Protein AF-A0A973QBG7-F1 (afdb_monomer)

Sequence (661 aa):
MTHLSKGANTPVPEAVLRVAVCRRQVAGAPVVDASALLLDEAGKVRGDADLVFYNQSTHPSGAVRHAGTAEGGGMLTEWLEVDLPRVEPAVQRVLIAGSCDGGVFGQVPGLYVQAQAADGAVVAHYAVTDASSETAFVLGEFYRRGGQWKFRAVGQGYASGLAGLATDFGIEVEEPAAPSPPAAVRDAVPYVFGPEFQPYVQRGRGNGVVSVDVALPPGPVIVEARHEGGGYFGAHTLDRRNQNGDLLFNTTVRDFHGRALVRVPEGRPLRLRVESDNAWTVLVQPLSVARRLGTAPLSGRGPEVVVYEGTAADLDVEYAGDEDGEGYFGLTSHEASSLDDPDAYDLLVNDTGRLRQAAPLTDGPLLLVLEADGPWQLTARPLPVHDQAAAQAAGVWTGRGARTVTLANPSPGRPALLEYAIAGDDGIFGHEVKLVDEYDDEEDFLSGTRHGDHGRTLLFRNGEGEARLRLESAGEWSLRLLPIEQVPALTGPAEGTGSTVFRYDGPPALLGLRRTTGDDGNLLTRTFHAGGRSAISADTCGRRRPVTGPLWVSDAGHCYVQVFATDRTGWRLEPAGLATVPEIGKQAEGQGYGVVRHTGPATEVMVTYAPNGMLDLPVLWELDDRLEPVRRISTASGLQRIPNGFLQIRGGGRWTLEPRG

pLDDT: mean 85.6, std 12.46, range [28.0, 97.94]

Radius of gyration: 33.92 Å; Cα contacts (8 Å, |Δi|>4): 1794; chains: 1; bounding box: 78×76×82 Å

Solvent-accessible surface area (backbone atoms only — not comparable to full-atom values): 34517 Å² total; per-residue (Å²): 114,42,80,39,54,78,71,33,67,45,75,47,79,82,39,56,30,44,31,37,47,32,29,48,66,51,93,91,43,39,48,70,50,56,32,35,40,40,15,28,84,90,53,25,36,91,50,77,66,33,48,26,25,85,94,42,34,56,24,90,79,65,20,36,33,48,70,50,76,48,78,57,97,62,29,38,30,29,32,35,37,39,27,54,75,55,50,52,88,67,48,42,32,39,37,34,33,36,36,39,46,88,49,30,47,49,58,40,51,74,32,31,41,35,37,19,42,85,89,65,51,43,59,37,34,32,70,60,84,82,60,47,81,21,23,15,33,36,51,28,34,39,35,65,59,94,94,38,46,27,42,31,26,52,66,47,66,24,71,68,17,60,62,50,53,35,51,72,29,54,45,85,70,89,72,78,81,82,85,75,83,90,71,88,83,71,92,78,73,88,79,68,72,64,74,85,61,84,65,45,75,51,74,54,57,36,62,48,73,50,67,50,88,63,93,73,69,86,44,62,31,30,40,36,41,37,34,53,51,61,53,54,40,34,32,23,36,42,43,100,86,72,41,81,52,57,78,69,44,80,45,59,57,60,56,33,52,37,30,36,86,42,71,48,52,85,99,49,69,50,33,33,43,37,42,31,75,33,44,37,39,43,34,40,34,34,57,85,75,39,50,73,51,50,79,57,74,44,72,54,48,37,26,34,50,33,34,32,72,48,63,32,19,43,31,38,39,37,34,57,17,30,100,88,37,37,46,51,38,36,32,35,40,27,45,44,94,36,61,82,44,90,83,52,60,47,82,64,43,78,52,70,31,61,47,75,51,72,32,86,41,57,52,41,56,30,41,35,43,36,44,32,62,22,42,37,38,38,30,44,43,65,49,87,74,65,52,62,69,59,22,62,74,68,32,44,46,65,53,57,32,48,46,78,46,80,46,71,43,96,48,60,70,40,48,34,31,34,37,40,39,36,48,41,50,94,61,95,58,49,30,43,30,25,40,39,54,97,85,69,50,74,41,92,68,47,74,46,52,29,80,25,36,44,36,31,46,83,38,40,66,73,11,42,59,57,50,35,37,38,36,40,32,87,21,46,35,39,42,31,64,40,65,50,83,75,46,49,72,56,87,49,77,45,73,51,54,18,19,33,51,30,32,36,80,45,76,48,28,36,32,37,41,30,49,74,49,90,71,71,48,58,42,35,30,36,36,33,33,84,85,53,76,72,46,80,29,26,43,37,73,52,44,70,60,66,22,28,13,52,36,41,37,43,100,87,22,37,22,34,41,36,39,48,28,37,42,83,34,28,35,36,40,34,71,40,60,61,89,73,50,49,59,53,60,80,55,34,74,54,54,30,13,33,52,38,30,35,89,57,76,68,39,41,25,40,35,46,66,49,58,73,54,100,80,49,58,44,37,39,29,37,24,46,95,39,42,45,78,76,44,82,74,47,61,70,66,42,81,42,81,44,66,57,42,36,36,36,41,43,36,64,21,40,36,38,40,31,65,51,130

Nearest PDB structures (foldseek):
  3afg-assembly1_A  TM=6.820E-01  e=3.480E-01  Thermococcus kodakarensis
  4ca9-assembly1_A  TM=7.170E-01  e=7.742E-01  Drosophila melanogaster
  3afg-assembly2_B  TM=6.076E-01  e=3.480E-01  Thermococcus kodakarensis
  6vls-assembly2_B  TM=1.722E-01  e=6.382E-04  Escherichia coli
  6q68-assembly1_C  TM=4.171E-01  e=2.078E+00  Bos taurus

Mean predicted aligned error: 19.28 Å

Structure (mmCIF, N/CA/C/O backbone):
data_AF-A0A973QBG7-F1
#
_entry.id   AF-A0A973QBG7-F1
#
loop_
_atom_site.group_PDB
_atom_site.id
_atom_site.type_symbol
_atom_site.label_atom_id
_atom_site.label_alt_id
_atom_site.label_comp_id
_atom_site.label_asym_id
_atom_site.label_entity_id
_atom_site.label_seq_id
_atom_site.pdbx_PDB_ins_code
_atom_site.Cartn_x
_atom_site.Cartn_y
_atom_site.Cartn_z
_atom_site.occupancy
_atom_site.B_iso_or_equiv
_atom_site.auth_seq_id
_atom_site.auth_comp_id
_atom_site.auth_asym_id
_atom_site.auth_atom_id
_atom_site.pdbx_PDB_model_num
ATOM 1 N N . MET A 1 1 ? 2.030 -49.228 -11.067 1.00 75.62 1 MET A N 1
ATOM 2 C CA . MET A 1 1 ? 2.610 -47.971 -11.572 1.00 75.62 1 MET A CA 1
ATOM 3 C C . MET A 1 1 ? 3.084 -48.186 -12.996 1.00 75.62 1 MET A C 1
ATOM 5 O O . MET A 1 1 ? 3.942 -49.033 -13.215 1.00 75.62 1 MET A O 1
ATOM 9 N N . THR A 1 2 ? 2.493 -47.478 -13.957 1.00 84.75 2 THR A N 1
ATOM 10 C CA . THR A 1 2 ? 2.857 -47.573 -15.379 1.00 84.75 2 THR A CA 1
ATOM 11 C C . THR A 1 2 ? 3.794 -46.426 -15.737 1.00 84.75 2 THR A C 1
ATOM 13 O O . THR A 1 2 ? 3.386 -45.267 -15.683 1.00 84.75 2 THR A O 1
ATOM 16 N N . HIS A 1 3 ? 5.038 -46.739 -16.100 1.00 91.94 3 HIS A N 1
ATOM 17 C CA . HIS A 1 3 ? 5.996 -45.748 -16.592 1.00 91.94 3 HIS A CA 1
ATOM 18 C C . HIS A 1 3 ? 5.814 -45.556 -18.096 1.00 91.94 3 HIS A C 1
ATOM 20 O O . HIS A 1 3 ? 5.830 -46.521 -18.859 1.00 91.94 3 HIS A O 1
ATOM 26 N N . LEU A 1 4 ? 5.641 -44.309 -18.514 1.00 94.38 4 LEU A N 1
ATOM 27 C CA . LEU A 1 4 ? 5.469 -43.926 -19.907 1.00 94.38 4 LEU A CA 1
ATOM 28 C C . LEU A 1 4 ? 6.742 -43.248 -20.414 1.00 94.38 4 LEU A C 1
ATOM 30 O O . LEU A 1 4 ? 7.366 -42.469 -19.696 1.00 94.38 4 LEU A O 1
ATOM 34 N N . SER A 1 5 ? 7.108 -43.528 -21.663 1.00 90.75 5 SER A N 1
ATOM 35 C CA . SER A 1 5 ? 8.016 -42.685 -22.442 1.00 90.75 5 SER A CA 1
ATOM 36 C C . SER A 1 5 ? 7.216 -41.612 -23.181 1.00 90.75 5 SER A C 1
ATOM 38 O O . SER A 1 5 ? 6.007 -41.758 -23.368 1.00 90.75 5 SER A O 1
ATOM 40 N N . LYS A 1 6 ? 7.884 -40.566 -23.668 1.00 91.62 6 LYS A N 1
ATOM 41 C CA . LYS A 1 6 ? 7.270 -39.548 -24.531 1.00 91.62 6 LYS A CA 1
ATOM 42 C C . LYS A 1 6 ? 6.475 -40.192 -25.679 1.00 91.62 6 LYS A C 1
ATOM 44 O O . LYS A 1 6 ? 6.961 -41.115 -26.333 1.00 91.62 6 LYS A O 1
ATOM 49 N N . GLY A 1 7 ? 5.230 -39.761 -25.872 1.00 87.44 7 GLY A N 1
ATOM 50 C CA . GLY A 1 7 ? 4.268 -40.299 -26.842 1.00 87.44 7 GLY A CA 1
ATOM 51 C C . GLY A 1 7 ? 3.523 -41.575 -26.412 1.00 87.44 7 GLY A C 1
ATOM 52 O O . GLY A 1 7 ? 2.495 -41.914 -27.009 1.00 87.44 7 GLY A O 1
ATOM 53 N N . ALA A 1 8 ? 3.983 -42.290 -25.378 1.00 90.81 8 ALA A N 1
ATOM 54 C CA . ALA A 1 8 ? 3.313 -43.494 -24.888 1.00 90.81 8 ALA A CA 1
ATOM 55 C C . ALA A 1 8 ? 2.016 -43.151 -24.139 1.00 90.81 8 ALA A C 1
ATOM 57 O O . ALA A 1 8 ? 1.857 -42.067 -23.579 1.00 90.81 8 ALA A O 1
ATOM 58 N N . ASN A 1 9 ? 1.068 -44.090 -24.124 1.00 96.00 9 ASN A N 1
ATOM 59 C CA . ASN A 1 9 ? -0.214 -43.917 -23.446 1.00 96.00 9 ASN A CA 1
ATOM 60 C C . ASN A 1 9 ? -0.680 -45.198 -22.753 1.00 96.00 9 ASN A C 1
ATOM 62 O O . ASN A 1 9 ? -0.291 -46.298 -23.140 1.00 96.00 9 ASN A O 1
ATOM 66 N N . THR A 1 10 ? -1.543 -45.038 -21.753 1.00 95.12 10 THR A N 1
ATOM 67 C CA . THR A 1 10 ? -2.156 -46.125 -20.980 1.00 95.12 10 THR A CA 1
ATOM 68 C C . THR A 1 10 ? -3.638 -45.828 -20.744 1.00 95.12 10 THR A C 1
ATOM 70 O O . THR A 1 10 ? -3.998 -44.654 -20.612 1.00 95.12 10 THR A O 1
ATOM 73 N N . PRO A 1 11 ? -4.526 -46.839 -20.694 1.00 94.12 11 PRO A N 1
ATOM 74 C CA . PRO A 1 11 ? -5.868 -46.643 -20.151 1.00 94.12 11 PRO A CA 1
ATOM 75 C C . PRO A 1 11 ? -5.802 -46.167 -18.697 1.00 94.12 11 PRO A C 1
ATOM 77 O O . PRO A 1 11 ? -4.906 -46.565 -17.949 1.00 94.12 11 PRO A O 1
ATOM 80 N N . VAL A 1 12 ? -6.761 -45.324 -18.317 1.00 96.00 12 VAL A N 1
ATOM 81 C CA . VAL A 1 12 ? -6.973 -44.859 -16.940 1.00 96.00 12 VAL A CA 1
ATOM 82 C C . VAL A 1 12 ? -8.429 -45.109 -16.539 1.00 96.00 12 VAL A C 1
ATOM 84 O O . VAL A 1 12 ? -9.293 -45.148 -17.419 1.00 96.00 12 VAL A O 1
ATOM 87 N N . PRO A 1 13 ? -8.726 -45.326 -15.245 1.00 93.06 13 PRO A N 1
ATOM 88 C CA . PRO A 1 13 ? -10.104 -45.487 -14.803 1.00 93.06 13 PRO A CA 1
ATOM 89 C C . PRO A 1 13 ? -10.890 -44.192 -15.030 1.00 93.06 13 PRO A C 1
ATOM 91 O O . PRO A 1 13 ? -10.366 -43.097 -14.833 1.00 93.06 13 PRO A O 1
ATOM 94 N N . GLU A 1 14 ? -12.158 -44.320 -15.415 1.00 92.38 14 GLU A N 1
ATOM 95 C CA . GLU A 1 14 ? -13.094 -43.196 -15.466 1.00 92.38 14 GLU A CA 1
ATOM 96 C C . GLU A 1 14 ? -13.557 -42.867 -14.040 1.00 92.38 14 GLU A C 1
ATOM 98 O O . GLU A 1 14 ? -14.586 -43.335 -13.562 1.00 92.38 14 GLU A O 1
ATOM 103 N N . ALA A 1 15 ? -12.712 -42.129 -13.325 1.00 93.88 15 ALA A N 1
ATOM 104 C CA . ALA A 1 15 ? -12.892 -41.718 -11.939 1.00 93.88 15 ALA A CA 1
ATOM 105 C C . ALA A 1 15 ? -12.205 -40.361 -11.705 1.00 93.88 15 ALA A C 1
ATOM 107 O O . ALA A 1 15 ? -11.569 -39.817 -12.610 1.00 93.88 15 ALA A O 1
ATOM 108 N N . VAL A 1 16 ? -12.296 -39.841 -10.479 1.00 95.88 16 VAL A N 1
ATOM 109 C CA . VAL A 1 16 ? -11.482 -38.700 -10.043 1.00 95.88 16 VAL A CA 1
ATOM 110 C C . VAL A 1 16 ? -10.021 -39.129 -9.947 1.00 95.88 16 VAL A C 1
ATOM 112 O O . VAL A 1 16 ? -9.687 -40.078 -9.231 1.00 95.88 16 VAL A O 1
ATOM 115 N N . LEU A 1 17 ? -9.154 -38.418 -10.661 1.00 97.31 17 LEU A N 1
ATOM 116 C CA . LEU A 1 17 ? -7.712 -38.616 -10.652 1.00 97.31 17 LEU A CA 1
ATOM 117 C C . LEU A 1 17 ? -7.016 -37.383 -10.078 1.00 97.31 17 LEU A C 1
ATOM 119 O O . LEU A 1 17 ? -7.313 -36.257 -10.472 1.00 97.31 17 LEU A O 1
ATOM 123 N N . ARG A 1 18 ? -6.049 -37.600 -9.185 1.00 97.06 18 ARG A N 1
ATOM 124 C CA . ARG A 1 18 ? -5.137 -36.548 -8.717 1.00 97.06 18 ARG A CA 1
ATOM 125 C C . ARG A 1 18 ? -3.887 -36.567 -9.580 1.00 97.06 18 ARG A C 1
ATOM 127 O O . ARG A 1 18 ? -3.214 -37.593 -9.672 1.00 97.06 18 ARG A O 1
ATOM 134 N N . VAL A 1 19 ? -3.576 -35.452 -10.218 1.00 97.88 19 VAL A N 1
ATOM 135 C CA . VAL A 1 19 ? -2.387 -35.284 -11.047 1.00 97.88 19 VAL A CA 1
ATOM 136 C C . VAL A 1 19 ? -1.367 -34.461 -10.285 1.00 97.88 19 VAL A C 1
ATOM 138 O O . VAL A 1 19 ? -1.677 -33.384 -9.792 1.00 97.88 19 VAL A O 1
ATOM 141 N N . ALA A 1 20 ? -0.157 -34.987 -10.186 1.00 96.62 20 ALA A N 1
ATOM 142 C CA . ALA A 1 20 ? 0.969 -34.346 -9.534 1.00 96.62 20 ALA A CA 1
ATOM 143 C C . ALA A 1 20 ? 1.992 -33.943 -10.598 1.00 96.62 20 ALA A C 1
ATOM 145 O O . ALA A 1 20 ? 2.455 -34.804 -11.352 1.00 96.62 20 ALA A O 1
ATOM 146 N N . VAL A 1 21 ? 2.349 -32.660 -10.640 1.00 97.38 21 VAL A N 1
ATOM 147 C CA . VAL A 1 21 ? 3.512 -32.148 -11.373 1.00 97.38 21 VAL A CA 1
ATOM 148 C C . VAL A 1 21 ? 4.605 -31.883 -10.348 1.00 97.38 21 VAL A C 1
ATOM 150 O O . VAL A 1 21 ? 4.515 -30.962 -9.540 1.00 97.38 21 VAL A O 1
ATOM 153 N N . CYS A 1 22 ? 5.618 -32.739 -10.341 1.00 95.62 22 CYS A N 1
ATOM 154 C CA . CYS A 1 22 ? 6.616 -32.791 -9.284 1.00 95.62 22 CYS A CA 1
ATOM 155 C C . CYS A 1 22 ? 7.988 -32.370 -9.799 1.00 95.62 22 CYS A C 1
ATOM 157 O O . CYS A 1 22 ? 8.374 -32.733 -10.909 1.00 95.62 22 CYS A O 1
ATOM 159 N N . ARG A 1 23 ? 8.750 -31.678 -8.952 1.00 95.25 23 ARG A N 1
ATOM 160 C CA . ARG A 1 23 ? 10.143 -31.276 -9.187 1.00 95.25 23 ARG A CA 1
ATOM 161 C C . ARG A 1 23 ? 10.943 -31.336 -7.890 1.00 95.25 23 ARG A C 1
ATOM 163 O O . ARG A 1 23 ? 10.370 -31.287 -6.803 1.00 95.25 23 ARG A O 1
ATOM 170 N N . ARG A 1 24 ? 12.270 -31.413 -7.978 1.00 92.56 24 ARG A N 1
ATOM 171 C CA . ARG A 1 24 ? 13.139 -31.354 -6.795 1.00 92.56 24 ARG A CA 1
ATOM 172 C C . ARG A 1 24 ? 13.272 -29.915 -6.300 1.00 92.56 24 ARG A C 1
ATOM 174 O O . ARG A 1 24 ? 13.494 -29.004 -7.092 1.00 92.56 24 ARG A O 1
ATOM 181 N N . GLN A 1 25 ? 13.194 -29.730 -4.987 1.00 88.81 25 GLN A N 1
ATOM 182 C CA . GLN A 1 25 ? 13.404 -28.439 -4.338 1.00 88.81 25 GLN A CA 1
ATOM 183 C C . GLN A 1 25 ? 14.908 -28.145 -4.280 1.00 88.81 25 GLN A C 1
ATOM 185 O O . GLN A 1 25 ? 15.645 -28.745 -3.497 1.00 88.81 25 GLN A O 1
ATOM 190 N N . VAL A 1 26 ? 15.379 -27.260 -5.158 1.00 87.12 26 VAL A N 1
ATOM 191 C CA . VAL A 1 26 ? 16.775 -26.806 -5.221 1.00 87.12 26 VAL A CA 1
ATOM 192 C C . VAL A 1 26 ? 16.773 -25.283 -5.248 1.00 87.12 26 VAL A C 1
ATOM 194 O O . VAL A 1 26 ? 16.016 -24.682 -6.005 1.00 87.12 26 VAL A O 1
ATOM 197 N N . ALA A 1 27 ? 17.608 -24.657 -4.417 1.00 81.19 27 ALA A N 1
ATOM 198 C CA . ALA A 1 27 ? 17.717 -23.203 -4.378 1.00 81.19 27 ALA A CA 1
ATOM 199 C C . ALA A 1 27 ? 18.126 -22.655 -5.757 1.00 81.19 27 ALA A C 1
ATOM 201 O O . ALA A 1 27 ? 19.088 -23.139 -6.354 1.00 81.19 27 ALA A O 1
ATOM 202 N N . GLY A 1 28 ? 17.383 -21.662 -6.252 1.00 79.38 28 GLY A N 1
ATOM 203 C CA . GLY A 1 28 ? 17.601 -21.057 -7.569 1.00 79.38 28 GLY A CA 1
ATOM 204 C C . GLY A 1 28 ? 17.093 -21.880 -8.761 1.00 79.38 28 GLY A C 1
ATOM 205 O O . GLY A 1 28 ? 17.357 -21.494 -9.895 1.00 79.38 28 GLY A O 1
ATOM 206 N N . ALA A 1 29 ? 16.390 -22.999 -8.541 1.00 82.12 29 ALA A N 1
ATOM 207 C CA . ALA A 1 29 ? 15.669 -23.675 -9.619 1.00 82.12 29 ALA A CA 1
ATOM 208 C C . ALA A 1 29 ? 14.392 -22.890 -9.989 1.00 82.12 29 ALA A C 1
ATOM 210 O O . ALA A 1 29 ? 13.762 -22.333 -9.086 1.00 82.12 29 ALA A O 1
ATOM 211 N N . PRO A 1 30 ? 13.979 -22.879 -11.271 1.00 85.56 30 PRO A N 1
ATOM 212 C CA . PRO A 1 30 ? 12.772 -22.173 -11.702 1.00 85.56 30 PRO A CA 1
ATOM 213 C C . PRO A 1 30 ? 11.510 -22.663 -10.986 1.00 85.56 30 PRO A C 1
ATOM 215 O O . PRO A 1 30 ? 11.362 -23.858 -10.688 1.00 85.56 30 PRO A O 1
ATOM 218 N N . VAL A 1 31 ? 10.579 -21.742 -10.743 1.00 87.06 31 VAL A N 1
ATOM 219 C CA . VAL A 1 31 ? 9.240 -22.069 -10.239 1.00 87.06 31 VAL A CA 1
ATOM 220 C C . VAL A 1 31 ? 8.458 -22.720 -11.377 1.00 87.06 31 VAL A C 1
ATOM 222 O O . VAL A 1 31 ? 8.625 -22.339 -12.530 1.00 87.06 31 VAL A O 1
ATOM 225 N N . VAL A 1 32 ? 7.662 -23.750 -11.077 1.00 90.81 32 VAL A N 1
ATOM 226 C CA . VAL A 1 32 ? 6.827 -24.435 -12.074 1.00 90.81 32 VAL A CA 1
ATOM 227 C C . VAL A 1 32 ? 5.393 -24.428 -11.592 1.00 90.81 32 VAL A C 1
ATOM 229 O O . VAL A 1 32 ? 5.109 -25.065 -10.577 1.00 90.81 32 VAL A O 1
ATOM 232 N N . ASP A 1 33 ? 4.518 -23.800 -12.366 1.00 92.12 33 ASP A N 1
ATOM 233 C CA . ASP A 1 33 ? 3.077 -23.779 -12.130 1.00 92.12 33 ASP A CA 1
ATOM 234 C C . ASP A 1 33 ? 2.387 -24.778 -13.051 1.00 92.12 33 ASP A C 1
ATOM 236 O O . ASP A 1 33 ? 2.679 -24.822 -14.248 1.00 92.12 33 ASP A O 1
ATOM 240 N N . ALA A 1 34 ? 1.477 -25.589 -12.509 1.00 94.56 34 ALA A N 1
ATOM 241 C CA . ALA A 1 34 ? 0.701 -26.542 -13.293 1.00 94.56 34 ALA A CA 1
ATOM 242 C C . ALA A 1 34 ? -0.639 -25.939 -13.725 1.00 94.56 34 ALA A C 1
ATOM 244 O O . ALA A 1 34 ? -1.342 -25.298 -12.945 1.00 94.56 34 ALA A O 1
ATOM 245 N N . SER A 1 35 ? -1.033 -26.209 -14.962 1.00 95.19 35 SER A N 1
ATOM 246 C CA . SER A 1 35 ? -2.321 -25.796 -15.508 1.00 95.19 35 SER A CA 1
ATOM 247 C C . SER A 1 35 ? -2.983 -26.930 -16.280 1.00 95.19 35 SER A C 1
ATOM 249 O O . SER A 1 35 ? -2.347 -27.920 -16.663 1.00 95.19 35 SER A O 1
ATOM 251 N N . ALA A 1 36 ? -4.288 -26.799 -16.492 1.00 96.56 36 ALA A N 1
ATOM 252 C CA . ALA A 1 36 ? -5.062 -27.720 -17.299 1.00 96.56 36 ALA A CA 1
ATOM 253 C C . ALA A 1 36 ? -5.890 -26.987 -18.351 1.00 96.56 36 ALA A C 1
ATOM 255 O O . ALA A 1 36 ? -6.514 -25.975 -18.048 1.00 96.56 36 ALA A O 1
ATOM 256 N N . LEU A 1 37 ? -5.906 -27.520 -19.574 1.00 95.50 37 LEU A N 1
ATOM 257 C CA . LEU A 1 37 ? -6.712 -26.996 -20.677 1.00 95.50 37 LEU A CA 1
ATOM 258 C C . LEU A 1 37 ? -7.734 -28.048 -21.102 1.00 95.50 37 LEU A C 1
ATOM 260 O O . LEU A 1 37 ? -7.357 -29.171 -21.449 1.00 95.50 37 LEU A O 1
ATOM 264 N N . LEU A 1 38 ? -9.014 -27.689 -21.090 1.00 96.25 38 LEU A N 1
ATOM 265 C CA . LEU A 1 38 ? -10.101 -28.527 -21.580 1.00 96.25 38 LEU A CA 1
ATOM 266 C C . LEU A 1 38 ? -10.333 -28.210 -23.058 1.00 96.25 38 LEU A C 1
ATOM 268 O O . LEU A 1 38 ? -10.681 -27.091 -23.414 1.00 96.25 38 LEU A O 1
ATOM 272 N N . LEU A 1 39 ? -10.112 -29.195 -23.926 1.00 94.75 39 LEU A N 1
ATOM 273 C CA . LEU A 1 39 ? -10.172 -29.008 -25.372 1.00 94.75 39 LEU A CA 1
ATOM 274 C C . LEU A 1 39 ? -11.344 -29.758 -25.991 1.00 94.75 39 LEU A C 1
ATOM 276 O O . LEU A 1 39 ? -11.614 -30.919 -25.656 1.00 94.75 39 LEU A O 1
ATOM 280 N N . ASP A 1 40 ? -11.982 -29.109 -26.952 1.00 92.62 40 ASP A N 1
ATOM 281 C CA . ASP A 1 40 ? -13.037 -29.674 -27.778 1.00 92.62 40 ASP A CA 1
ATOM 282 C C . ASP A 1 40 ? -12.503 -30.651 -28.851 1.00 92.62 40 ASP A C 1
ATOM 284 O O . ASP A 1 40 ? -11.334 -31.054 -28.860 1.00 92.62 40 ASP A O 1
ATOM 288 N N . GLU A 1 41 ? -13.375 -31.076 -29.769 1.00 89.31 41 GLU A N 1
ATOM 289 C CA . GLU A 1 41 ? -13.010 -31.962 -30.883 1.00 89.31 41 GLU A CA 1
ATOM 290 C C . GLU A 1 41 ? -12.060 -31.304 -31.898 1.00 89.31 41 GLU A C 1
ATOM 292 O O . GLU A 1 41 ? -11.249 -32.000 -32.514 1.00 89.31 41 GLU A O 1
ATOM 297 N N . ALA A 1 42 ? -12.096 -29.973 -32.030 1.00 87.25 42 ALA A N 1
ATOM 298 C CA . ALA A 1 42 ? -11.151 -29.215 -32.845 1.00 87.25 42 ALA A CA 1
ATOM 299 C C . ALA A 1 42 ? -9.774 -29.073 -32.168 1.00 87.25 42 ALA A C 1
ATOM 301 O O . ALA A 1 42 ? -8.821 -28.603 -32.793 1.00 87.25 42 ALA A O 1
ATOM 302 N N . GLY A 1 43 ? -9.644 -29.516 -30.913 1.00 87.56 43 GLY A N 1
ATOM 303 C CA . GLY A 1 43 ? -8.423 -29.392 -30.131 1.00 87.56 43 GLY A CA 1
ATOM 304 C C . GLY A 1 43 ? -8.191 -27.969 -29.633 1.00 87.56 43 GLY A C 1
ATOM 305 O O . GLY A 1 43 ? -7.036 -27.600 -29.430 1.00 87.56 43 GLY A O 1
ATOM 306 N N . LYS A 1 44 ? -9.258 -27.185 -29.458 1.00 90.44 44 LYS A N 1
ATOM 307 C CA . LYS A 1 44 ? -9.218 -25.806 -28.966 1.00 90.44 44 LYS A CA 1
ATOM 308 C C . LYS A 1 44 ? -10.022 -25.673 -27.671 1.00 90.44 44 LYS A C 1
ATOM 310 O O . LYS A 1 44 ? -10.916 -26.478 -27.409 1.00 90.44 44 LYS A O 1
ATOM 315 N N . VAL A 1 45 ? -9.694 -24.680 -26.851 1.00 91.62 45 VAL A N 1
ATOM 316 C CA . VAL A 1 45 ? -10.562 -24.268 -25.740 1.00 91.62 45 VAL A CA 1
ATOM 317 C C . VAL A 1 45 ? -11.838 -23.631 -26.294 1.00 91.62 45 VAL A C 1
ATOM 319 O O . VAL A 1 45 ? -11.827 -23.049 -27.379 1.00 91.62 45 VAL A O 1
ATOM 322 N N . ARG A 1 46 ? -12.948 -23.722 -25.560 1.00 88.62 46 ARG A N 1
ATOM 323 C CA . ARG A 1 46 ? -14.227 -23.097 -25.945 1.00 88.62 46 ARG A CA 1
ATOM 324 C C . ARG A 1 46 ? -14.333 -21.646 -25.457 1.00 88.62 46 ARG A C 1
ATOM 326 O O . ARG A 1 46 ? -15.227 -20.923 -25.887 1.00 88.62 46 ARG A O 1
ATOM 333 N N . GLY A 1 47 ? -13.445 -21.252 -24.546 1.00 82.69 47 GLY A N 1
ATOM 334 C CA . GLY A 1 47 ? -13.310 -19.923 -23.950 1.00 82.69 47 GLY A CA 1
ATOM 335 C C . GLY A 1 47 ? -12.397 -19.975 -22.721 1.00 82.69 47 GLY A C 1
ATOM 336 O O . GLY A 1 47 ? -11.954 -21.054 -22.326 1.00 82.69 47 GLY A O 1
ATOM 337 N N . ASP A 1 48 ? -12.153 -18.832 -22.083 1.00 81.75 48 ASP A N 1
ATOM 338 C CA . ASP A 1 48 ? -11.171 -18.693 -20.989 1.00 81.75 48 ASP A CA 1
ATOM 339 C C . ASP A 1 48 ? -11.444 -19.605 -19.787 1.00 81.75 48 ASP A C 1
ATOM 341 O O . ASP A 1 48 ? -10.529 -20.036 -19.086 1.00 81.75 48 ASP A O 1
ATOM 345 N N . ALA A 1 49 ? -12.713 -19.956 -19.569 1.00 84.94 49 ALA A N 1
ATOM 346 C CA . ALA A 1 49 ? -13.133 -20.845 -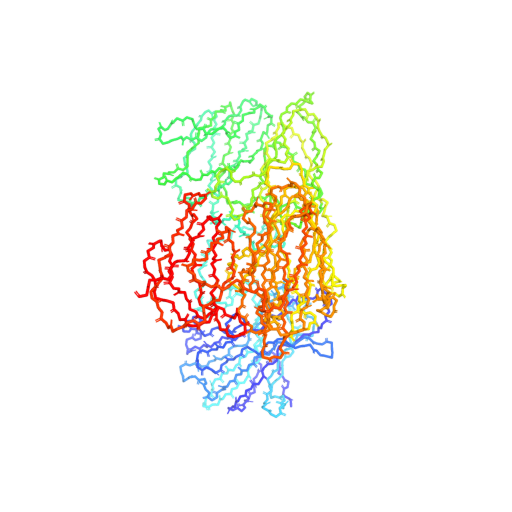18.494 1.00 84.94 49 ALA A CA 1
ATOM 347 C C . ALA A 1 49 ? -12.535 -22.265 -18.601 1.00 84.94 49 ALA A C 1
ATOM 349 O O . ALA A 1 49 ? -12.401 -22.946 -17.585 1.00 84.94 49 ALA A O 1
ATOM 350 N N . ASP A 1 50 ? -12.162 -22.700 -19.813 1.00 91.00 50 ASP A N 1
ATOM 351 C CA . ASP A 1 50 ? -11.553 -24.007 -20.092 1.00 91.00 50 ASP A CA 1
ATOM 352 C C . ASP A 1 50 ? -10.050 -24.061 -19.735 1.00 91.00 50 ASP A C 1
ATOM 354 O O . ASP A 1 50 ? -9.432 -25.122 -19.863 1.00 91.00 50 ASP A O 1
ATOM 358 N N . LEU A 1 51 ? -9.459 -22.955 -19.260 1.00 91.69 51 LEU A N 1
ATOM 359 C CA . LEU A 1 51 ? -8.111 -22.904 -18.690 1.00 91.69 51 LEU A CA 1
ATOM 360 C C . LEU A 1 51 ? -8.182 -22.873 -17.153 1.00 91.69 51 LEU A C 1
ATOM 362 O O . LEU A 1 51 ? -8.669 -21.921 -16.553 1.00 91.69 51 LEU A O 1
ATOM 366 N N . VAL A 1 52 ? -7.652 -23.902 -16.494 1.00 91.00 52 VAL A N 1
ATOM 367 C CA . VAL A 1 52 ? -7.572 -23.988 -15.026 1.00 91.00 52 VAL A CA 1
ATOM 368 C C . VAL A 1 52 ? -6.125 -23.834 -14.574 1.00 91.00 52 VAL A C 1
ATOM 370 O O . VAL A 1 52 ? -5.254 -24.585 -15.008 1.00 91.00 52 VAL A O 1
ATOM 373 N N . PHE A 1 53 ? -5.870 -22.879 -13.683 1.00 89.31 53 PHE A N 1
ATOM 374 C CA . PHE A 1 53 ? -4.549 -22.556 -13.126 1.00 89.31 53 PHE A CA 1
ATOM 375 C C . PHE A 1 53 ? -4.719 -21.859 -11.766 1.00 89.31 53 PHE A C 1
ATOM 377 O O . PHE A 1 53 ? -5.843 -21.707 -11.299 1.00 89.31 53 PHE A O 1
ATOM 384 N N . TYR A 1 54 ? -3.644 -21.439 -11.097 1.00 76.81 54 TYR A N 1
ATOM 385 C CA . TYR A 1 54 ? -3.734 -20.927 -9.720 1.00 76.81 54 TYR A CA 1
ATOM 386 C C . TYR A 1 54 ? -4.713 -19.740 -9.540 1.00 76.81 54 TYR A C 1
ATOM 388 O O . TYR A 1 54 ? -5.436 -19.720 -8.546 1.00 76.81 54 TYR A O 1
ATOM 396 N N . ASN A 1 55 ? -4.800 -18.810 -10.505 1.00 71.31 55 ASN A N 1
ATOM 397 C CA . ASN A 1 55 ? -5.701 -17.644 -10.443 1.00 71.31 55 ASN A CA 1
ATOM 398 C C . ASN A 1 55 ? -7.147 -17.956 -10.892 1.00 71.31 55 ASN A C 1
ATOM 400 O O . ASN A 1 55 ? -8.078 -17.224 -10.576 1.00 71.31 55 ASN A O 1
ATOM 404 N N . GLN A 1 56 ? -7.347 -19.069 -11.604 1.00 86.19 56 GLN A N 1
ATOM 405 C CA . GLN A 1 56 ? -8.657 -19.605 -11.988 1.00 86.19 56 GLN A CA 1
ATOM 406 C C . GLN A 1 56 ? -8.713 -21.084 -11.596 1.00 86.19 56 GLN A C 1
ATOM 408 O O . GLN A 1 56 ? -8.596 -21.993 -12.420 1.00 86.19 56 GLN A O 1
ATOM 413 N N . SER A 1 57 ? -8.822 -21.324 -10.289 1.00 88.19 57 SER A N 1
ATOM 414 C CA . SER A 1 57 ? -8.506 -22.619 -9.677 1.00 88.19 57 SER A CA 1
ATOM 415 C C . SER A 1 57 ? -9.542 -23.717 -9.910 1.00 88.19 57 SER A C 1
ATOM 417 O O . SER A 1 57 ? -9.288 -24.862 -9.551 1.00 88.19 57 SER A O 1
ATOM 419 N N . THR A 1 58 ? -10.709 -23.429 -10.491 1.00 93.00 58 THR A N 1
ATOM 420 C CA . THR A 1 58 ? -11.765 -24.430 -10.716 1.00 93.00 58 THR A CA 1
ATOM 421 C C . THR A 1 58 ? -12.497 -24.181 -12.031 1.00 93.00 58 THR A C 1
ATOM 423 O O . THR A 1 58 ? -12.981 -23.080 -12.272 1.00 93.00 58 THR A O 1
ATOM 426 N N . HIS A 1 59 ? -12.628 -25.222 -12.858 1.00 95.31 59 HIS A N 1
ATOM 427 C CA . HIS A 1 59 ? -13.468 -25.192 -14.057 1.00 95.31 59 HIS A CA 1
ATOM 428 C C . HIS A 1 59 ? -14.957 -25.081 -13.665 1.00 95.31 59 HIS A C 1
ATOM 430 O O . HIS A 1 59 ? -15.366 -25.781 -12.734 1.00 95.31 59 HIS A O 1
ATOM 436 N N . PRO A 1 60 ? -15.815 -24.318 -14.373 1.00 88.31 60 PRO A N 1
ATOM 437 C CA . PRO A 1 60 ? -17.225 -24.139 -13.996 1.00 88.31 60 PRO A CA 1
ATOM 438 C C . PRO A 1 60 ? -18.045 -25.430 -13.841 1.00 88.31 60 PRO A C 1
ATOM 440 O O . PRO A 1 60 ? -18.956 -25.484 -13.018 1.00 88.31 60 PRO A O 1
ATOM 443 N N . SER A 1 61 ? -17.725 -26.493 -14.590 1.00 90.06 61 SER A N 1
ATOM 444 C CA . SER A 1 61 ? -18.388 -27.803 -14.431 1.00 90.06 61 SER A CA 1
ATOM 445 C C . SER A 1 61 ? -17.912 -28.601 -13.206 1.00 90.06 61 SER A C 1
ATOM 447 O O . SER A 1 61 ? -18.462 -29.657 -12.890 1.00 90.06 61 SER A O 1
ATOM 449 N N . GLY A 1 62 ? -16.877 -28.121 -12.511 1.00 91.12 62 GLY A N 1
ATOM 450 C CA . GLY A 1 62 ? -16.207 -28.818 -11.415 1.00 91.12 62 GLY A CA 1
ATOM 451 C C . GLY A 1 62 ? -15.405 -30.044 -11.860 1.00 91.12 62 GLY A C 1
ATOM 452 O O . GLY A 1 62 ? -14.990 -30.825 -11.008 1.00 91.12 62 GLY A O 1
ATOM 453 N N . ALA A 1 63 ? -15.216 -30.243 -13.170 1.00 93.56 63 ALA A N 1
ATOM 454 C CA . ALA A 1 63 ? -14.491 -31.384 -13.723 1.00 93.56 63 ALA A CA 1
ATOM 455 C C . ALA A 1 63 ? -12.970 -31.292 -13.528 1.00 93.56 63 ALA A C 1
ATOM 457 O O . ALA A 1 63 ? -12.297 -32.319 -13.516 1.00 93.56 63 ALA A O 1
ATOM 458 N N . VAL A 1 64 ? -12.422 -30.081 -13.380 1.00 96.88 64 VAL A N 1
ATOM 459 C CA . VAL A 1 64 ? -10.990 -29.858 -13.150 1.00 96.88 64 VAL A CA 1
ATOM 460 C C . VAL A 1 64 ? -10.784 -28.795 -12.076 1.00 96.88 64 VAL A C 1
ATOM 462 O O . VAL A 1 64 ? -11.461 -27.764 -12.087 1.00 96.88 64 VAL A O 1
ATOM 465 N N . ARG A 1 65 ? -9.845 -29.040 -11.157 1.00 95.56 65 ARG A N 1
ATOM 466 C CA . ARG A 1 65 ? -9.493 -28.129 -10.061 1.00 95.56 65 ARG A CA 1
ATOM 467 C C . ARG A 1 65 ? -7.984 -28.075 -9.838 1.00 95.56 65 ARG A C 1
ATOM 469 O O . ARG A 1 65 ? -7.332 -29.113 -9.780 1.00 95.56 65 ARG A O 1
ATOM 476 N N . HIS A 1 66 ? -7.444 -26.880 -9.643 1.00 95.06 66 HIS A N 1
ATOM 477 C CA . HIS A 1 66 ? -6.109 -26.650 -9.109 1.00 95.06 66 HIS A CA 1
ATOM 478 C C . HIS A 1 66 ? -6.139 -26.785 -7.581 1.00 95.06 66 HIS A C 1
ATOM 480 O O . HIS A 1 66 ? -6.867 -26.073 -6.890 1.00 95.06 66 HIS A O 1
ATOM 486 N N . ALA A 1 67 ? -5.377 -27.735 -7.046 1.00 90.25 67 ALA A N 1
ATOM 487 C CA . ALA A 1 67 ? -5.374 -28.106 -5.631 1.00 90.25 67 ALA A CA 1
ATOM 488 C C . ALA A 1 67 ? -4.150 -27.575 -4.859 1.00 90.25 67 ALA A C 1
ATOM 490 O O . ALA A 1 67 ? -3.991 -27.909 -3.685 1.00 90.25 67 ALA A O 1
ATOM 491 N N . GLY A 1 68 ? -3.339 -26.725 -5.498 1.00 87.69 68 GLY A N 1
ATOM 492 C CA . GLY A 1 68 ? -2.231 -25.998 -4.878 1.00 87.69 68 GLY A CA 1
ATOM 493 C C . GLY A 1 68 ? -0.919 -26.780 -4.811 1.00 87.69 68 GLY A C 1
ATOM 494 O O . GLY A 1 68 ? -0.823 -27.930 -5.253 1.00 87.69 68 GLY A O 1
ATOM 495 N N . THR A 1 69 ? 0.084 -26.128 -4.230 1.00 91.25 69 THR A N 1
ATOM 496 C CA . THR A 1 69 ? 1.445 -26.646 -4.079 1.00 91.25 69 THR A CA 1
ATOM 497 C C . THR A 1 69 ? 1.623 -27.356 -2.738 1.00 91.25 69 THR A C 1
ATOM 499 O O . THR A 1 69 ? 1.134 -26.904 -1.704 1.00 91.25 69 THR A O 1
ATOM 502 N N . ALA A 1 70 ? 2.361 -28.463 -2.731 1.00 90.94 70 ALA A N 1
ATOM 503 C CA . ALA A 1 70 ? 2.775 -29.161 -1.519 1.00 90.94 70 ALA A CA 1
ATOM 504 C C . ALA A 1 70 ? 4.282 -29.440 -1.529 1.00 90.94 70 ALA A C 1
ATOM 506 O O . ALA A 1 70 ? 4.837 -29.863 -2.547 1.00 90.94 70 ALA A O 1
ATOM 507 N N . GLU A 1 71 ? 4.922 -29.273 -0.371 1.00 89.94 71 GLU A N 1
ATOM 508 C CA . GLU A 1 71 ? 6.333 -29.607 -0.162 1.00 89.94 71 GLU A CA 1
ATOM 509 C C . GLU A 1 71 ? 6.475 -30.899 0.651 1.00 89.94 71 GLU A C 1
ATOM 511 O O . GLU A 1 71 ? 5.756 -31.129 1.626 1.00 89.94 71 GLU A O 1
ATOM 516 N N . GLY A 1 72 ? 7.423 -31.757 0.277 1.00 84.69 72 GLY A N 1
ATOM 517 C CA . GLY A 1 72 ? 7.709 -32.965 1.047 1.00 84.69 72 GLY A CA 1
ATOM 518 C C . GLY A 1 72 ? 8.830 -33.811 0.458 1.00 84.69 72 GLY A C 1
ATOM 519 O O . GLY A 1 72 ? 8.938 -33.976 -0.753 1.00 84.69 72 GLY A O 1
ATOM 520 N N . GLY A 1 73 ? 9.690 -34.364 1.320 1.00 82.00 73 GLY A N 1
ATOM 521 C CA . GLY A 1 73 ? 10.760 -35.280 0.899 1.00 82.00 73 GLY A CA 1
ATOM 522 C C . GLY A 1 73 ? 11.792 -34.664 -0.058 1.00 82.00 73 GLY A C 1
ATOM 523 O O . GLY A 1 73 ? 12.388 -35.390 -0.851 1.00 82.00 73 GLY A O 1
ATOM 524 N N . GLY A 1 74 ? 11.984 -33.339 -0.010 1.00 87.88 74 GLY A N 1
ATOM 525 C CA . GLY A 1 74 ? 12.853 -32.601 -0.937 1.00 87.88 74 GLY A CA 1
ATOM 526 C C . GLY A 1 74 ? 12.249 -32.383 -2.330 1.00 87.88 74 GLY A C 1
ATOM 527 O O . GLY A 1 74 ? 12.984 -32.086 -3.275 1.00 87.88 74 GLY A O 1
ATOM 528 N N . MET A 1 75 ? 10.933 -32.557 -2.474 1.00 90.94 75 MET A N 1
ATOM 529 C CA . MET A 1 75 ? 10.182 -32.322 -3.706 1.00 90.94 75 MET A CA 1
ATOM 530 C C . MET A 1 75 ? 9.122 -31.235 -3.499 1.00 90.94 75 MET A C 1
ATOM 532 O O . MET A 1 75 ? 8.487 -31.176 -2.446 1.00 90.94 75 MET A O 1
ATOM 536 N N . LEU A 1 76 ? 8.897 -30.437 -4.541 1.00 92.88 76 LEU A N 1
ATOM 537 C CA . LEU A 1 76 ? 7.744 -29.552 -4.699 1.00 92.88 76 LEU A CA 1
ATOM 538 C C . LEU A 1 76 ? 6.758 -30.213 -5.658 1.00 92.88 76 LEU A C 1
ATOM 540 O O . LEU A 1 76 ? 7.166 -30.745 -6.695 1.00 92.88 76 LEU A O 1
ATOM 544 N N . THR A 1 77 ? 5.476 -30.202 -5.310 1.00 95.12 77 THR A N 1
ATOM 545 C CA . THR A 1 77 ? 4.416 -30.826 -6.105 1.00 95.12 77 THR A CA 1
ATOM 546 C C . THR A 1 77 ? 3.251 -29.874 -6.304 1.00 95.12 77 THR A C 1
ATOM 548 O O . THR A 1 77 ? 2.592 -29.526 -5.330 1.00 95.12 77 THR A O 1
ATOM 551 N N . GLU A 1 78 ? 2.950 -29.538 -7.556 1.00 95.88 78 GLU A N 1
ATOM 552 C CA . GLU A 1 78 ? 1.689 -28.897 -7.937 1.00 95.88 78 GLU A CA 1
ATOM 553 C C . GLU A 1 78 ? 0.618 -29.964 -8.157 1.00 95.88 78 GLU A C 1
ATOM 555 O O . GLU A 1 78 ? 0.842 -30.940 -8.886 1.00 95.88 78 GLU A O 1
ATOM 560 N N . TRP A 1 79 ? -0.546 -29.791 -7.534 1.00 96.31 79 TRP A N 1
ATOM 561 C CA . TRP A 1 79 ? -1.651 -30.736 -7.638 1.00 96.31 79 TRP A CA 1
ATOM 562 C C . TRP A 1 79 ? -2.788 -30.202 -8.506 1.00 96.31 79 TRP A C 1
ATOM 564 O O . TRP A 1 79 ? -3.305 -29.110 -8.286 1.00 96.31 79 TRP A O 1
ATOM 574 N N . LEU A 1 80 ? -3.255 -31.043 -9.424 1.00 97.38 80 LEU A N 1
ATOM 575 C CA . LEU A 1 80 ? -4.510 -30.882 -10.151 1.00 97.38 80 LEU A CA 1
ATOM 576 C C . LEU A 1 80 ? -5.435 -32.059 -9.821 1.00 97.38 80 LEU A C 1
ATOM 578 O O . LEU A 1 80 ? -4.984 -33.180 -9.589 1.00 97.38 80 LEU A O 1
ATOM 582 N N . GLU A 1 81 ? -6.738 -31.834 -9.833 1.00 97.44 81 GLU A N 1
ATOM 583 C CA . GLU A 1 81 ? -7.758 -32.876 -9.732 1.00 97.44 81 GLU A CA 1
ATOM 584 C C . GLU A 1 81 ? -8.584 -32.887 -11.010 1.00 97.44 81 GLU A C 1
ATOM 586 O O . GLU A 1 81 ? -9.032 -31.835 -11.460 1.00 97.44 81 GLU A O 1
ATOM 591 N N . VAL A 1 82 ? -8.771 -34.070 -11.594 1.00 97.50 82 VAL A N 1
ATOM 592 C CA . VAL A 1 82 ? -9.520 -34.275 -12.837 1.00 97.50 82 VAL A CA 1
ATOM 593 C C . VAL A 1 82 ? -10.600 -35.329 -12.596 1.00 97.50 82 VAL A C 1
ATOM 595 O O . VAL A 1 82 ? -10.305 -36.514 -12.449 1.00 97.50 82 VAL A O 1
ATOM 598 N N . ASP A 1 83 ? -11.858 -34.899 -12.555 1.00 97.38 83 ASP A N 1
ATOM 599 C CA . ASP A 1 83 ? -13.051 -35.743 -12.456 1.00 97.38 83 ASP A CA 1
ATOM 600 C C . ASP A 1 83 ? -13.525 -36.130 -13.864 1.00 97.38 83 ASP A C 1
ATOM 602 O O . ASP A 1 83 ? -14.371 -35.472 -14.473 1.00 97.38 83 ASP A O 1
ATOM 606 N N . LEU A 1 84 ? -12.935 -37.201 -14.407 1.00 95.94 84 LEU A N 1
ATOM 607 C CA . LEU A 1 84 ? -13.214 -37.687 -15.764 1.00 95.94 84 LEU A CA 1
ATOM 608 C C . LEU A 1 84 ? -14.706 -37.999 -16.034 1.00 95.94 84 LEU A C 1
ATOM 610 O O . LEU A 1 84 ? -15.161 -37.696 -17.142 1.00 95.94 84 LEU A O 1
ATOM 614 N N . PRO A 1 85 ? -15.483 -38.553 -15.076 1.00 95.00 85 PRO A N 1
ATOM 615 C CA . PRO A 1 85 ? -16.939 -38.675 -15.195 1.00 95.00 85 PRO A CA 1
ATOM 616 C C . PRO A 1 85 ? -17.694 -37.352 -15.387 1.00 95.00 85 PRO A C 1
ATOM 618 O O . PRO A 1 85 ? -18.745 -37.342 -16.027 1.00 95.00 85 PRO A O 1
ATOM 621 N N . ARG A 1 86 ? -17.194 -36.241 -14.829 1.00 95.00 86 ARG A N 1
ATOM 622 C CA . ARG A 1 86 ? -17.823 -34.911 -14.940 1.00 95.00 86 ARG A CA 1
ATOM 623 C C . ARG A 1 86 ? -17.423 -34.128 -16.185 1.00 95.00 86 ARG A C 1
ATOM 625 O O . ARG A 1 86 ? -18.080 -33.139 -16.499 1.00 95.00 86 ARG A O 1
ATOM 632 N N . VAL A 1 87 ? -16.378 -34.552 -16.896 1.00 94.81 87 VAL A N 1
ATOM 633 C CA . VAL A 1 87 ? -15.937 -33.885 -18.126 1.00 94.81 87 VAL A CA 1
ATOM 634 C C . VAL A 1 87 ? -17.041 -33.962 -19.182 1.00 94.81 87 VAL A C 1
ATOM 636 O O . VAL A 1 87 ? -17.435 -35.055 -19.612 1.00 94.81 87 VAL A O 1
ATOM 639 N N . GLU A 1 88 ? -17.521 -32.799 -19.626 1.00 93.44 88 GLU A N 1
ATOM 640 C CA . GLU A 1 88 ? -18.636 -32.709 -20.569 1.00 93.44 88 GLU A CA 1
ATOM 641 C C . GLU A 1 88 ? -18.361 -33.482 -21.875 1.00 93.44 88 GLU A C 1
ATOM 643 O O . GLU A 1 88 ? -17.211 -33.596 -22.308 1.00 93.44 88 GLU A O 1
ATOM 648 N N . PRO A 1 89 ? -19.395 -33.997 -22.567 1.00 89.69 89 PRO A N 1
ATOM 649 C CA . PRO A 1 89 ? -19.216 -34.705 -23.837 1.00 89.69 89 PRO A CA 1
ATOM 650 C C . PRO A 1 89 ? -18.528 -33.885 -24.935 1.00 89.69 89 PRO A C 1
ATOM 652 O O . PRO A 1 89 ? -17.898 -34.472 -25.808 1.00 89.69 89 PRO A O 1
ATOM 655 N N . ALA A 1 90 ? -18.650 -32.552 -24.894 1.00 89.56 90 ALA A N 1
ATOM 656 C CA . ALA A 1 90 ? -18.012 -31.646 -25.849 1.00 89.56 90 ALA A CA 1
ATOM 657 C C . ALA A 1 90 ? -16.481 -31.596 -25.693 1.00 89.56 90 ALA A C 1
ATOM 659 O O . ALA A 1 90 ? -15.785 -31.353 -26.674 1.00 89.56 90 ALA A O 1
ATOM 660 N N . VAL A 1 91 ? -15.958 -31.874 -24.494 1.00 94.56 91 VAL A N 1
ATOM 661 C CA . VAL A 1 91 ? -14.520 -31.910 -24.210 1.00 94.56 91 VAL A CA 1
ATOM 662 C C . VAL A 1 91 ? -13.977 -33.298 -24.555 1.00 94.56 91 VAL A C 1
ATOM 664 O O . VAL A 1 91 ? -14.391 -34.319 -23.992 1.00 94.56 91 VAL A O 1
ATOM 667 N N . GLN A 1 92 ? -13.032 -33.342 -25.494 1.00 92.12 92 GLN A N 1
ATOM 668 C CA . GLN A 1 92 ? -12.398 -34.579 -25.957 1.00 92.12 92 GLN A CA 1
ATOM 669 C C . GLN A 1 92 ? -11.055 -34.843 -25.277 1.00 92.12 92 GLN A C 1
ATOM 671 O O . GLN A 1 92 ? -10.630 -36.004 -25.182 1.00 92.12 92 GLN A O 1
ATOM 676 N N . ARG A 1 93 ? -10.374 -33.783 -24.820 1.00 95.62 93 ARG A N 1
ATOM 677 C CA . ARG A 1 93 ? -9.041 -33.855 -24.211 1.00 95.62 93 ARG A CA 1
ATOM 678 C C . ARG A 1 93 ? -8.927 -32.907 -23.018 1.00 95.62 93 ARG A C 1
ATOM 680 O O . ARG A 1 93 ? -9.470 -31.812 -23.051 1.00 95.62 93 ARG A O 1
ATOM 687 N N . VAL A 1 94 ? -8.181 -33.317 -21.997 1.00 97.44 94 VAL A N 1
ATOM 688 C CA . VAL A 1 94 ? -7.747 -32.457 -20.885 1.00 97.44 94 VAL A CA 1
ATOM 689 C C . VAL A 1 94 ? -6.226 -32.486 -20.859 1.00 97.44 94 VAL A C 1
ATOM 691 O O . VAL A 1 94 ? -5.630 -33.516 -20.533 1.00 97.44 94 VAL A O 1
ATOM 694 N N . LEU A 1 95 ? -5.589 -31.390 -21.256 1.00 97.00 95 LEU A N 1
ATOM 695 C CA . LEU A 1 95 ? -4.134 -31.268 -21.256 1.00 97.00 95 LEU A CA 1
ATOM 696 C C . LEU A 1 95 ? -3.648 -30.889 -19.870 1.00 97.00 95 LEU A C 1
ATOM 698 O O . LEU A 1 95 ? -4.301 -30.118 -19.182 1.00 97.00 95 LEU A O 1
ATOM 702 N N . ILE A 1 96 ? -2.484 -31.410 -19.501 1.00 97.62 96 ILE A N 1
ATOM 703 C CA . ILE A 1 96 ? -1.735 -31.029 -18.310 1.00 97.62 96 ILE A CA 1
ATOM 704 C C . ILE A 1 96 ? -0.488 -30.302 -18.791 1.00 97.62 96 ILE A C 1
ATOM 706 O O . ILE A 1 96 ? 0.399 -30.911 -19.404 1.00 97.62 96 ILE A O 1
ATOM 710 N N . ALA A 1 97 ? -0.446 -29.003 -18.536 1.00 95.62 97 ALA A N 1
ATOM 711 C CA . ALA A 1 97 ? 0.653 -28.133 -18.904 1.00 95.62 97 ALA A CA 1
ATOM 712 C C . ALA A 1 97 ? 1.386 -27.634 -17.655 1.00 95.62 97 ALA A C 1
ATOM 714 O O . ALA A 1 97 ? 0.866 -27.685 -16.541 1.00 95.62 97 ALA A O 1
ATOM 715 N N . GLY A 1 98 ? 2.620 -27.186 -17.850 1.00 93.62 98 GLY A N 1
ATOM 716 C CA . GLY A 1 98 ? 3.361 -26.423 -16.863 1.00 93.62 98 GLY A CA 1
ATOM 717 C C . GLY A 1 98 ? 4.021 -25.207 -17.499 1.00 93.62 98 GLY A C 1
ATOM 718 O O . GLY A 1 98 ? 4.429 -25.267 -18.662 1.00 93.62 98 GLY A O 1
ATOM 719 N N . SER A 1 99 ? 4.165 -24.130 -16.736 1.00 92.12 99 SER A N 1
ATOM 720 C CA . SER A 1 99 ? 4.959 -22.948 -17.095 1.00 92.12 99 SER A CA 1
ATOM 721 C C . SER A 1 99 ? 6.076 -22.730 -16.084 1.00 92.12 99 SER A C 1
ATOM 723 O O . SER A 1 99 ? 5.886 -22.989 -14.900 1.00 92.12 99 SER A O 1
ATOM 725 N N . CYS A 1 100 ? 7.234 -22.277 -16.559 1.00 85.44 100 CYS A N 1
ATOM 726 C CA . CYS A 1 100 ? 8.352 -21.880 -15.716 1.00 85.44 100 CYS A CA 1
ATOM 727 C C . CYS A 1 100 ? 8.363 -20.369 -15.497 1.00 85.44 100 CYS A C 1
ATOM 729 O O . CYS A 1 100 ? 8.303 -19.618 -16.470 1.00 85.44 100 CYS A O 1
ATOM 731 N N . ASP A 1 101 ? 8.549 -19.956 -14.245 1.00 81.19 101 ASP A N 1
ATOM 732 C CA . ASP A 1 101 ? 8.911 -18.589 -13.874 1.00 81.19 101 ASP A CA 1
ATOM 733 C C . ASP A 1 101 ? 10.346 -18.549 -13.316 1.00 81.19 101 ASP A C 1
ATOM 735 O O . ASP A 1 101 ? 10.800 -19.474 -12.630 1.00 81.19 101 ASP A O 1
ATOM 739 N N . GLY A 1 102 ? 11.096 -17.507 -13.671 1.00 74.12 102 GLY A N 1
ATOM 740 C CA . GLY A 1 102 ? 12.502 -17.343 -13.286 1.00 74.12 102 GLY A CA 1
ATOM 741 C C . GLY A 1 102 ? 13.508 -18.268 -13.996 1.00 74.12 102 GLY A C 1
ATOM 742 O O . GLY A 1 102 ? 14.637 -18.401 -13.525 1.00 74.12 102 GLY A O 1
ATOM 743 N N . GLY A 1 103 ? 13.147 -18.918 -15.115 1.00 87.50 103 GLY A N 1
ATOM 744 C CA . GLY A 1 103 ? 14.086 -19.702 -15.936 1.00 87.50 103 GLY A CA 1
ATOM 745 C C . GLY A 1 103 ? 13.429 -20.653 -16.944 1.00 87.50 103 GLY A C 1
ATOM 746 O O . GLY A 1 103 ? 12.302 -20.430 -17.376 1.00 87.50 103 GLY A O 1
ATOM 747 N N . VAL A 1 104 ? 14.143 -21.713 -17.345 1.00 90.38 104 VAL A N 1
ATOM 748 C CA . VAL A 1 104 ? 13.688 -22.698 -18.356 1.00 90.38 104 VAL A CA 1
ATOM 749 C C . VAL A 1 104 ? 13.534 -24.102 -17.769 1.00 90.38 104 VAL A C 1
ATOM 751 O O . VAL A 1 104 ? 14.223 -24.466 -16.816 1.00 90.38 104 VAL A O 1
ATOM 754 N N . PHE A 1 105 ? 12.701 -24.947 -18.381 1.00 88.44 105 PHE A N 1
ATOM 755 C CA . PHE A 1 105 ? 12.451 -26.309 -17.898 1.00 88.44 105 PHE A CA 1
ATOM 756 C C . PHE A 1 105 ? 13.705 -27.197 -17.848 1.00 88.44 105 PHE A C 1
ATOM 758 O O . PHE A 1 105 ? 13.789 -28.076 -16.991 1.00 88.44 105 PHE A O 1
ATOM 765 N N . GLY A 1 106 ? 14.719 -26.950 -18.685 1.00 88.44 106 GLY A N 1
ATOM 766 C CA . GLY A 1 106 ? 16.011 -27.645 -18.605 1.00 88.44 106 GLY A CA 1
ATOM 767 C C . GLY A 1 106 ? 16.798 -27.373 -17.314 1.00 88.44 106 GLY A C 1
ATOM 768 O O . GLY A 1 106 ? 17.708 -28.130 -16.980 1.00 88.44 106 GLY A O 1
ATOM 769 N N . GLN A 1 107 ? 16.446 -26.325 -16.563 1.00 90.88 107 GLN A N 1
ATOM 770 C CA . GLN A 1 107 ? 17.010 -26.016 -15.245 1.00 90.88 107 GLN A CA 1
ATOM 771 C C . GLN A 1 107 ? 16.184 -26.602 -14.092 1.00 90.88 107 GLN A C 1
ATOM 773 O O . GLN A 1 107 ? 16.589 -26.458 -12.941 1.00 90.88 107 GLN A O 1
ATOM 778 N N . VAL A 1 108 ? 15.050 -27.259 -14.364 1.00 92.50 108 VAL A N 1
ATOM 779 C CA . VAL A 1 108 ? 14.173 -27.844 -13.341 1.00 92.50 108 VAL A CA 1
ATOM 780 C C . VAL A 1 108 ? 14.598 -29.292 -13.061 1.00 92.50 108 VAL A C 1
ATOM 782 O O . VAL A 1 108 ? 14.323 -30.195 -13.857 1.00 92.50 108 VAL A O 1
ATOM 785 N N . PRO A 1 109 ? 15.266 -29.575 -11.928 1.00 90.75 109 PRO A N 1
ATOM 786 C CA . PRO A 1 109 ? 15.761 -30.913 -11.649 1.00 90.75 109 PRO A CA 1
ATOM 787 C C . PRO A 1 109 ? 14.624 -31.872 -11.283 1.00 90.75 109 PRO A C 1
ATOM 789 O O . PRO A 1 109 ? 13.816 -31.605 -10.394 1.00 90.75 109 PRO A O 1
ATOM 792 N N . GLY A 1 110 ? 14.621 -33.055 -11.900 1.00 92.31 110 GLY A N 1
ATOM 793 C CA . GLY A 1 110 ? 13.738 -34.157 -11.509 1.00 92.31 110 GLY A CA 1
ATOM 794 C C . GLY A 1 110 ? 12.256 -33.919 -11.803 1.00 92.31 110 GLY A C 1
ATOM 795 O O . GLY A 1 110 ? 11.424 -34.359 -11.014 1.00 92.31 110 GLY A O 1
ATOM 796 N N . LEU A 1 111 ? 11.940 -33.231 -12.904 1.00 95.56 111 LEU A N 1
ATOM 797 C CA . LEU A 1 111 ? 10.570 -32.973 -13.341 1.00 95.56 111 LEU A CA 1
ATOM 798 C C . LEU A 1 111 ? 9.852 -34.258 -13.783 1.00 95.56 111 LEU A C 1
ATOM 800 O O . LEU A 1 111 ? 10.347 -35.006 -14.631 1.00 95.56 111 LEU A O 1
ATOM 804 N N . TYR A 1 112 ? 8.653 -34.498 -13.259 1.00 96.44 112 TYR A N 1
ATOM 805 C CA . TYR A 1 112 ? 7.763 -35.552 -13.745 1.00 96.44 112 TYR A CA 1
ATOM 806 C C . TYR A 1 112 ? 6.289 -35.193 -13.545 1.00 96.44 112 TYR A C 1
ATOM 808 O O . TYR A 1 112 ? 5.938 -34.401 -12.673 1.00 96.44 112 TYR A O 1
ATOM 816 N N . VAL A 1 113 ? 5.420 -35.817 -14.343 1.00 97.38 113 VAL A N 1
ATOM 817 C CA . VAL A 1 113 ? 3.966 -35.804 -14.148 1.00 97.38 113 VAL A CA 1
ATOM 818 C C . VAL A 1 113 ? 3.482 -37.206 -13.793 1.00 97.38 113 VAL A C 1
ATOM 820 O O . VAL A 1 113 ? 3.914 -38.199 -14.388 1.00 97.38 113 VAL A O 1
ATOM 823 N N . GLN A 1 114 ? 2.571 -37.307 -12.832 1.00 96.94 114 GLN A N 1
ATOM 824 C CA . GLN A 1 114 ? 1.926 -38.568 -12.479 1.00 96.94 114 GLN A CA 1
ATOM 825 C C . GLN A 1 114 ? 0.433 -38.392 -12.227 1.00 96.94 114 GLN A C 1
ATOM 827 O O . GLN A 1 114 ? 0.019 -37.398 -11.647 1.00 96.94 114 GLN A O 1
ATOM 832 N N . ALA A 1 115 ? -0.363 -39.384 -12.611 1.00 97.00 115 ALA A N 1
ATOM 833 C CA . ALA A 1 115 ? -1.781 -39.465 -12.285 1.00 97.00 115 ALA A CA 1
ATOM 834 C C . ALA A 1 115 ? -2.014 -40.583 -11.262 1.00 97.00 115 ALA A C 1
ATOM 836 O O . ALA A 1 115 ? -1.510 -41.701 -11.421 1.00 97.00 115 ALA A O 1
ATOM 837 N N . GLN A 1 116 ? -2.789 -40.278 -10.226 1.00 96.44 116 GLN A N 1
ATOM 838 C CA . GLN A 1 116 ? -3.116 -41.157 -9.110 1.00 96.44 116 GLN A CA 1
ATOM 839 C C . GLN A 1 116 ? -4.626 -41.367 -9.026 1.00 96.44 116 GLN A C 1
ATOM 841 O O . GLN A 1 116 ? -5.397 -40.418 -9.165 1.00 96.44 116 GLN A O 1
ATOM 846 N N . ALA A 1 117 ? -5.042 -42.605 -8.776 1.00 92.19 117 ALA A N 1
ATOM 847 C CA . ALA A 1 117 ? -6.417 -42.913 -8.408 1.00 92.19 117 ALA A CA 1
ATOM 848 C C . ALA A 1 117 ? -6.717 -42.473 -6.961 1.00 92.19 117 ALA A C 1
ATOM 850 O O . ALA A 1 117 ? -5.810 -42.133 -6.199 1.00 92.19 117 ALA A O 1
ATOM 851 N N . ALA A 1 118 ? -7.995 -42.488 -6.574 1.00 84.81 118 ALA A N 1
ATOM 852 C CA . ALA A 1 118 ? -8.447 -42.054 -5.247 1.00 84.81 118 ALA A CA 1
ATOM 853 C C . ALA A 1 118 ? -7.832 -42.850 -4.076 1.00 84.81 118 ALA A C 1
ATOM 855 O O . ALA A 1 118 ? -7.731 -42.334 -2.967 1.00 84.81 118 ALA A O 1
ATOM 856 N N . ASP A 1 119 ? -7.394 -44.087 -4.318 1.00 86.19 119 ASP A N 1
ATOM 857 C CA . ASP A 1 119 ? -6.686 -44.937 -3.352 1.00 86.19 119 ASP A CA 1
ATOM 858 C C . ASP A 1 119 ? -5.167 -44.660 -3.286 1.00 86.19 119 ASP A C 1
ATOM 860 O O . ASP A 1 119 ? -4.439 -45.341 -2.563 1.00 86.19 119 ASP A O 1
ATOM 864 N N . GLY A 1 120 ? -4.678 -43.669 -4.039 1.00 85.69 120 GLY A N 1
ATOM 865 C CA . GLY A 1 120 ? -3.265 -43.308 -4.143 1.00 85.69 120 GLY A CA 1
ATOM 866 C C . GLY A 1 120 ? -2.470 -44.149 -5.146 1.00 85.69 120 GLY A C 1
ATOM 867 O O . GLY A 1 120 ? -1.272 -43.911 -5.325 1.00 85.69 120 GLY A O 1
ATOM 868 N N . ALA A 1 121 ? -3.089 -45.116 -5.834 1.00 91.06 121 ALA A N 1
ATOM 869 C CA . ALA A 1 121 ? -2.393 -45.928 -6.823 1.00 91.06 121 ALA A CA 1
ATOM 870 C C . ALA A 1 121 ? -1.984 -45.086 -8.043 1.00 91.06 121 ALA A C 1
ATOM 872 O O . ALA A 1 121 ? -2.820 -44.493 -8.726 1.00 91.06 121 ALA A O 1
ATOM 873 N N . VAL A 1 122 ? -0.686 -45.068 -8.363 1.00 95.31 122 VAL A N 1
ATOM 874 C CA . VAL A 1 122 ? -0.169 -44.378 -9.555 1.00 95.31 122 VAL A CA 1
ATOM 875 C C . VAL A 1 122 ? -0.550 -45.161 -10.813 1.00 95.31 122 VAL A C 1
ATOM 877 O O . VAL A 1 122 ? -0.031 -46.259 -11.060 1.00 95.31 122 VAL A O 1
ATOM 880 N N . VAL A 1 123 ? -1.431 -44.578 -11.627 1.00 95.38 123 VAL A N 1
ATOM 881 C CA . VAL A 1 123 ? -1.952 -45.181 -12.866 1.00 95.38 123 VAL A CA 1
ATOM 882 C C . VAL A 1 123 ? -1.150 -44.776 -14.102 1.00 95.38 123 VAL A C 1
ATOM 884 O O . VAL A 1 123 ? -1.063 -45.549 -15.054 1.00 95.38 123 VAL A O 1
ATOM 887 N N . ALA A 1 124 ? -0.492 -43.617 -14.068 1.00 95.81 124 ALA A N 1
ATOM 888 C CA . ALA A 1 124 ? 0.436 -43.173 -15.102 1.00 95.81 124 ALA A CA 1
ATOM 889 C C . ALA A 1 124 ? 1.548 -42.322 -14.486 1.00 95.81 124 ALA A C 1
ATOM 891 O O . ALA A 1 124 ? 1.289 -41.519 -13.595 1.00 95.81 124 ALA A O 1
ATOM 892 N N . HIS A 1 125 ? 2.774 -42.492 -14.970 1.00 97.19 125 HIS A N 1
ATOM 893 C CA . HIS A 1 125 ? 3.926 -41.693 -14.571 1.00 97.19 125 HIS A CA 1
ATOM 894 C C . HIS A 1 125 ? 4.824 -41.429 -15.779 1.00 97.19 125 HIS A C 1
ATOM 896 O O . HIS A 1 125 ? 5.209 -42.364 -16.485 1.00 97.19 125 HIS A O 1
ATOM 902 N N . TYR A 1 126 ? 5.210 -40.174 -15.979 1.00 97.25 126 TYR A N 1
ATOM 903 C CA . TYR A 1 126 ? 6.107 -39.744 -17.042 1.00 97.25 126 TYR A CA 1
ATOM 904 C C . TYR A 1 126 ? 7.157 -38.780 -16.488 1.00 97.25 126 TYR A C 1
ATOM 906 O O . TYR A 1 126 ? 6.819 -37.700 -16.010 1.00 97.25 126 TYR A O 1
ATOM 914 N N . ALA A 1 127 ? 8.427 -39.183 -16.558 1.00 95.75 127 ALA A N 1
ATOM 915 C CA . ALA A 1 127 ? 9.554 -38.324 -16.213 1.00 95.75 127 ALA A CA 1
ATOM 916 C C . ALA A 1 127 ? 9.993 -37.519 -17.437 1.00 95.75 127 ALA A C 1
ATOM 918 O O . ALA A 1 127 ? 10.181 -38.086 -18.516 1.00 95.75 127 ALA A O 1
ATOM 919 N N . VAL A 1 128 ? 10.187 -36.216 -17.252 1.00 93.00 128 VAL A N 1
ATOM 920 C CA . VAL A 1 128 ? 10.665 -35.316 -18.299 1.00 93.00 128 VAL A CA 1
ATOM 921 C C . VAL A 1 128 ? 12.186 -35.270 -18.224 1.00 93.00 128 VAL A C 1
ATOM 923 O O . VAL A 1 128 ? 12.758 -34.824 -17.234 1.00 93.00 128 VAL A O 1
ATOM 926 N N . THR A 1 129 ? 12.847 -35.772 -19.264 1.00 88.19 129 THR A N 1
ATOM 927 C CA . THR A 1 129 ? 14.317 -35.858 -19.327 1.00 88.19 129 THR A CA 1
ATOM 928 C C . THR A 1 129 ? 14.912 -35.097 -20.507 1.00 88.19 129 THR A C 1
ATOM 930 O O . THR A 1 129 ? 16.129 -34.997 -20.609 1.00 88.19 129 THR A O 1
ATOM 933 N N . ASP A 1 130 ? 14.069 -34.616 -21.418 1.00 84.69 130 ASP A N 1
ATOM 934 C CA . ASP A 1 130 ? 14.434 -33.962 -22.676 1.00 84.69 130 ASP A CA 1
ATOM 935 C C . ASP A 1 130 ? 14.050 -32.475 -22.715 1.00 84.69 130 ASP A C 1
ATOM 937 O O . ASP A 1 130 ? 14.118 -31.862 -23.776 1.00 84.69 130 ASP A O 1
ATOM 941 N N . ALA A 1 131 ? 13.667 -31.891 -21.575 1.00 87.31 131 ALA A N 1
ATOM 942 C CA . ALA A 1 131 ? 13.462 -30.452 -21.466 1.00 87.31 131 ALA A CA 1
ATOM 943 C C . ALA A 1 131 ? 14.787 -29.693 -21.611 1.00 87.31 131 ALA A C 1
ATOM 945 O O . ALA A 1 131 ? 15.827 -30.110 -21.095 1.00 87.31 131 ALA A O 1
ATOM 946 N N . SER A 1 132 ? 14.734 -28.567 -22.311 1.00 87.75 132 SER A N 1
ATOM 947 C CA . SER A 1 132 ? 15.884 -27.751 -22.664 1.00 87.75 132 SER A CA 1
ATOM 948 C C . SER A 1 132 ? 15.594 -26.268 -22.402 1.00 87.75 132 SER A C 1
ATOM 950 O O . SER A 1 132 ? 15.522 -25.848 -21.248 1.00 87.75 132 SER A O 1
ATOM 952 N N . SER A 1 133 ? 15.448 -25.458 -23.445 1.00 85.25 133 SER A N 1
ATOM 953 C CA . SER A 1 133 ? 15.273 -24.007 -23.372 1.00 85.25 133 SER A CA 1
ATOM 954 C C . SER A 1 133 ? 13.812 -23.551 -23.300 1.00 85.25 133 SER A C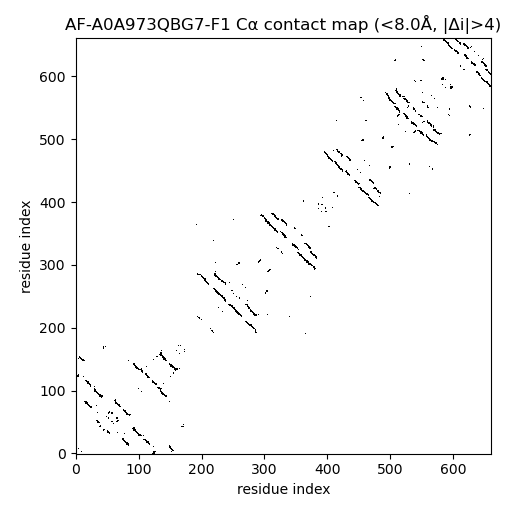 1
ATOM 956 O O . SER A 1 133 ? 13.541 -22.371 -23.492 1.00 85.25 133 SER A O 1
ATOM 958 N N . GLU A 1 134 ? 12.855 -24.456 -23.107 1.00 91.00 134 GLU A N 1
ATOM 959 C CA . GLU A 1 134 ? 11.429 -24.127 -23.144 1.00 91.00 134 GLU A CA 1
ATOM 960 C C . GLU A 1 134 ? 10.937 -23.565 -21.803 1.00 91.00 134 GLU A C 1
ATOM 962 O O . GLU A 1 134 ? 11.383 -24.000 -20.741 1.00 91.00 134 GLU A O 1
ATOM 967 N N . THR A 1 135 ? 10.002 -22.611 -21.847 1.00 86.19 135 THR A N 1
ATOM 968 C CA . THR A 1 135 ? 9.409 -21.963 -20.656 1.00 86.19 135 THR A CA 1
ATOM 969 C C . THR A 1 135 ? 7.943 -22.344 -20.435 1.00 86.19 135 THR A C 1
ATOM 971 O O . THR A 1 135 ? 7.389 -22.073 -19.376 1.00 86.19 135 THR A O 1
ATOM 974 N N . ALA A 1 136 ? 7.316 -23.040 -21.387 1.00 90.25 136 ALA A N 1
ATOM 975 C CA . ALA A 1 136 ? 6.058 -23.761 -21.190 1.00 90.25 136 ALA A CA 1
ATOM 976 C C . ALA A 1 136 ? 6.176 -25.193 -21.727 1.00 90.25 136 ALA A C 1
ATOM 978 O O . ALA A 1 136 ? 6.951 -25.460 -22.648 1.00 90.25 136 ALA A O 1
ATOM 979 N N . PHE A 1 137 ? 5.427 -26.127 -21.145 1.00 89.19 137 PHE A N 1
ATOM 980 C CA . PHE A 1 137 ? 5.550 -27.551 -21.447 1.00 89.19 137 PHE A CA 1
ATOM 981 C C . PHE A 1 137 ? 4.210 -28.269 -21.312 1.00 89.19 137 PHE A C 1
ATOM 983 O O . PHE A 1 137 ? 3.586 -28.234 -20.257 1.00 89.19 137 PHE A O 1
ATOM 990 N N . VAL A 1 138 ? 3.783 -28.995 -22.344 1.00 95.19 138 VAL A N 1
ATOM 991 C CA . VAL A 1 138 ? 2.673 -29.949 -22.238 1.00 95.19 138 VAL A CA 1
ATOM 992 C C . VAL A 1 138 ? 3.242 -31.277 -21.755 1.00 95.19 138 VAL A C 1
ATOM 994 O O . VAL A 1 138 ? 3.923 -32.000 -22.488 1.00 95.19 138 VAL A O 1
ATOM 997 N N . LEU A 1 139 ? 2.968 -31.594 -20.494 1.00 96.12 139 LEU A N 1
ATOM 998 C CA . LEU A 1 139 ? 3.498 -32.762 -19.797 1.00 96.12 139 LEU A CA 1
ATOM 999 C C . LEU A 1 139 ? 2.740 -34.028 -20.210 1.00 96.12 139 LEU A C 1
ATOM 1001 O O . LEU A 1 139 ? 3.339 -35.060 -20.524 1.00 96.12 139 LEU A O 1
ATOM 1005 N N . GLY A 1 140 ? 1.415 -33.941 -20.276 1.00 96.06 140 GLY A N 1
ATOM 1006 C CA . GLY A 1 140 ? 0.563 -35.059 -20.649 1.00 96.06 140 GLY A CA 1
ATOM 1007 C C . GLY A 1 140 ? -0.856 -34.631 -20.981 1.00 96.06 140 GLY A C 1
ATOM 1008 O O . GLY A 1 140 ? -1.199 -33.456 -20.916 1.00 96.06 140 GLY A O 1
ATOM 1009 N N . GLU A 1 141 ? -1.685 -35.598 -21.347 1.00 97.12 141 GLU A N 1
ATOM 1010 C CA . GLU A 1 141 ? -3.094 -35.363 -21.649 1.00 97.12 141 GLU A CA 1
ATOM 1011 C C . GLU A 1 141 ? -3.961 -36.561 -21.271 1.00 97.12 141 GLU A C 1
ATOM 1013 O O . GLU A 1 141 ? -3.572 -37.715 -21.476 1.00 97.12 141 GLU A O 1
ATOM 1018 N N . PHE A 1 142 ? -5.169 -36.285 -20.789 1.00 97.94 142 PHE A N 1
ATOM 1019 C CA . PHE A 1 142 ? -6.271 -37.236 -20.806 1.00 97.94 142 PHE A CA 1
ATOM 1020 C C . PHE A 1 142 ? -7.032 -37.085 -22.112 1.00 97.94 142 PHE A C 1
ATOM 1022 O O . PHE A 1 142 ? -7.332 -35.970 -22.526 1.00 97.94 142 PHE A O 1
ATOM 1029 N N . TYR A 1 143 ? -7.374 -38.190 -22.762 1.00 96.19 143 TYR A N 1
ATOM 1030 C CA . TYR A 1 143 ? -8.171 -38.163 -23.985 1.00 96.19 143 TYR A CA 1
ATOM 1031 C C . TYR A 1 143 ? -9.104 -39.368 -24.072 1.00 96.19 143 TYR A C 1
ATOM 1033 O O . TYR A 1 143 ? -8.775 -40.463 -23.600 1.00 96.19 143 TYR A O 1
ATOM 1041 N N . ARG A 1 144 ? -10.265 -39.175 -24.703 1.00 87.75 144 ARG A N 1
ATOM 1042 C CA . ARG A 1 144 ? -11.222 -40.251 -24.983 1.00 87.75 144 ARG A CA 1
ATOM 1043 C C . ARG A 1 144 ? -10.878 -40.926 -26.310 1.00 87.75 144 ARG A C 1
ATOM 1045 O O . ARG A 1 144 ? -10.674 -40.273 -27.330 1.00 87.75 144 ARG A O 1
ATOM 1052 N N . ARG A 1 145 ? -10.830 -42.261 -26.334 1.00 86.88 145 ARG A N 1
ATOM 1053 C CA . ARG A 1 145 ? -10.739 -43.037 -27.583 1.00 86.88 145 ARG A CA 1
ATOM 1054 C C . ARG A 1 145 ? -11.495 -44.349 -27.453 1.00 86.88 145 ARG A C 1
ATOM 1056 O O . ARG A 1 145 ? -11.138 -45.184 -26.630 1.00 86.88 145 ARG A O 1
ATOM 1063 N N . GLY A 1 146 ? -12.506 -44.543 -28.301 1.00 80.88 146 GLY A N 1
ATOM 1064 C CA . GLY A 1 146 ? -13.335 -45.753 -28.281 1.00 80.88 146 GLY A CA 1
ATOM 1065 C C . GLY A 1 146 ? -14.149 -45.906 -26.992 1.00 80.88 146 GLY A C 1
ATOM 1066 O O . GLY A 1 146 ? -14.261 -47.014 -26.483 1.00 80.88 146 GLY A O 1
ATOM 1067 N N . GLY A 1 147 ? -14.654 -44.796 -26.439 1.00 81.38 147 GLY A N 1
ATOM 1068 C CA . GLY A 1 147 ? -15.446 -44.789 -25.202 1.00 81.38 147 GLY A CA 1
ATOM 1069 C C . GLY A 1 147 ? -14.644 -45.005 -23.915 1.00 81.38 147 GLY A C 1
ATOM 1070 O O . GLY A 1 147 ? -15.238 -45.222 -22.870 1.00 81.38 147 GLY A O 1
ATOM 1071 N N . GLN A 1 148 ? -13.308 -44.967 -23.976 1.00 90.62 148 GLN A N 1
ATOM 1072 C CA . GLN A 1 148 ? -12.430 -45.122 -22.815 1.00 90.62 148 GLN A CA 1
ATOM 1073 C C . GLN A 1 148 ? -11.483 -43.932 -22.678 1.00 90.62 148 GLN A C 1
ATOM 1075 O O . GLN A 1 148 ? -10.935 -43.453 -23.678 1.00 90.62 148 GLN A O 1
ATOM 1080 N N . TRP A 1 149 ? -11.247 -43.502 -21.439 1.00 95.81 149 TRP A N 1
ATOM 1081 C CA . TRP A 1 149 ? -10.223 -42.518 -21.108 1.00 95.81 149 TRP A CA 1
ATOM 1082 C C . TRP A 1 149 ? -8.827 -43.141 -21.093 1.00 95.81 149 TRP A C 1
ATOM 1084 O O . TRP A 1 149 ? -8.599 -44.251 -20.603 1.00 95.81 149 TRP A O 1
ATOM 1094 N N . LYS A 1 150 ? -7.867 -42.403 -21.642 1.00 96.12 150 LYS A N 1
ATOM 1095 C CA . LYS A 1 150 ? -6.449 -42.760 -21.658 1.00 96.12 150 LYS A CA 1
ATOM 1096 C C . LYS A 1 150 ? -5.619 -41.558 -21.245 1.00 96.12 150 LYS A C 1
ATOM 1098 O O . LYS A 1 150 ? -5.969 -40.437 -21.594 1.00 96.12 150 LYS A O 1
ATOM 1103 N N . PHE A 1 151 ? -4.501 -41.805 -20.571 1.00 97.88 151 PHE A N 1
ATOM 1104 C CA . PHE A 1 151 ? -3.470 -40.796 -20.342 1.00 97.88 151 PHE A CA 1
ATOM 1105 C C . PHE A 1 151 ? -2.318 -41.005 -21.324 1.00 97.88 151 PHE A C 1
ATOM 1107 O O . PHE A 1 151 ? -1.855 -42.138 -21.494 1.00 97.88 151 PHE A O 1
ATOM 1114 N N . ARG A 1 152 ? -1.853 -39.937 -21.974 1.00 97.06 152 ARG A N 1
ATOM 1115 C CA . ARG A 1 152 ? -0.680 -39.934 -22.857 1.00 97.06 152 ARG A CA 1
ATOM 1116 C C . ARG A 1 152 ? 0.390 -38.999 -22.303 1.00 97.06 152 ARG A C 1
ATOM 1118 O O . ARG A 1 152 ? 0.095 -37.863 -21.955 1.00 97.06 152 ARG A O 1
ATOM 1125 N N . ALA A 1 153 ? 1.633 -39.469 -22.285 1.00 95.44 153 ALA A N 1
ATOM 1126 C CA . ALA A 1 153 ? 2.803 -38.627 -22.068 1.00 95.44 153 ALA A CA 1
ATOM 1127 C C . ALA A 1 153 ? 3.082 -37.818 -23.341 1.00 95.44 153 ALA A C 1
ATOM 1129 O O . ALA A 1 153 ? 3.311 -38.410 -24.396 1.00 95.44 153 ALA A O 1
ATOM 1130 N N . VAL A 1 154 ? 3.040 -36.488 -23.267 1.00 94.69 154 VAL A N 1
ATOM 1131 C CA . VAL A 1 154 ? 3.179 -35.623 -24.453 1.00 94.69 154 VAL A CA 1
ATOM 1132 C C . VAL A 1 154 ? 4.611 -35.125 -24.577 1.00 94.69 154 VAL A C 1
ATOM 1134 O O . VAL A 1 154 ? 5.268 -35.385 -25.583 1.00 94.69 154 VAL A O 1
ATOM 1137 N N . GLY A 1 155 ? 5.112 -34.468 -23.534 1.00 87.94 155 GLY A N 1
ATOM 1138 C CA . GLY A 1 155 ? 6.488 -33.995 -23.461 1.00 87.94 155 GLY A CA 1
ATOM 1139 C C . GLY A 1 155 ? 6.836 -32.909 -24.481 1.00 87.94 155 GLY A C 1
ATOM 1140 O O . GLY A 1 155 ? 7.935 -32.931 -25.032 1.00 87.94 155 GLY A O 1
ATOM 1141 N N . GLN A 1 156 ? 5.904 -32.017 -24.815 1.00 89.81 156 GLN A N 1
ATOM 1142 C CA . GLN A 1 156 ? 6.116 -30.990 -25.838 1.00 89.81 156 GLN A CA 1
ATOM 1143 C C . GLN A 1 156 ? 6.380 -29.633 -25.196 1.00 89.81 156 GLN A C 1
ATOM 1145 O O . GLN A 1 156 ? 5.498 -29.076 -24.548 1.00 89.81 156 GLN A O 1
ATOM 1150 N N . GLY A 1 157 ? 7.586 -29.109 -25.392 1.00 86.75 157 GLY A N 1
ATOM 1151 C CA . GLY A 1 157 ? 7.969 -27.790 -24.915 1.00 86.75 157 GLY A CA 1
ATOM 1152 C C . GLY A 1 157 ? 7.668 -26.679 -25.922 1.00 86.75 157 GLY A C 1
ATOM 1153 O O . GLY A 1 157 ? 7.631 -26.904 -27.131 1.00 86.75 157 GLY A O 1
ATOM 1154 N N . TYR A 1 158 ? 7.481 -25.474 -25.394 1.00 84.62 158 TYR A N 1
ATOM 1155 C CA . TYR A 1 158 ? 7.229 -24.241 -26.126 1.00 84.62 158 TYR A CA 1
ATOM 1156 C C . TYR A 1 158 ? 8.301 -23.218 -25.745 1.00 84.62 158 TYR A C 1
ATOM 1158 O O . TYR A 1 158 ? 8.324 -22.698 -24.628 1.00 84.62 158 TYR A O 1
ATOM 1166 N N . ALA A 1 159 ? 9.205 -22.926 -26.683 1.00 75.44 159 ALA A N 1
ATOM 1167 C CA . ALA A 1 159 ? 10.215 -21.878 -26.513 1.00 75.44 159 ALA A CA 1
ATOM 1168 C C . ALA A 1 159 ? 9.589 -20.471 -26.487 1.00 75.44 159 ALA A C 1
ATOM 1170 O O . ALA A 1 159 ? 10.099 -19.577 -25.825 1.00 75.44 159 ALA A O 1
ATOM 1171 N N . SER A 1 160 ? 8.447 -20.297 -27.156 1.00 72.75 160 SER A N 1
ATOM 1172 C CA . SER A 1 160 ? 7.589 -19.106 -27.103 1.00 72.75 160 SER A CA 1
ATOM 1173 C C . SER A 1 160 ? 6.794 -18.976 -25.793 1.00 72.75 160 SER A C 1
ATOM 1175 O O . SER A 1 160 ? 5.914 -18.124 -25.692 1.00 72.75 160 SER A O 1
ATOM 1177 N N . GLY A 1 161 ? 7.052 -19.847 -24.812 1.00 77.69 161 GLY A N 1
ATOM 1178 C CA . GLY A 1 161 ? 6.401 -19.841 -23.509 1.00 77.69 161 GLY A CA 1
ATOM 1179 C C . GLY A 1 161 ? 4.900 -20.088 -23.553 1.00 77.69 161 GLY A C 1
ATOM 1180 O O . GLY A 1 161 ? 4.364 -20.674 -24.499 1.00 77.69 161 GLY A O 1
ATOM 1181 N N . LEU A 1 162 ? 4.230 -19.658 -22.482 1.00 77.31 162 LEU A N 1
ATOM 1182 C CA . LEU A 1 162 ? 2.804 -19.895 -22.278 1.00 77.31 162 LEU A CA 1
ATOM 1183 C C . LEU A 1 162 ? 1.953 -19.243 -23.375 1.00 77.31 162 LEU A C 1
ATOM 1185 O O . LEU A 1 162 ? 0.943 -19.821 -23.750 1.00 77.31 162 LEU A O 1
ATOM 1189 N N . ALA A 1 163 ? 2.395 -18.116 -23.946 1.00 71.50 163 ALA A N 1
ATOM 1190 C CA . ALA A 1 163 ? 1.713 -17.442 -25.051 1.00 71.50 163 ALA A CA 1
ATOM 1191 C C . ALA A 1 163 ? 1.603 -18.337 -26.294 1.00 71.50 163 ALA A C 1
ATOM 1193 O O . ALA A 1 163 ? 0.509 -18.556 -26.801 1.00 71.50 163 ALA A O 1
ATOM 1194 N N . GLY A 1 164 ? 2.706 -18.947 -26.745 1.00 76.19 164 GLY A N 1
ATOM 1195 C CA . GLY A 1 164 ? 2.634 -19.856 -27.896 1.00 76.19 164 GLY A CA 1
ATOM 1196 C C . GLY A 1 164 ? 1.838 -21.132 -27.608 1.00 76.19 164 GLY A C 1
ATOM 1197 O O . GLY A 1 164 ? 1.137 -21.622 -28.488 1.00 76.19 164 GLY A O 1
ATOM 1198 N N . LEU A 1 165 ? 1.890 -21.636 -26.369 1.00 83.56 165 LEU A N 1
ATOM 1199 C CA . LEU A 1 165 ? 1.029 -22.741 -25.939 1.00 83.56 165 LEU A CA 1
ATOM 1200 C C . LEU A 1 165 ? -0.452 -22.331 -25.994 1.00 83.56 165 LEU A C 1
ATOM 1202 O O . LEU A 1 165 ? -1.276 -23.076 -26.518 1.00 83.56 165 LEU A O 1
ATOM 1206 N N . ALA A 1 166 ? -0.789 -21.145 -25.490 1.00 79.06 166 ALA A N 1
ATOM 1207 C CA . ALA A 1 166 ? -2.146 -20.611 -25.452 1.00 79.06 166 ALA A CA 1
ATOM 1208 C C . ALA A 1 166 ? -2.725 -20.421 -26.867 1.00 79.06 166 ALA A C 1
ATOM 1210 O O . ALA A 1 166 ? -3.823 -20.910 -27.153 1.00 79.06 166 ALA A O 1
ATOM 1211 N N . THR A 1 167 ? -1.947 -19.837 -27.783 1.00 76.75 167 THR A N 1
ATOM 1212 C CA . THR A 1 167 ? -2.319 -19.666 -29.196 1.00 76.75 167 THR A CA 1
ATOM 1213 C C . THR A 1 167 ? -2.575 -21.010 -29.893 1.00 76.75 167 THR A C 1
ATOM 1215 O O . THR A 1 167 ? -3.597 -21.191 -30.572 1.00 76.75 167 THR A O 1
ATOM 1218 N N . ASP A 1 168 ? -1.711 -22.009 -29.674 1.00 82.94 168 ASP A N 1
ATOM 1219 C CA . ASP A 1 168 ? -1.870 -23.349 -30.256 1.00 82.94 168 ASP A CA 1
ATOM 1220 C C . ASP A 1 168 ? -3.165 -24.040 -29.806 1.00 82.94 168 ASP A C 1
ATOM 1222 O O . ASP A 1 168 ? -3.756 -24.798 -30.584 1.00 82.94 168 ASP A O 1
ATOM 1226 N N . PHE A 1 169 ? -3.693 -23.695 -28.629 1.00 84.75 169 PHE A N 1
ATOM 1227 C CA . PHE A 1 169 ? -4.962 -24.210 -28.107 1.00 84.75 169 PHE A CA 1
ATOM 1228 C C . PHE A 1 169 ? -6.137 -23.228 -28.196 1.00 84.75 169 PHE A C 1
ATOM 1230 O O . PHE A 1 169 ? -7.226 -23.555 -27.737 1.00 84.75 169 PHE A O 1
ATOM 1237 N N . GLY A 1 170 ? -5.983 -22.106 -28.911 1.00 66.81 170 GLY A N 1
ATOM 1238 C CA . GLY A 1 170 ? -7.094 -21.209 -29.275 1.00 66.81 170 GLY A CA 1
ATOM 1239 C C . GLY A 1 170 ? -7.588 -20.323 -28.146 1.00 66.81 170 GLY A C 1
ATOM 1240 O O . GLY A 1 170 ? -8.730 -19.883 -28.190 1.00 66.81 170 GLY A O 1
ATOM 1241 N N . ILE A 1 171 ? -6.738 -20.078 -27.153 1.00 73.69 171 ILE A N 1
ATOM 1242 C CA . ILE A 1 171 ? -6.923 -18.962 -26.233 1.00 73.69 171 ILE A CA 1
ATOM 1243 C C . ILE A 1 171 ? -6.546 -17.708 -27.028 1.00 73.69 171 ILE A C 1
ATOM 1245 O O . ILE A 1 171 ? -5.421 -17.618 -27.530 1.00 73.69 171 ILE A O 1
ATOM 1249 N N . GLU A 1 172 ? -7.488 -16.777 -27.200 1.00 51.78 172 GLU A N 1
ATOM 1250 C CA . GLU A 1 172 ? -7.188 -15.461 -27.765 1.00 51.78 172 GLU A CA 1
ATOM 1251 C C . GLU A 1 172 ? -6.334 -14.700 -26.752 1.00 51.78 172 GLU A C 1
ATOM 1253 O O . GLU A 1 172 ? -6.824 -14.095 -25.805 1.00 51.78 172 GLU A O 1
ATOM 1258 N N . VAL A 1 173 ? -5.020 -14.767 -26.933 1.00 45.72 173 VAL A N 1
ATOM 1259 C CA . VAL A 1 173 ? -4.121 -13.797 -26.323 1.00 45.72 173 VAL A CA 1
ATOM 1260 C C . VAL A 1 173 ? -4.311 -12.515 -27.130 1.00 45.72 173 VAL A C 1
ATOM 1262 O O . VAL A 1 173 ? -3.992 -12.498 -28.319 1.00 45.72 173 VAL A O 1
ATOM 1265 N N . GLU A 1 174 ? -4.861 -11.455 -26.530 1.00 31.39 174 GLU A N 1
ATOM 1266 C CA . GLU A 1 174 ? -4.712 -10.110 -27.096 1.00 31.39 174 GLU A CA 1
ATOM 1267 C C . GLU A 1 174 ? -3.206 -9.839 -27.214 1.00 31.39 174 GLU A C 1
ATOM 1269 O O . GLU A 1 174 ? -2.525 -9.576 -26.226 1.00 31.39 174 GLU A O 1
ATOM 1274 N N . GLU A 1 175 ? -2.656 -10.000 -28.419 1.00 29.23 175 GLU A N 1
ATOM 1275 C CA . GLU A 1 175 ? -1.236 -9.785 -28.672 1.00 29.23 175 GLU A CA 1
ATOM 1276 C C . GLU A 1 175 ? -0.955 -8.289 -28.902 1.00 29.23 175 GLU A C 1
ATOM 1278 O O . GLU A 1 175 ? -1.485 -7.689 -29.845 1.00 29.23 175 GLU A O 1
ATOM 1283 N N . PRO A 1 176 ? -0.044 -7.680 -28.121 1.00 30.91 176 PRO A N 1
ATOM 1284 C CA . PRO A 1 176 ? 0.692 -6.502 -28.551 1.00 30.91 176 PRO A CA 1
ATOM 1285 C C . PRO A 1 176 ? 1.539 -6.851 -29.787 1.00 30.91 176 PRO A C 1
ATOM 1287 O O . PRO A 1 176 ? 2.073 -7.952 -29.909 1.00 30.91 176 PRO A O 1
ATOM 1290 N N . ALA A 1 177 ? 1.672 -5.898 -30.709 1.00 28.00 177 ALA A N 1
ATOM 1291 C CA . ALA A 1 177 ? 2.327 -6.066 -32.007 1.00 28.00 177 ALA A CA 1
ATOM 1292 C C . ALA A 1 177 ? 3.740 -6.704 -31.958 1.00 28.00 177 ALA A C 1
ATOM 1294 O O . ALA A 1 177 ? 4.540 -6.424 -31.067 1.00 28.00 177 ALA A O 1
ATOM 1295 N N . ALA A 1 178 ? 4.037 -7.506 -32.990 1.00 32.38 178 ALA A N 1
ATOM 1296 C CA . ALA A 1 178 ? 5.204 -8.379 -33.174 1.00 32.38 178 ALA A CA 1
ATOM 1297 C C . ALA A 1 178 ? 6.594 -7.819 -32.759 1.00 32.38 178 ALA A C 1
ATOM 1299 O O . ALA A 1 178 ? 6.879 -6.631 -32.946 1.00 32.38 178 ALA A O 1
ATOM 1300 N N . PRO A 1 179 ? 7.517 -8.688 -32.288 1.00 34.31 179 PRO A N 1
ATOM 1301 C CA . PRO A 1 179 ? 8.808 -8.284 -31.739 1.00 34.31 179 PRO A CA 1
ATOM 1302 C C . PRO A 1 179 ? 9.837 -7.901 -32.816 1.00 34.31 179 PRO A C 1
ATOM 1304 O O . PRO A 1 179 ? 10.019 -8.584 -33.825 1.00 34.31 179 PRO A O 1
ATOM 1307 N N . SER A 1 180 ? 10.582 -6.828 -32.539 1.00 32.16 180 SER A N 1
ATOM 1308 C CA . SER A 1 180 ? 11.907 -6.564 -33.121 1.00 32.16 180 SER A CA 1
ATOM 1309 C C . SER A 1 180 ? 12.968 -7.495 -32.488 1.00 32.16 180 SER A C 1
ATOM 1311 O O . SER A 1 180 ? 12.698 -8.087 -31.443 1.00 32.16 180 SER A O 1
ATOM 1313 N N . PRO A 1 181 ? 14.165 -7.671 -33.093 1.00 33.41 181 PRO A N 1
ATOM 1314 C CA . PRO A 1 181 ? 15.152 -8.676 -32.672 1.00 33.41 181 PRO A CA 1
ATOM 1315 C C . PRO A 1 181 ? 15.578 -8.517 -31.202 1.00 33.41 181 PRO A C 1
ATOM 1317 O O . PRO A 1 181 ? 15.544 -7.400 -30.681 1.00 33.41 181 PRO A O 1
ATOM 1320 N N . PRO A 1 182 ? 16.017 -9.603 -30.536 1.00 36.00 182 PRO A N 1
ATOM 1321 C CA . PRO A 1 182 ? 16.085 -9.674 -29.082 1.00 36.00 182 PRO A CA 1
ATOM 1322 C C . PRO A 1 182 ? 17.130 -8.706 -28.521 1.00 36.00 182 PRO A C 1
ATOM 1324 O O . PRO A 1 182 ? 18.337 -8.920 -28.652 1.00 36.00 182 PRO A O 1
ATOM 1327 N N . ALA A 1 183 ? 16.655 -7.661 -27.846 1.00 31.50 183 ALA A N 1
ATOM 1328 C CA . ALA A 1 183 ? 17.420 -6.999 -26.803 1.00 31.50 183 ALA A CA 1
ATOM 1329 C C . ALA A 1 183 ? 17.290 -7.839 -25.523 1.00 31.50 183 ALA A C 1
ATOM 1331 O O . ALA A 1 183 ? 16.201 -8.283 -25.169 1.00 31.50 183 ALA A O 1
ATOM 1332 N N . ALA A 1 184 ? 18.419 -8.103 -24.868 1.00 30.95 184 ALA A N 1
ATOM 1333 C CA . ALA A 1 184 ? 18.508 -8.910 -23.659 1.00 30.95 184 ALA A CA 1
ATOM 1334 C C . ALA A 1 184 ? 17.527 -8.424 -22.575 1.00 30.95 184 ALA A C 1
ATOM 1336 O O . ALA A 1 184 ? 17.643 -7.292 -22.104 1.00 30.95 184 ALA A O 1
ATOM 1337 N N . VAL A 1 185 ? 16.588 -9.280 -22.167 1.00 31.23 185 VAL A N 1
ATOM 1338 C CA . VAL A 1 185 ? 15.653 -8.971 -21.080 1.00 31.23 185 VAL A CA 1
ATOM 1339 C C . VAL A 1 185 ? 16.341 -9.280 -19.753 1.00 31.23 185 VAL A C 1
ATOM 1341 O O . VAL A 1 185 ? 16.690 -10.422 -19.463 1.00 31.23 185 VAL A O 1
ATOM 1344 N N . ARG A 1 186 ? 16.582 -8.217 -18.985 1.00 28.66 186 ARG A N 1
ATOM 1345 C CA . ARG A 1 186 ? 16.792 -8.254 -17.536 1.00 28.66 186 ARG A CA 1
ATOM 1346 C C . ARG A 1 186 ? 15.413 -8.317 -16.872 1.00 28.66 186 ARG A C 1
ATOM 1348 O O . ARG A 1 186 ? 14.508 -7.638 -17.353 1.00 28.66 186 ARG A O 1
ATOM 1355 N N . ASP A 1 187 ? 15.302 -9.107 -15.807 1.00 28.58 187 ASP A N 1
ATOM 1356 C CA . ASP A 1 187 ? 14.136 -9.318 -14.932 1.00 28.58 187 ASP A CA 1
ATOM 1357 C C . ASP A 1 187 ? 13.145 -8.137 -14.913 1.00 28.58 187 ASP A C 1
ATOM 1359 O O . ASP A 1 187 ? 13.535 -6.993 -14.658 1.00 28.58 187 ASP A O 1
ATOM 1363 N N . ALA A 1 188 ? 11.866 -8.388 -15.209 1.00 31.34 188 ALA A N 1
ATOM 1364 C CA . ALA A 1 188 ? 10.820 -7.368 -15.200 1.00 31.34 188 ALA A CA 1
ATOM 1365 C C . ALA A 1 188 ? 9.822 -7.626 -14.064 1.00 31.34 188 ALA A C 1
ATOM 1367 O O . ALA A 1 188 ? 8.991 -8.526 -14.135 1.00 31.34 188 ALA A O 1
ATOM 1368 N N . VAL A 1 189 ? 9.918 -6.781 -13.038 1.00 33.62 189 VAL A N 1
ATOM 1369 C CA . VAL A 1 189 ? 8.807 -6.358 -12.175 1.00 33.62 189 VAL A CA 1
ATOM 1370 C C . VAL A 1 189 ? 7.647 -5.883 -13.079 1.00 33.62 189 VAL A C 1
ATOM 1372 O O . VAL A 1 189 ? 7.935 -5.335 -14.152 1.00 33.62 189 VAL A O 1
ATOM 1375 N N . PRO A 1 190 ? 6.359 -6.089 -12.724 1.00 44.16 190 PRO A N 1
ATOM 1376 C CA . PRO A 1 190 ? 5.248 -5.523 -13.489 1.00 44.16 190 PRO A CA 1
ATOM 1377 C C . PRO A 1 190 ? 5.441 -4.009 -13.636 1.00 44.16 190 PRO A C 1
ATOM 1379 O O . PRO A 1 190 ? 5.531 -3.275 -12.656 1.00 44.16 190 PRO A O 1
ATOM 1382 N N . TYR A 1 191 ? 5.557 -3.558 -14.882 1.00 52.88 191 TYR A N 1
ATOM 1383 C CA . TYR A 1 191 ? 5.757 -2.158 -15.221 1.00 52.88 191 TYR A CA 1
ATOM 1384 C C . TYR A 1 191 ? 4.431 -1.407 -15.042 1.00 52.88 191 TYR A C 1
ATOM 1386 O O . TYR A 1 191 ? 3.457 -1.671 -15.741 1.00 52.88 191 TYR A O 1
ATOM 1394 N N . VAL A 1 192 ? 4.398 -0.496 -14.068 1.00 67.44 192 VAL A N 1
ATOM 1395 C CA . VAL A 1 192 ? 3.182 0.218 -13.635 1.00 67.44 192 VAL A CA 1
ATOM 1396 C C . VAL A 1 192 ? 3.107 1.669 -14.115 1.00 67.44 192 VAL A C 1
ATOM 1398 O O . VAL A 1 192 ? 2.138 2.358 -13.826 1.00 67.44 192 VAL A O 1
ATOM 1401 N N . PHE A 1 193 ? 4.118 2.164 -14.834 1.00 73.88 193 PHE A N 1
ATOM 1402 C CA . PHE A 1 193 ? 4.211 3.593 -15.163 1.00 73.88 193 PHE A CA 1
ATOM 1403 C C . PHE A 1 193 ? 3.376 4.014 -16.379 1.00 73.88 193 PHE A C 1
ATOM 1405 O O . PHE A 1 193 ? 3.348 5.192 -16.716 1.00 73.88 193 PHE A O 1
ATOM 1412 N N . GLY A 1 194 ? 2.691 3.087 -17.049 1.00 74.31 194 GLY A N 1
ATOM 1413 C CA . GLY A 1 194 ? 1.742 3.427 -18.104 1.00 74.31 194 GLY A CA 1
ATOM 1414 C C . GLY A 1 194 ? 1.659 2.387 -19.219 1.00 74.31 194 GLY A C 1
ATOM 1415 O O . GLY A 1 194 ? 2.246 1.314 -19.124 1.00 74.31 194 GLY A O 1
ATOM 1416 N N . PRO A 1 195 ? 0.919 2.688 -20.291 1.00 81.19 195 PRO A N 1
ATOM 1417 C CA . PRO A 1 195 ? 0.741 1.781 -21.419 1.00 81.19 195 PRO A CA 1
ATOM 1418 C C . PRO A 1 195 ? 1.978 1.689 -22.323 1.00 81.19 195 PRO A C 1
ATOM 1420 O O . PRO A 1 195 ? 2.714 2.657 -22.528 1.00 81.19 195 PRO A O 1
ATOM 1423 N N . GLU A 1 196 ? 2.165 0.514 -22.922 1.00 85.12 196 GLU A N 1
ATOM 1424 C CA . GLU A 1 196 ? 3.158 0.275 -23.971 1.00 85.12 196 GLU A CA 1
ATOM 1425 C C . GLU A 1 196 ? 2.669 0.781 -25.332 1.00 85.12 196 GLU A C 1
ATOM 1427 O O . GLU A 1 196 ? 1.493 0.658 -25.677 1.00 85.12 196 GLU A O 1
ATOM 1432 N N . PHE A 1 197 ? 3.582 1.312 -26.147 1.00 87.69 197 PHE A N 1
ATOM 1433 C CA . PHE A 1 197 ? 3.303 1.671 -27.537 1.00 87.69 197 PHE A CA 1
ATOM 1434 C C . PHE A 1 197 ? 4.580 1.682 -28.379 1.00 87.69 197 PHE A C 1
ATOM 1436 O O . PHE A 1 197 ? 5.695 1.786 -27.870 1.00 87.69 197 PHE A O 1
ATOM 1443 N N . GLN A 1 198 ? 4.416 1.582 -29.699 1.00 87.12 198 GLN A N 1
ATOM 1444 C CA . GLN A 1 198 ? 5.544 1.610 -30.626 1.00 87.12 198 GLN A CA 1
ATOM 1445 C C . GLN A 1 198 ? 6.194 3.002 -30.650 1.00 87.12 198 GLN A C 1
ATOM 1447 O O . GLN A 1 198 ? 5.490 3.984 -30.899 1.00 87.12 198 GLN A O 1
ATOM 1452 N N . PRO A 1 199 ? 7.522 3.105 -30.454 1.00 91.50 199 PRO A N 1
ATOM 1453 C CA . PRO A 1 199 ? 8.231 4.369 -30.553 1.00 91.50 199 PRO A CA 1
ATOM 1454 C C . PRO A 1 199 ? 7.968 5.105 -31.868 1.00 91.50 199 PRO A C 1
ATOM 1456 O O . PRO A 1 199 ? 8.216 4.575 -32.954 1.00 91.50 199 PRO A O 1
ATOM 1459 N N . TYR A 1 200 ? 7.536 6.359 -31.776 1.00 95.50 200 TYR A N 1
ATOM 1460 C CA . TYR A 1 200 ? 7.493 7.257 -32.925 1.00 95.50 200 TYR A CA 1
ATOM 1461 C C . TYR A 1 200 ? 8.870 7.887 -33.121 1.00 95.50 200 TYR A C 1
ATOM 1463 O O . TYR A 1 200 ? 9.498 8.304 -32.152 1.00 95.50 200 TYR A O 1
ATOM 1471 N N . VAL A 1 201 ? 9.345 7.985 -34.364 1.00 95.75 201 VAL A N 1
ATOM 1472 C CA . VAL A 1 201 ? 10.655 8.567 -34.681 1.00 95.75 201 VAL A CA 1
ATOM 1473 C C . VAL A 1 201 ? 10.512 9.571 -35.811 1.00 95.75 201 VAL A C 1
ATOM 1475 O O . VAL A 1 201 ? 10.015 9.239 -36.885 1.00 95.75 201 VAL A O 1
ATOM 1478 N N . GLN A 1 202 ? 11.048 10.773 -35.613 1.00 96.44 202 GLN A N 1
ATOM 1479 C CA . GLN A 1 202 ? 11.184 11.766 -36.669 1.00 96.44 202 GLN A CA 1
ATOM 1480 C C . GLN A 1 202 ? 12.612 12.301 -36.719 1.00 96.44 202 GLN A C 1
ATOM 1482 O O . GLN A 1 202 ? 13.218 12.626 -35.700 1.00 96.44 202 GLN A O 1
ATOM 1487 N N . ARG A 1 203 ? 13.150 12.403 -37.934 1.00 96.25 203 ARG A N 1
ATOM 1488 C CA . ARG A 1 203 ? 14.472 12.973 -38.203 1.00 96.25 203 ARG A CA 1
ATOM 1489 C C . ARG A 1 203 ? 14.330 14.287 -38.948 1.00 96.25 203 ARG A C 1
ATOM 1491 O O . ARG A 1 203 ? 13.428 14.439 -39.772 1.00 96.25 203 ARG A O 1
ATOM 1498 N N . GLY A 1 204 ? 15.254 15.200 -38.701 1.00 92.62 204 GLY A N 1
ATOM 1499 C CA . GLY A 1 204 ? 15.312 16.471 -39.400 1.00 92.62 204 GLY A CA 1
ATOM 1500 C C . GLY A 1 204 ? 16.705 17.074 -39.382 1.00 92.62 204 GLY A C 1
ATOM 1501 O O . GLY A 1 204 ? 17.660 16.495 -38.865 1.00 92.62 204 GLY A O 1
ATOM 1502 N N . ARG A 1 205 ? 16.820 18.244 -40.003 1.00 91.94 205 ARG A N 1
ATOM 1503 C CA . ARG A 1 205 ? 18.024 19.068 -39.988 1.00 91.94 205 ARG A CA 1
ATOM 1504 C C . ARG A 1 205 ? 17.608 20.526 -39.943 1.00 91.94 205 ARG A C 1
ATOM 1506 O O . ARG A 1 205 ? 16.706 20.912 -40.686 1.00 91.94 205 ARG A O 1
ATOM 1513 N N .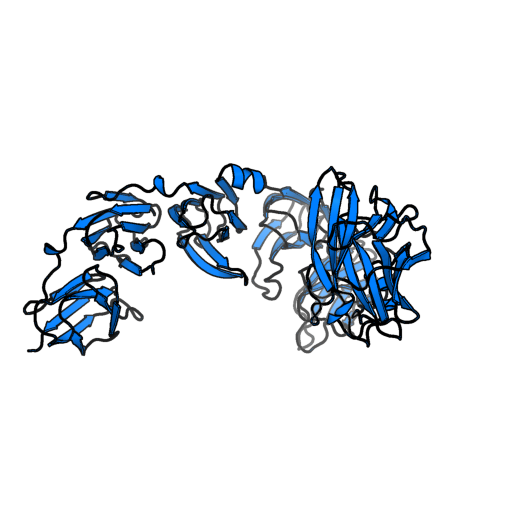 GLY A 1 206 ? 18.299 21.325 -39.143 1.00 90.94 206 GLY A N 1
ATOM 1514 C CA . GLY A 1 206 ? 17.921 22.718 -38.964 1.00 90.94 206 GLY A CA 1
ATOM 1515 C C . GLY A 1 206 ? 16.656 22.855 -38.109 1.00 90.94 206 GLY A C 1
ATOM 1516 O O . GLY A 1 206 ? 16.202 21.898 -37.478 1.00 90.94 206 GLY A O 1
ATOM 1517 N N . ASN A 1 207 ? 16.022 24.022 -38.157 1.00 94.12 207 ASN A N 1
ATOM 1518 C CA . ASN A 1 207 ? 14.734 24.240 -37.498 1.00 94.12 207 ASN A CA 1
ATOM 1519 C C . ASN A 1 207 ? 13.623 23.392 -38.135 1.00 94.12 207 ASN A C 1
ATOM 1521 O O . ASN A 1 207 ? 13.533 23.278 -39.359 1.00 94.12 207 ASN A O 1
ATOM 1525 N N . GLY A 1 208 ? 12.727 22.846 -37.316 1.00 92.81 208 GLY A N 1
ATOM 1526 C CA . GLY A 1 208 ? 11.631 22.013 -37.794 1.00 92.81 208 GLY A CA 1
ATOM 1527 C C . GLY A 1 208 ? 10.508 21.832 -36.783 1.00 92.81 208 GLY A C 1
ATOM 1528 O O . GLY A 1 208 ? 10.548 22.334 -35.662 1.00 92.81 208 GLY A O 1
ATOM 1529 N N . VAL A 1 209 ? 9.474 21.107 -37.204 1.00 95.31 209 VAL A N 1
ATOM 1530 C CA . VAL A 1 209 ? 8.343 20.742 -36.349 1.00 95.31 209 VAL A CA 1
ATOM 1531 C C . VAL A 1 209 ? 8.164 19.233 -36.397 1.00 95.31 209 VAL A C 1
ATOM 1533 O O . VAL A 1 209 ? 8.026 18.647 -37.472 1.00 95.31 209 VAL A O 1
ATOM 1536 N N . VAL A 1 210 ? 8.142 18.617 -35.222 1.00 95.38 210 VAL A N 1
ATOM 1537 C CA . VAL A 1 210 ? 7.762 17.221 -35.028 1.00 95.38 210 VAL A CA 1
ATOM 1538 C C . VAL A 1 210 ? 6.264 17.175 -34.784 1.00 95.38 210 VAL A C 1
ATOM 1540 O O . VAL A 1 210 ? 5.735 17.956 -33.995 1.00 95.38 210 VAL A O 1
ATOM 1543 N N . SER A 1 211 ? 5.550 16.316 -35.501 1.00 94.00 211 SER A N 1
ATOM 1544 C CA . SER A 1 211 ? 4.119 16.088 -35.277 1.00 94.00 211 SER A CA 1
ATOM 1545 C C . SER A 1 211 ? 3.886 14.594 -35.219 1.00 94.00 211 SER A C 1
ATOM 1547 O O . SER A 1 211 ? 4.060 13.927 -36.229 1.00 94.00 211 SER A O 1
ATOM 1549 N N . VAL A 1 212 ? 3.537 14.093 -34.036 1.00 93.19 212 VAL A N 1
ATOM 1550 C CA . VAL A 1 212 ? 3.262 12.672 -33.836 1.00 93.19 212 VAL A CA 1
ATOM 1551 C C . VAL A 1 212 ? 1.912 12.370 -34.475 1.00 93.19 212 VAL A C 1
ATOM 1553 O O . VAL A 1 212 ? 0.876 12.832 -34.002 1.00 93.19 212 VAL A O 1
ATOM 1556 N N . ASP A 1 213 ? 1.942 11.666 -35.599 1.00 84.62 213 ASP A N 1
ATOM 1557 C CA . ASP A 1 213 ? 0.781 11.347 -36.435 1.00 84.62 213 ASP A CA 1
ATOM 1558 C C . ASP A 1 213 ? 0.128 10.002 -36.080 1.00 84.62 213 ASP A C 1
ATOM 1560 O O . ASP A 1 213 ? -0.890 9.626 -36.663 1.00 84.62 213 ASP A O 1
ATOM 1564 N N . VAL A 1 214 ? 0.673 9.314 -35.078 1.00 85.69 214 VAL A N 1
ATOM 1565 C CA . VAL A 1 214 ? 0.100 8.114 -34.467 1.00 85.69 214 VAL A CA 1
ATOM 1566 C C . VAL A 1 214 ? -0.669 8.463 -33.194 1.00 85.69 214 VAL A C 1
ATOM 1568 O O . VAL A 1 214 ? -0.340 9.417 -32.487 1.00 85.69 214 VAL A O 1
ATOM 1571 N N . ALA A 1 215 ? -1.705 7.680 -32.892 1.00 85.38 215 ALA A N 1
ATOM 1572 C CA . ALA A 1 215 ? -2.430 7.813 -31.636 1.00 85.38 215 ALA A CA 1
ATOM 1573 C C . ALA A 1 215 ? -1.513 7.405 -30.475 1.00 85.38 215 ALA A C 1
ATOM 1575 O O . ALA A 1 215 ? -1.060 6.263 -30.415 1.00 85.38 215 ALA A O 1
ATOM 1576 N N . LEU A 1 216 ? -1.238 8.349 -29.574 1.00 89.31 216 LEU A N 1
ATOM 1577 C CA . LEU A 1 216 ? -0.540 8.083 -28.323 1.00 89.31 216 LEU A CA 1
ATOM 1578 C C . LEU A 1 216 ? -1.563 7.820 -27.212 1.00 89.31 216 LEU A C 1
ATOM 1580 O O . LEU A 1 216 ? -2.633 8.441 -27.219 1.00 89.31 216 LEU A O 1
ATOM 1584 N N . PRO A 1 217 ? -1.254 6.927 -26.262 1.00 87.00 217 PRO A N 1
ATOM 1585 C CA . PRO A 1 217 ? -2.093 6.747 -25.091 1.00 87.00 217 PRO A CA 1
ATOM 1586 C C . PRO A 1 217 ? -2.149 8.024 -24.232 1.00 87.00 217 PRO A C 1
ATOM 1588 O O . PRO A 1 217 ? -1.237 8.853 -24.302 1.00 87.00 217 PRO A O 1
ATOM 1591 N N . PRO A 1 218 ? -3.208 8.197 -23.418 1.00 83.56 218 PRO A N 1
ATOM 1592 C CA . PRO A 1 218 ? -3.239 9.257 -22.419 1.00 83.56 218 PRO A CA 1
ATOM 1593 C C . PRO A 1 218 ? -2.131 9.043 -21.378 1.00 83.56 218 PRO A C 1
ATOM 1595 O O . PRO A 1 218 ? -1.738 7.908 -21.108 1.00 83.56 218 PRO A O 1
ATOM 1598 N N . GLY A 1 219 ? -1.651 10.142 -20.798 1.00 85.25 219 GLY A N 1
ATOM 1599 C CA . GLY A 1 219 ? -0.624 10.124 -19.757 1.00 85.25 219 GLY A CA 1
ATOM 1600 C C . GLY A 1 219 ? 0.761 10.580 -20.237 1.00 85.25 219 GLY A C 1
ATOM 1601 O O . GLY A 1 219 ? 0.899 11.175 -21.318 1.00 85.25 219 GLY A O 1
ATOM 1602 N N . PRO A 1 220 ? 1.791 10.392 -19.397 1.00 90.38 220 PRO A N 1
ATOM 1603 C CA . PRO A 1 220 ? 3.155 10.782 -19.717 1.00 90.38 220 PRO A CA 1
ATOM 1604 C C . PRO A 1 220 ? 3.859 9.808 -20.673 1.00 90.38 220 PRO A C 1
ATOM 1606 O O . PRO A 1 220 ? 3.652 8.598 -20.653 1.00 90.38 220 PRO A O 1
ATOM 1609 N N . VAL A 1 221 ? 4.747 10.358 -21.499 1.00 93.75 221 VAL A N 1
ATOM 1610 C CA . VAL A 1 221 ? 5.629 9.646 -22.431 1.00 93.75 221 VAL A CA 1
ATOM 1611 C C . VAL A 1 221 ? 7.052 10.185 -22.326 1.00 93.75 221 VAL A C 1
ATOM 1613 O O . VAL A 1 221 ? 7.276 11.298 -21.850 1.00 93.75 221 VAL A O 1
ATOM 1616 N N . ILE A 1 222 ? 8.026 9.421 -22.813 1.00 95.44 222 ILE A N 1
ATOM 1617 C CA . ILE A 1 222 ? 9.411 9.880 -22.936 1.00 95.44 222 ILE A CA 1
ATOM 1618 C C . ILE A 1 222 ? 9.608 10.517 -24.306 1.00 95.44 222 ILE A C 1
ATOM 1620 O O . ILE A 1 222 ? 9.388 9.871 -25.331 1.00 95.44 222 ILE A O 1
ATOM 1624 N N . VAL A 1 223 ? 10.087 11.758 -24.332 1.00 97.25 223 VAL A N 1
ATOM 1625 C CA . VAL A 1 223 ? 10.645 12.379 -25.537 1.00 97.25 223 VAL A CA 1
ATOM 1626 C C . VAL A 1 223 ? 12.164 12.304 -25.449 1.00 97.25 223 VAL A C 1
ATOM 1628 O O . VAL A 1 223 ? 12.780 12.970 -24.622 1.00 97.25 223 VAL A O 1
ATOM 1631 N N . GLU A 1 224 ? 12.772 11.490 -26.307 1.00 96.88 224 GLU A N 1
ATOM 1632 C CA . GLU A 1 224 ? 14.223 11.396 -26.460 1.00 96.88 224 GLU A CA 1
ATOM 1633 C C . GLU A 1 224 ? 14.670 12.257 -27.645 1.00 96.88 224 GLU A C 1
ATOM 1635 O O . GLU A 1 224 ? 14.148 12.126 -28.753 1.00 96.88 224 GLU A O 1
ATOM 1640 N N . ALA A 1 225 ? 15.669 13.111 -27.438 1.00 96.00 225 ALA A N 1
ATOM 1641 C CA . ALA A 1 225 ? 16.285 13.894 -28.499 1.00 96.00 225 ALA A CA 1
ATOM 1642 C C . ALA A 1 225 ? 17.759 13.527 -28.672 1.00 96.00 225 ALA A C 1
ATOM 1644 O O . ALA A 1 225 ? 18.497 13.349 -27.704 1.00 96.00 225 ALA A O 1
ATOM 1645 N N . ARG A 1 226 ? 18.187 13.442 -29.932 1.00 94.38 226 ARG A N 1
ATOM 1646 C CA . ARG A 1 226 ? 19.585 13.291 -30.341 1.00 94.38 226 ARG A CA 1
ATOM 1647 C C . ARG A 1 226 ? 19.936 14.393 -31.323 1.00 94.38 226 ARG A C 1
ATOM 1649 O O . ARG A 1 226 ? 19.218 14.573 -32.306 1.00 94.38 226 ARG A O 1
ATOM 1656 N N . HIS A 1 227 ? 21.038 15.084 -31.085 1.00 91.50 227 HIS A N 1
ATOM 1657 C CA . HIS A 1 227 ? 21.546 16.156 -31.932 1.00 91.50 227 HIS A CA 1
ATOM 1658 C C . HIS A 1 227 ? 23.003 15.868 -32.287 1.00 91.50 227 HIS A C 1
ATOM 1660 O O . HIS A 1 227 ? 23.826 15.680 -31.399 1.00 91.50 227 HIS A O 1
ATOM 1666 N N . GLU A 1 228 ? 23.317 15.797 -33.579 1.00 88.50 228 GLU A N 1
ATOM 1667 C CA . GLU A 1 228 ? 24.654 15.434 -34.059 1.00 88.50 228 GLU A CA 1
ATOM 1668 C C . GLU A 1 228 ? 25.526 16.677 -34.270 1.00 88.50 228 GLU A C 1
ATOM 1670 O O . GLU A 1 228 ? 25.131 17.625 -34.952 1.00 88.50 228 GLU A O 1
ATOM 1675 N N . GLY A 1 229 ? 26.758 16.649 -33.760 1.00 83.56 229 GLY A N 1
ATOM 1676 C CA . GLY A 1 229 ? 27.692 17.765 -33.846 1.00 83.56 229 GLY A CA 1
ATOM 1677 C C . GLY A 1 229 ? 27.490 18.820 -32.755 1.00 83.56 229 GLY A C 1
ATOM 1678 O O . GLY A 1 229 ? 26.810 18.599 -31.759 1.00 83.56 229 GLY A O 1
ATOM 1679 N N . GLY A 1 230 ? 28.176 19.957 -32.899 1.00 80.56 230 GLY A N 1
ATOM 1680 C CA . GLY A 1 230 ? 28.045 21.099 -31.980 1.00 80.56 230 GLY A CA 1
ATOM 1681 C C . GLY A 1 230 ? 26.907 22.040 -32.379 1.00 80.56 230 GLY A C 1
ATOM 1682 O O . GLY A 1 230 ? 26.180 21.762 -33.325 1.00 80.56 230 GLY A O 1
ATOM 1683 N N . GLY A 1 231 ? 26.791 23.191 -31.721 1.00 85.25 231 GLY A N 1
ATOM 1684 C CA . GLY A 1 231 ? 25.773 24.197 -32.047 1.00 85.25 231 GLY A CA 1
ATOM 1685 C C . GLY A 1 231 ? 24.526 24.083 -31.179 1.00 85.25 231 GLY A C 1
ATOM 1686 O O . GLY A 1 231 ? 24.466 23.255 -30.271 1.00 85.25 231 GLY A O 1
ATOM 1687 N N . TYR A 1 232 ? 23.559 24.961 -31.428 1.00 89.50 232 TYR A N 1
ATOM 1688 C CA . TYR A 1 232 ? 22.377 25.062 -30.582 1.00 89.50 232 TYR A CA 1
ATOM 1689 C C . TYR A 1 232 ? 21.386 23.926 -30.858 1.00 89.50 232 TYR A C 1
ATOM 1691 O O . TYR A 1 232 ? 21.133 23.591 -32.018 1.00 89.50 232 TYR A O 1
ATOM 1699 N N . PHE A 1 233 ? 20.801 23.368 -29.797 1.00 92.06 233 PHE A N 1
ATOM 1700 C CA . PHE A 1 233 ? 19.631 22.500 -29.863 1.00 92.06 233 PHE A CA 1
ATOM 1701 C C . PHE A 1 233 ? 18.595 22.922 -28.816 1.00 92.06 233 PHE A C 1
ATOM 1703 O O . PHE A 1 233 ? 18.838 22.863 -27.609 1.00 92.06 233 PHE A O 1
ATOM 1710 N N . GLY A 1 234 ? 17.426 23.329 -29.302 1.00 93.31 234 GLY A N 1
ATOM 1711 C CA . GLY A 1 234 ? 16.260 23.697 -28.513 1.00 93.31 234 GLY A CA 1
ATOM 1712 C C . GLY A 1 234 ? 15.042 22.870 -28.913 1.00 93.31 234 GLY A C 1
ATOM 1713 O O . GLY A 1 234 ? 14.810 22.629 -30.101 1.00 93.31 234 GLY A O 1
ATOM 1714 N N . ALA A 1 235 ? 14.235 22.452 -27.942 1.00 96.50 235 ALA A N 1
ATOM 1715 C CA . ALA A 1 235 ? 12.968 21.780 -28.207 1.00 96.50 235 ALA A CA 1
ATOM 1716 C C . ALA A 1 235 ? 11.872 22.268 -27.258 1.00 96.50 235 ALA A C 1
ATOM 1718 O O . ALA A 1 235 ? 12.050 22.255 -26.043 1.00 96.50 235 ALA A O 1
ATOM 1719 N N . HIS A 1 236 ? 10.724 22.643 -27.820 1.00 97.06 236 HIS A N 1
ATOM 1720 C CA . HIS A 1 236 ? 9.531 23.034 -27.070 1.00 97.06 236 HIS A CA 1
ATOM 1721 C C . HIS A 1 236 ? 8.340 22.167 -27.451 1.00 97.06 236 HIS A C 1
ATOM 1723 O O . HIS A 1 236 ? 8.159 21.861 -28.634 1.00 97.06 236 HIS A O 1
ATOM 1729 N N . THR A 1 237 ? 7.466 21.856 -26.494 1.00 96.75 237 THR A N 1
ATOM 1730 C CA . THR A 1 237 ? 6.113 21.401 -26.833 1.00 96.75 237 THR A CA 1
ATOM 1731 C C . THR A 1 237 ? 5.337 22.534 -27.507 1.00 96.75 237 THR A C 1
ATOM 1733 O O . THR A 1 237 ? 5.636 23.717 -27.334 1.00 96.75 237 THR A O 1
ATOM 1736 N N . LEU A 1 238 ? 4.352 22.190 -28.337 1.00 95.31 238 LEU A N 1
ATOM 1737 C CA . LEU A 1 238 ? 3.449 23.160 -28.951 1.00 95.31 238 LEU A CA 1
ATOM 1738 C C . LEU A 1 238 ? 2.067 23.082 -28.308 1.00 95.31 238 LEU A C 1
ATOM 1740 O O . LEU A 1 238 ? 1.450 22.013 -28.229 1.00 95.31 238 LEU A O 1
ATOM 1744 N N . ASP A 1 239 ? 1.553 24.230 -27.878 1.00 91.94 239 ASP A N 1
ATOM 1745 C CA . ASP A 1 239 ? 0.234 24.363 -27.271 1.00 91.94 239 ASP A CA 1
ATOM 1746 C C . ASP A 1 239 ? -0.902 24.235 -28.314 1.00 91.94 239 ASP A C 1
ATOM 1748 O O . ASP A 1 239 ? -0.688 24.065 -29.520 1.00 91.94 239 ASP A O 1
ATOM 1752 N N . ARG A 1 240 ? -2.157 24.336 -27.862 1.00 89.75 240 ARG A N 1
ATOM 1753 C CA . ARG A 1 240 ? -3.343 24.282 -28.741 1.00 89.75 240 ARG A CA 1
ATOM 1754 C C . ARG A 1 240 ? -3.423 25.426 -29.766 1.00 89.75 240 ARG A C 1
ATOM 1756 O O . ARG A 1 240 ? -4.189 25.330 -30.720 1.00 89.75 240 ARG A O 1
ATOM 1763 N N . ARG A 1 241 ? -2.682 26.519 -29.558 1.00 91.69 241 ARG A N 1
ATOM 1764 C CA . ARG A 1 241 ? -2.557 27.668 -30.471 1.00 91.69 241 ARG A CA 1
ATOM 1765 C C . ARG A 1 241 ? -1.320 27.553 -31.364 1.00 91.69 241 ARG A C 1
ATOM 1767 O O . ARG A 1 241 ? -1.041 28.485 -32.119 1.00 91.69 241 ARG A O 1
ATOM 1774 N N . ASN A 1 242 ? -0.613 26.422 -31.304 1.00 91.12 242 ASN A N 1
ATOM 1775 C CA . ASN A 1 242 ? 0.632 26.175 -32.015 1.00 91.12 242 ASN A CA 1
ATOM 1776 C C . ASN A 1 242 ? 1.748 27.173 -31.638 1.00 91.12 242 ASN A C 1
ATOM 1778 O O . ASN A 1 242 ? 2.559 27.546 -32.485 1.00 91.12 242 ASN A O 1
ATOM 1782 N N . GLN A 1 243 ? 1.751 27.625 -30.383 1.00 94.25 243 GLN A N 1
ATOM 1783 C CA . GLN A 1 243 ? 2.795 28.435 -29.753 1.00 94.25 243 GLN A CA 1
ATOM 1784 C C . GLN A 1 243 ? 3.670 27.556 -28.854 1.00 94.25 243 GLN A C 1
ATOM 1786 O O . GLN A 1 243 ? 3.252 26.464 -28.471 1.00 94.25 243 GLN A O 1
ATOM 1791 N N . ASN A 1 244 ? 4.872 28.029 -28.515 1.00 93.00 244 ASN A N 1
ATOM 1792 C CA . ASN A 1 244 ? 5.763 27.313 -27.600 1.00 93.00 244 ASN A CA 1
ATOM 1793 C C . ASN A 1 244 ? 5.092 27.174 -26.222 1.00 93.00 244 ASN A C 1
ATOM 1795 O O . ASN A 1 244 ? 4.677 28.174 -25.634 1.00 93.00 244 ASN A O 1
ATOM 1799 N N . GLY A 1 245 ? 4.982 25.936 -25.750 1.00 92.00 245 GLY A N 1
ATOM 1800 C CA . GLY A 1 245 ? 4.666 25.578 -24.373 1.00 92.00 245 GLY A CA 1
ATOM 1801 C C . GLY A 1 245 ? 5.951 25.264 -23.614 1.00 92.00 245 GLY A C 1
ATOM 1802 O O . GLY A 1 245 ? 6.911 26.038 -23.665 1.00 92.00 245 GLY A O 1
ATOM 1803 N N . ASP A 1 246 ? 5.970 24.110 -22.955 1.00 89.94 246 ASP A N 1
ATOM 1804 C CA . ASP A 1 246 ? 7.074 23.660 -22.108 1.00 89.94 246 ASP A CA 1
ATOM 1805 C C . ASP A 1 246 ? 8.381 23.551 -22.895 1.00 89.94 246 ASP A C 1
ATOM 1807 O O . ASP A 1 246 ? 8.424 23.037 -24.019 1.00 89.94 246 ASP A O 1
ATOM 1811 N N . LEU A 1 247 ? 9.454 24.061 -22.295 1.00 91.94 247 LEU A N 1
ATOM 1812 C CA . LEU A 1 247 ? 10.811 23.906 -22.795 1.00 91.94 247 LEU A CA 1
ATOM 1813 C C . LEU A 1 247 ? 11.333 22.538 -22.353 1.00 91.94 247 LEU A C 1
ATOM 1815 O O . LEU A 1 247 ? 11.458 22.294 -21.161 1.00 91.94 247 LEU A O 1
ATOM 1819 N N . LEU A 1 248 ? 11.638 21.663 -23.310 1.00 92.69 248 LEU A N 1
ATOM 1820 C CA . LEU A 1 248 ? 12.132 20.312 -23.031 1.00 92.69 248 LEU A CA 1
ATOM 1821 C C . LEU A 1 248 ? 13.656 20.265 -22.986 1.00 92.69 248 LEU A C 1
ATOM 1823 O O . LEU A 1 248 ? 14.243 19.647 -22.108 1.00 92.69 248 LEU A O 1
ATOM 1827 N N . PHE A 1 249 ? 14.298 20.907 -23.963 1.00 92.44 249 PHE A N 1
ATOM 1828 C CA . PHE A 1 249 ? 15.749 20.912 -24.106 1.00 92.44 249 PHE A CA 1
ATOM 1829 C C . PHE A 1 249 ? 16.219 22.297 -24.524 1.00 92.44 249 PHE A C 1
ATOM 1831 O O . PHE A 1 249 ? 15.609 22.915 -25.398 1.00 92.44 249 PHE A O 1
ATOM 1838 N N . ASN A 1 250 ? 17.316 22.755 -23.930 1.00 89.75 250 ASN A N 1
ATOM 1839 C CA . ASN A 1 250 ? 17.977 24.009 -24.267 1.00 89.75 250 ASN A CA 1
ATOM 1840 C C . ASN A 1 250 ? 19.478 23.851 -24.040 1.00 89.75 250 ASN A C 1
ATOM 1842 O O . ASN A 1 250 ? 19.949 23.970 -22.915 1.00 89.75 250 ASN A O 1
ATOM 1846 N N . THR A 1 251 ? 20.227 23.515 -25.085 1.00 86.69 251 THR A N 1
ATOM 1847 C CA . THR A 1 251 ? 21.616 23.096 -24.904 1.00 86.69 251 THR A CA 1
ATOM 1848 C C . THR A 1 251 ? 22.500 23.456 -26.089 1.00 86.69 251 THR A C 1
ATOM 1850 O O . THR A 1 251 ? 22.048 23.583 -27.227 1.00 86.69 251 THR A O 1
ATOM 1853 N N . THR A 1 252 ? 23.790 23.612 -25.812 1.00 84.94 252 THR A N 1
ATOM 1854 C CA . THR A 1 252 ? 24.867 23.735 -26.804 1.00 84.94 252 THR A CA 1
ATOM 1855 C C . THR A 1 252 ? 25.823 22.541 -26.756 1.00 84.94 252 THR A C 1
ATOM 1857 O O . THR A 1 252 ? 26.864 22.549 -27.420 1.00 84.94 252 THR A O 1
ATOM 1860 N N . VAL A 1 253 ? 25.481 21.509 -25.973 1.00 82.69 253 VAL A N 1
ATOM 1861 C CA . VAL A 1 253 ? 26.298 20.309 -25.805 1.00 82.69 253 VAL A CA 1
ATOM 1862 C C . VAL A 1 253 ? 26.483 19.618 -27.151 1.00 82.69 253 VAL A C 1
ATOM 1864 O O . VAL A 1 253 ? 25.533 19.327 -27.881 1.00 82.69 253 VAL A O 1
ATOM 1867 N N . ARG A 1 254 ? 27.745 19.338 -27.471 1.00 84.31 254 ARG A N 1
ATOM 1868 C CA . ARG A 1 254 ? 28.110 18.588 -28.665 1.00 84.31 254 ARG A CA 1
ATOM 1869 C C . ARG A 1 254 ? 27.610 17.148 -28.568 1.00 84.31 254 ARG A C 1
ATOM 1871 O O . ARG A 1 254 ? 27.794 16.513 -27.534 1.00 84.31 254 ARG A O 1
ATOM 1878 N N . ASP A 1 255 ? 27.060 16.636 -29.669 1.00 86.06 255 ASP A N 1
ATOM 1879 C CA . ASP A 1 255 ? 26.549 15.265 -29.774 1.00 86.06 255 ASP A CA 1
ATOM 1880 C C . ASP A 1 255 ? 25.506 14.963 -28.672 1.00 86.06 255 ASP A C 1
ATOM 1882 O O . ASP A 1 255 ? 25.528 13.912 -28.030 1.00 86.06 255 ASP A O 1
ATOM 1886 N N . PHE A 1 256 ? 24.624 15.939 -28.412 1.00 89.31 256 PHE A N 1
ATOM 1887 C CA . PHE A 1 256 ? 23.651 15.904 -27.322 1.00 89.31 256 PHE A CA 1
ATOM 1888 C C . PHE A 1 256 ? 22.687 14.717 -27.429 1.00 89.31 256 PHE A C 1
ATOM 1890 O O . PHE A 1 256 ? 22.137 14.416 -28.493 1.00 89.31 256 PHE A O 1
ATOM 1897 N N . HIS A 1 257 ? 22.441 14.095 -26.277 1.00 91.69 257 HIS A N 1
ATOM 1898 C CA . HIS A 1 257 ? 21.437 13.066 -26.051 1.00 91.69 257 HIS A CA 1
ATOM 1899 C C . HIS A 1 257 ? 20.746 13.362 -24.722 1.00 91.69 257 HIS A C 1
ATOM 1901 O O . HIS A 1 257 ? 21.425 13.546 -23.714 1.00 91.69 257 HIS A O 1
ATOM 1907 N N . GLY A 1 258 ? 19.418 13.432 -24.726 1.00 92.38 258 GLY A N 1
ATOM 1908 C CA . GLY A 1 258 ? 18.645 13.695 -23.517 1.00 92.38 258 GLY A CA 1
ATOM 1909 C C . GLY A 1 258 ? 17.228 13.155 -23.619 1.00 92.38 258 GLY A C 1
ATOM 1910 O O . GLY A 1 258 ? 16.694 12.977 -24.720 1.00 92.38 258 GLY A O 1
ATOM 1911 N N . ARG A 1 259 ? 16.628 12.883 -22.461 1.00 96.25 259 ARG A N 1
ATOM 1912 C CA . ARG A 1 259 ? 15.256 12.389 -22.334 1.00 96.25 259 ARG A CA 1
ATOM 1913 C C . ARG A 1 259 ? 14.464 13.278 -21.391 1.00 96.25 259 ARG A C 1
ATOM 1915 O O . ARG A 1 259 ? 14.936 13.592 -20.308 1.00 96.25 259 ARG A O 1
ATOM 1922 N N . ALA A 1 260 ? 13.260 13.646 -21.809 1.00 94.38 260 ALA A N 1
ATOM 1923 C CA . ALA A 1 260 ? 12.331 14.443 -21.021 1.00 94.38 260 ALA A CA 1
ATOM 1924 C C . ALA A 1 260 ? 11.004 13.698 -20.852 1.00 94.38 260 ALA A C 1
ATOM 1926 O O . ALA A 1 260 ? 10.556 12.997 -21.766 1.00 94.38 260 ALA A O 1
ATOM 1927 N N . LEU A 1 261 ? 10.374 13.879 -19.693 1.00 93.00 261 LEU A N 1
ATOM 1928 C CA . LEU A 1 261 ? 9.013 13.426 -19.435 1.00 93.00 261 LEU A CA 1
ATOM 1929 C C . LEU A 1 261 ? 8.029 14.434 -20.040 1.00 93.00 261 LEU A C 1
ATOM 1931 O O . LEU A 1 261 ? 8.115 15.626 -19.759 1.00 93.00 261 LEU A O 1
ATOM 1935 N N . VAL A 1 262 ? 7.106 13.980 -20.887 1.00 92.88 262 VAL A N 1
ATOM 1936 C CA . VAL A 1 262 ? 6.158 14.858 -21.592 1.00 92.88 262 VAL A CA 1
ATOM 1937 C C . VAL A 1 262 ? 4.755 14.290 -21.509 1.00 92.88 262 VAL A C 1
ATOM 1939 O O . VAL A 1 262 ? 4.542 13.118 -21.795 1.00 92.88 262 VAL A O 1
ATOM 1942 N N . ARG A 1 263 ? 3.767 15.126 -21.184 1.00 90.06 263 ARG A N 1
ATOM 1943 C CA . ARG A 1 263 ? 2.360 14.714 -21.187 1.00 90.06 263 ARG A CA 1
ATOM 1944 C C . ARG A 1 263 ? 1.776 14.745 -22.597 1.00 90.06 263 ARG A C 1
ATOM 1946 O O . ARG A 1 263 ? 1.910 15.738 -23.319 1.00 90.06 263 ARG A O 1
ATOM 1953 N N . VAL A 1 264 ? 1.077 13.678 -22.975 1.00 90.81 264 VAL A N 1
ATOM 1954 C CA . VAL A 1 264 ? 0.312 13.645 -24.225 1.00 90.81 264 VAL A CA 1
ATOM 1955 C C . VAL A 1 264 ? -0.887 14.591 -24.100 1.00 90.81 264 VAL A C 1
ATOM 1957 O O . VAL A 1 264 ? -1.693 14.439 -23.182 1.00 90.81 264 VAL A O 1
ATOM 1960 N N . PRO A 1 265 ? -1.029 15.593 -24.986 1.00 89.50 265 PRO A N 1
ATOM 1961 C CA . PRO A 1 265 ? -2.126 16.542 -24.890 1.00 89.50 265 PRO A CA 1
ATOM 1962 C C . PRO A 1 265 ? -3.465 15.889 -25.255 1.00 89.50 265 PRO A C 1
ATOM 1964 O O . PRO A 1 265 ? -3.587 15.221 -26.280 1.00 89.50 265 PRO A O 1
ATOM 1967 N N . GLU A 1 266 ? -4.502 16.142 -24.460 1.00 84.38 266 GLU A N 1
ATOM 1968 C CA . GLU A 1 266 ? -5.831 15.576 -24.700 1.00 84.38 266 GLU A CA 1
ATOM 1969 C C . GLU A 1 266 ? -6.446 16.054 -26.023 1.00 84.38 266 GLU A C 1
ATOM 1971 O O . GLU A 1 266 ? -6.443 17.246 -26.355 1.00 84.38 266 GLU A O 1
ATOM 1976 N N . GLY A 1 267 ? -7.003 15.110 -26.787 1.00 84.88 267 GLY A N 1
ATOM 1977 C CA . GLY A 1 267 ? -7.787 15.394 -27.992 1.00 84.88 267 GLY A CA 1
ATOM 1978 C C . GLY A 1 267 ? -7.004 16.000 -29.163 1.00 84.88 267 GLY A C 1
ATOM 1979 O O . GLY A 1 267 ? -7.619 16.453 -30.130 1.00 84.88 267 GLY A O 1
ATOM 1980 N N . ARG A 1 268 ? -5.665 16.035 -29.108 1.00 88.94 268 ARG A N 1
ATOM 1981 C CA . ARG A 1 268 ? -4.817 16.539 -30.199 1.00 88.94 268 ARG A CA 1
ATOM 1982 C C . ARG A 1 268 ? -3.470 15.808 -30.251 1.00 88.94 268 ARG A C 1
ATOM 1984 O O . ARG A 1 268 ? -3.003 15.335 -29.224 1.00 88.94 268 ARG A O 1
ATOM 1991 N N . PRO A 1 269 ? -2.804 15.752 -31.415 1.00 91.62 269 PRO A N 1
ATOM 1992 C CA . PRO A 1 269 ? -1.482 15.144 -31.509 1.00 91.62 269 PRO A CA 1
ATOM 1993 C C . PRO A 1 269 ? -0.434 15.932 -30.713 1.00 91.62 269 PRO A C 1
ATOM 1995 O O . PRO A 1 269 ? -0.468 17.170 -30.665 1.00 91.62 269 PRO A O 1
ATOM 1998 N N . LEU A 1 270 ? 0.535 15.211 -30.141 1.00 95.50 270 LEU A N 1
ATOM 1999 C CA . LEU A 1 270 ? 1.742 15.803 -29.573 1.00 95.50 270 LEU A CA 1
ATOM 2000 C C . LEU A 1 270 ? 2.566 16.431 -30.702 1.00 95.50 270 LEU A C 1
ATOM 2002 O O . LEU A 1 270 ? 2.867 15.796 -31.716 1.00 95.50 270 LEU A O 1
ATOM 2006 N N . ARG A 1 271 ? 2.925 17.704 -30.536 1.00 96.69 271 ARG A N 1
ATOM 2007 C CA . ARG A 1 271 ? 3.727 18.447 -31.509 1.00 96.69 271 ARG A CA 1
ATOM 2008 C C . ARG A 1 271 ? 4.845 19.176 -30.794 1.00 96.69 271 ARG A C 1
ATOM 2010 O O . ARG A 1 271 ? 4.614 19.740 -29.728 1.00 96.69 271 ARG A O 1
ATOM 2017 N N . LEU A 1 272 ? 6.026 19.178 -31.402 1.00 97.69 272 LEU A N 1
ATOM 2018 C CA . LEU A 1 272 ? 7.224 19.804 -30.857 1.00 97.69 272 LEU A CA 1
ATOM 2019 C C . LEU A 1 272 ? 7.830 20.742 -31.897 1.00 97.69 272 LEU A C 1
ATOM 2021 O O . LEU A 1 272 ? 7.900 20.401 -33.079 1.00 97.69 272 LEU A O 1
ATOM 2025 N N . ARG A 1 273 ? 8.301 21.907 -31.468 1.00 97.44 273 ARG A N 1
ATOM 2026 C CA . ARG A 1 273 ? 9.163 22.770 -32.277 1.00 97.44 273 ARG A CA 1
ATOM 2027 C C . ARG A 1 273 ? 10.607 22.465 -31.924 1.00 97.44 273 ARG A C 1
ATOM 2029 O O . ARG A 1 273 ? 10.965 22.532 -30.755 1.00 97.44 273 ARG A O 1
ATOM 2036 N N . VAL A 1 274 ? 11.405 22.164 -32.941 1.00 97.06 274 VAL A N 1
ATOM 2037 C CA . VAL A 1 274 ? 12.844 21.935 -32.820 1.00 97.06 274 VAL A CA 1
ATOM 2038 C C . VAL A 1 274 ? 13.576 23.113 -33.443 1.00 97.06 274 VAL A C 1
ATOM 2040 O O . VAL A 1 274 ? 13.298 23.498 -34.582 1.00 97.06 274 VAL A O 1
ATOM 2043 N N . GLU A 1 275 ? 14.516 23.673 -32.700 1.00 95.19 275 GLU A N 1
ATOM 2044 C CA . GLU A 1 275 ? 15.438 24.709 -33.145 1.00 95.19 275 GLU A CA 1
ATOM 2045 C C . GLU A 1 275 ? 16.843 24.128 -33.113 1.00 95.19 275 GLU A C 1
ATOM 2047 O O . GLU A 1 275 ? 17.297 23.644 -32.081 1.00 95.19 275 GLU A O 1
ATOM 2052 N N . SER A 1 276 ? 17.506 24.081 -34.261 1.00 92.69 276 SER A N 1
ATOM 2053 C CA . SER A 1 276 ? 18.795 23.409 -34.366 1.00 92.69 276 SER A CA 1
ATOM 2054 C C . SER A 1 276 ? 19.589 23.925 -35.551 1.00 92.69 276 SER A C 1
ATOM 2056 O O . SER A 1 276 ? 19.011 24.303 -36.569 1.00 92.69 276 SER A O 1
ATOM 2058 N N . ASP A 1 277 ? 20.914 23.879 -35.440 1.00 84.50 277 ASP A N 1
ATOM 2059 C CA . ASP A 1 277 ? 21.834 24.167 -36.544 1.00 84.50 277 ASP A CA 1
ATOM 2060 C C . ASP A 1 277 ? 22.196 22.907 -37.359 1.00 84.50 277 ASP A C 1
ATOM 2062 O O . ASP A 1 277 ? 22.660 23.003 -38.501 1.00 84.50 277 ASP A O 1
ATOM 2066 N N . ASN A 1 278 ? 21.975 21.712 -36.798 1.00 90.56 278 ASN A N 1
ATOM 2067 C CA . ASN A 1 278 ? 22.451 20.442 -37.347 1.00 90.56 278 ASN A CA 1
ATOM 2068 C C . ASN A 1 278 ? 21.346 19.388 -37.478 1.00 90.56 278 ASN A C 1
ATOM 2070 O O . ASN A 1 278 ? 20.151 19.692 -37.485 1.00 90.56 278 ASN A O 1
ATOM 2074 N N . ALA A 1 279 ? 21.761 18.153 -37.762 1.00 92.62 279 ALA A N 1
ATOM 2075 C CA . ALA A 1 279 ? 20.867 17.016 -37.866 1.00 92.62 279 ALA A CA 1
ATOM 2076 C C . ALA A 1 279 ? 20.396 16.591 -36.474 1.00 92.62 279 ALA A C 1
ATOM 2078 O O . ALA A 1 279 ? 21.165 16.591 -35.512 1.00 92.62 279 ALA A O 1
ATOM 2079 N N . TRP A 1 280 ? 19.131 16.203 -36.391 1.00 96.31 280 TRP A N 1
ATOM 2080 C CA . TRP A 1 280 ? 18.520 15.752 -35.156 1.00 96.31 280 TRP A CA 1
ATOM 2081 C C . TRP A 1 280 ? 17.575 14.578 -35.391 1.00 96.31 280 TRP A C 1
ATOM 2083 O O . TRP A 1 280 ? 17.002 14.397 -36.470 1.00 96.31 280 TRP A O 1
ATOM 2093 N N . THR A 1 281 ? 17.404 13.779 -34.345 1.00 96.62 281 THR A N 1
ATOM 2094 C CA . THR A 1 281 ? 16.399 12.723 -34.249 1.00 96.62 281 THR A CA 1
ATOM 2095 C C . THR A 1 281 ? 15.608 12.936 -32.969 1.00 96.62 281 THR A C 1
ATOM 2097 O O . THR A 1 281 ? 16.197 13.070 -31.902 1.00 96.62 281 THR A O 1
ATOM 2100 N N . VAL A 1 282 ? 14.284 12.942 -33.075 1.00 97.44 282 VAL A N 1
ATOM 2101 C CA . VAL A 1 282 ? 13.374 12.936 -31.930 1.00 97.44 282 VAL A CA 1
ATOM 2102 C C . VAL A 1 282 ? 12.625 11.613 -31.920 1.00 97.44 282 VAL A C 1
ATOM 2104 O O . VAL A 1 282 ? 12.093 11.198 -32.953 1.00 97.44 282 VAL A O 1
ATOM 2107 N N . LEU A 1 283 ? 12.595 10.961 -30.762 1.00 97.19 283 LEU A N 1
ATOM 2108 C CA . LEU A 1 283 ? 11.820 9.760 -30.503 1.00 97.19 283 LEU A CA 1
ATOM 2109 C C . LEU A 1 283 ? 10.774 10.052 -29.425 1.00 97.19 283 LEU A C 1
ATOM 2111 O O . LEU A 1 283 ? 11.063 10.753 -28.460 1.00 97.19 283 LEU A O 1
ATOM 2115 N N . VAL A 1 284 ? 9.577 9.492 -29.577 1.00 96.88 284 VAL A N 1
ATOM 2116 C CA . VAL A 1 284 ? 8.535 9.482 -28.541 1.00 96.88 284 VAL A CA 1
ATOM 2117 C C . VAL A 1 284 ? 8.288 8.034 -28.149 1.00 96.88 284 VAL A C 1
ATOM 2119 O O . VAL A 1 284 ? 7.996 7.219 -29.022 1.00 96.88 284 VAL A O 1
ATOM 2122 N N . GLN A 1 285 ? 8.468 7.702 -26.872 1.00 95.38 285 GLN A N 1
ATOM 2123 C CA . GLN A 1 285 ? 8.620 6.330 -26.380 1.00 95.38 285 GLN A CA 1
ATOM 2124 C C . GLN A 1 285 ? 7.792 6.079 -25.106 1.00 95.38 285 GLN A C 1
ATOM 2126 O O . GLN A 1 285 ? 7.560 7.026 -24.347 1.00 95.38 285 GLN A O 1
ATOM 2131 N N . PRO A 1 286 ? 7.367 4.828 -24.841 1.00 93.19 286 PRO A N 1
ATOM 2132 C CA . PRO A 1 286 ? 6.753 4.456 -23.564 1.00 93.19 286 PRO A CA 1
ATOM 2133 C C . PRO A 1 286 ? 7.762 4.579 -22.415 1.00 93.19 286 PRO A C 1
ATOM 2135 O O . PRO A 1 286 ? 8.968 4.494 -22.644 1.00 93.19 286 PRO A O 1
ATOM 2138 N N . LEU A 1 287 ? 7.302 4.758 -21.170 1.00 91.44 287 LEU A N 1
ATOM 2139 C CA . LEU A 1 287 ? 8.206 4.924 -20.014 1.00 91.44 287 LEU A CA 1
ATOM 2140 C C . LEU A 1 287 ? 9.001 3.652 -19.685 1.00 91.44 287 LEU A C 1
ATOM 2142 O O . LEU A 1 287 ? 10.000 3.726 -18.978 1.00 91.44 287 LEU A O 1
ATOM 2146 N N . SER A 1 288 ? 8.646 2.500 -20.253 1.00 88.31 288 SER A N 1
ATOM 2147 C CA . SER A 1 288 ? 9.353 1.227 -20.075 1.00 88.31 288 SER A CA 1
ATOM 2148 C C . SER A 1 288 ? 10.771 1.230 -20.640 1.00 88.31 288 SER A C 1
ATOM 2150 O O . SER A 1 288 ? 11.595 0.405 -20.246 1.00 88.31 288 SER A O 1
ATOM 2152 N N . VAL A 1 289 ? 11.099 2.188 -21.518 1.00 92.06 289 VAL A N 1
ATOM 2153 C CA . VAL A 1 289 ? 12.470 2.388 -22.018 1.00 92.06 289 VAL A CA 1
ATOM 2154 C C . VAL A 1 289 ? 13.361 3.175 -21.049 1.00 92.06 289 VAL A C 1
ATOM 2156 O O . VAL A 1 289 ? 14.561 3.345 -21.318 1.00 92.06 289 VAL A O 1
ATOM 2159 N N . ALA A 1 290 ? 12.793 3.701 -19.959 1.00 92.12 290 ALA A N 1
ATOM 2160 C CA . ALA A 1 290 ? 13.544 4.368 -18.907 1.00 92.12 290 ALA A CA 1
ATOM 2161 C C . ALA A 1 290 ? 14.589 3.418 -18.318 1.00 92.12 290 ALA A C 1
ATOM 2163 O O . ALA A 1 290 ? 14.389 2.208 -18.178 1.00 92.12 290 ALA A O 1
ATOM 2164 N N . ARG A 1 291 ? 15.750 3.970 -17.968 1.00 93.25 291 ARG A N 1
ATOM 2165 C CA . ARG A 1 291 ? 16.812 3.173 -17.349 1.00 93.25 291 ARG A CA 1
ATOM 2166 C C . ARG A 1 291 ? 16.417 2.869 -15.911 1.00 93.25 291 ARG A C 1
ATOM 2168 O O . ARG A 1 291 ? 15.920 3.747 -15.222 1.00 93.25 291 ARG A O 1
ATOM 2175 N N . ARG A 1 292 ? 16.680 1.651 -15.441 1.00 92.06 292 ARG A N 1
ATOM 2176 C CA . ARG A 1 292 ? 16.415 1.269 -14.049 1.00 92.06 292 ARG A CA 1
ATOM 2177 C C . ARG A 1 292 ? 17.614 1.580 -13.155 1.00 92.06 292 ARG A C 1
ATOM 2179 O O . ARG A 1 292 ? 18.737 1.172 -13.468 1.00 92.06 292 ARG A O 1
ATOM 2186 N N . LEU A 1 293 ? 17.370 2.267 -12.044 1.00 94.00 293 LEU A N 1
ATOM 2187 C CA . LEU A 1 293 ? 18.316 2.423 -10.946 1.00 94.00 293 LEU A CA 1
ATOM 2188 C C . LEU A 1 293 ? 18.184 1.217 -10.010 1.00 94.00 293 LEU A C 1
ATOM 2190 O O . LEU A 1 293 ? 17.190 1.064 -9.308 1.00 94.00 293 LEU A O 1
ATOM 2194 N N . GLY A 1 294 ? 19.193 0.349 -10.035 1.00 84.38 294 GLY A N 1
ATOM 2195 C CA . GLY A 1 294 ? 19.322 -0.770 -9.103 1.00 84.38 294 GLY A CA 1
ATOM 2196 C C . GLY A 1 294 ? 20.320 -0.463 -7.986 1.00 84.38 294 GLY A C 1
ATOM 2197 O O . GLY A 1 294 ? 20.562 0.687 -7.636 1.00 84.38 294 GLY A O 1
ATOM 2198 N N . THR A 1 295 ? 20.962 -1.508 -7.466 1.00 73.25 295 THR A N 1
ATOM 2199 C CA . THR A 1 295 ? 22.001 -1.393 -6.425 1.00 73.25 295 THR A CA 1
ATOM 2200 C C . THR A 1 295 ? 23.373 -0.968 -6.957 1.00 73.25 295 THR A C 1
ATOM 2202 O O . THR A 1 295 ? 24.244 -0.581 -6.182 1.00 73.25 295 THR A O 1
ATOM 2205 N N . ALA A 1 296 ? 23.595 -1.051 -8.271 1.00 87.12 296 ALA A N 1
ATOM 2206 C CA . ALA A 1 296 ? 24.817 -0.573 -8.910 1.00 87.12 296 ALA A CA 1
ATOM 2207 C C . ALA A 1 296 ? 24.689 0.916 -9.291 1.00 87.12 296 ALA A C 1
ATOM 2209 O O . ALA A 1 296 ? 23.609 1.318 -9.731 1.00 87.12 296 ALA A O 1
ATOM 2210 N N . PRO A 1 297 ? 25.777 1.712 -9.208 1.00 92.62 297 PRO A N 1
ATOM 2211 C CA . PRO A 1 297 ? 25.755 3.109 -9.625 1.00 92.62 297 PRO A CA 1
ATOM 2212 C C . PRO A 1 297 ? 25.299 3.278 -11.078 1.00 92.62 297 PRO A C 1
ATOM 2214 O O . PRO A 1 297 ? 25.780 2.590 -11.985 1.00 92.62 297 PRO A O 1
ATOM 2217 N N . LEU A 1 298 ? 24.398 4.228 -11.305 1.00 96.50 298 LEU A N 1
ATOM 2218 C CA . LEU A 1 298 ? 23.898 4.615 -12.616 1.00 96.50 298 LEU A CA 1
ATOM 2219 C C . LEU A 1 298 ? 24.498 5.965 -13.002 1.00 96.50 298 LEU A C 1
ATOM 2221 O O . LEU A 1 298 ? 24.270 6.959 -12.325 1.00 96.50 298 LEU A O 1
ATOM 2225 N N . SER A 1 299 ? 25.244 6.017 -14.102 1.00 95.25 299 SER A N 1
ATOM 2226 C CA . SER A 1 299 ? 25.826 7.267 -14.609 1.00 95.25 299 SER A CA 1
ATOM 2227 C C . SER A 1 299 ? 25.157 7.732 -15.895 1.00 95.25 299 SER A C 1
ATOM 2229 O O . SER A 1 299 ? 24.700 6.914 -16.701 1.00 95.25 299 SER A O 1
ATOM 2231 N N . GLY A 1 300 ? 25.143 9.038 -16.117 1.00 91.19 300 GLY A N 1
ATOM 2232 C CA . GLY A 1 300 ? 24.627 9.654 -17.331 1.00 91.19 300 GLY A CA 1
ATOM 2233 C C . GLY A 1 300 ? 25.158 11.068 -17.522 1.00 91.19 300 GLY A C 1
ATOM 2234 O O . GLY A 1 300 ? 26.052 11.519 -16.805 1.00 91.19 300 GLY A O 1
ATOM 2235 N N . ARG A 1 301 ? 24.639 11.745 -18.541 1.00 89.19 301 ARG A N 1
ATOM 2236 C CA . ARG A 1 301 ? 24.934 13.142 -18.858 1.00 89.19 301 ARG A CA 1
ATOM 2237 C C . ARG A 1 301 ? 23.682 13.749 -19.461 1.00 89.19 301 ARG A C 1
ATOM 2239 O O . ARG A 1 301 ? 23.073 13.106 -20.308 1.00 89.19 301 ARG A O 1
ATOM 2246 N N . GLY A 1 302 ? 23.353 14.974 -19.073 1.00 88.56 302 GLY A N 1
ATOM 2247 C CA . GLY A 1 302 ? 22.149 15.624 -19.578 1.00 88.56 302 GLY A CA 1
ATOM 2248 C C . GLY A 1 302 ? 20.868 15.186 -18.852 1.00 88.56 302 GLY A C 1
ATOM 2249 O O . GLY A 1 302 ? 20.938 14.372 -17.921 1.00 88.56 302 GLY A O 1
ATOM 2250 N N . PRO A 1 303 ? 19.703 15.692 -19.295 1.00 93.25 303 PRO A N 1
ATOM 2251 C CA . PRO A 1 303 ? 18.397 15.299 -18.773 1.00 93.25 303 PRO A CA 1
ATOM 2252 C C . PRO A 1 303 ? 18.079 13.822 -19.037 1.00 93.25 303 PRO A C 1
ATOM 2254 O O . PRO A 1 303 ? 18.384 13.297 -20.114 1.00 93.25 303 PRO A O 1
ATOM 2257 N N . GLU A 1 304 ? 17.448 13.155 -18.074 1.00 95.38 304 GLU A N 1
ATOM 2258 C CA . GLU A 1 304 ? 17.164 11.717 -18.124 1.00 95.38 304 GLU A CA 1
ATOM 2259 C C . GLU A 1 304 ? 15.897 11.364 -17.335 1.00 95.38 304 GLU A C 1
ATOM 2261 O O . GLU A 1 304 ? 15.535 12.036 -16.372 1.00 95.38 304 GLU A O 1
ATOM 2266 N N . VAL A 1 305 ? 15.253 10.259 -17.719 1.00 95.12 305 VAL A N 1
ATOM 2267 C CA . VAL A 1 305 ? 14.148 9.653 -16.966 1.00 95.12 305 VAL A CA 1
ATOM 2268 C C . VAL A 1 305 ? 14.569 8.256 -16.507 1.00 95.12 305 VAL A C 1
ATOM 2270 O O . VAL A 1 305 ? 14.959 7.406 -17.317 1.00 95.12 305 VAL A O 1
ATOM 2273 N N . VAL A 1 306 ? 14.509 8.019 -15.198 1.00 95.50 306 VAL A N 1
ATOM 2274 C CA . VAL A 1 306 ? 15.011 6.811 -14.535 1.00 95.50 306 VAL A CA 1
ATOM 2275 C C . VAL A 1 306 ? 13.903 6.175 -13.700 1.00 95.50 306 VAL A C 1
ATOM 2277 O O . VAL A 1 306 ? 13.176 6.859 -12.998 1.00 95.50 306 VAL A O 1
ATOM 2280 N N . VAL A 1 307 ? 13.786 4.853 -13.746 1.00 93.69 307 VAL A N 1
ATOM 2281 C CA . VAL A 1 307 ? 12.851 4.083 -12.917 1.00 93.69 307 VAL A CA 1
ATOM 2282 C C . VAL A 1 307 ? 13.570 3.557 -11.680 1.00 93.69 307 VAL A C 1
ATOM 2284 O O . VAL A 1 307 ? 14.661 2.992 -11.788 1.00 93.69 307 VAL A O 1
ATOM 2287 N N . TYR A 1 308 ? 12.949 3.704 -10.514 1.00 91.31 308 TYR A N 1
ATOM 2288 C CA . TYR A 1 308 ? 13.395 3.113 -9.259 1.00 91.31 308 TYR A CA 1
ATOM 2289 C C . TYR A 1 308 ? 12.312 2.189 -8.693 1.00 91.31 308 TYR A C 1
ATOM 2291 O O . TYR A 1 308 ? 11.229 2.633 -8.334 1.00 91.31 308 TYR A O 1
ATOM 2299 N N . GLU A 1 309 ? 12.610 0.895 -8.608 1.00 86.31 309 GLU A N 1
ATOM 2300 C CA . GLU A 1 309 ? 11.692 -0.152 -8.113 1.00 86.31 309 GLU A CA 1
ATOM 2301 C C . GLU A 1 309 ? 12.173 -0.747 -6.775 1.00 86.31 309 GLU A C 1
ATOM 2303 O O . GLU A 1 309 ? 11.651 -1.756 -6.308 1.00 86.31 309 GLU A O 1
ATOM 2308 N N . GLY A 1 310 ? 13.216 -0.162 -6.175 1.00 77.56 310 GLY A N 1
ATOM 2309 C CA . GLY A 1 310 ? 13.779 -0.623 -4.908 1.00 77.56 310 GLY A CA 1
ATOM 2310 C C . GLY A 1 310 ? 12.970 -0.163 -3.695 1.00 77.56 310 GLY A C 1
ATOM 2311 O O . GLY A 1 310 ? 12.084 0.678 -3.795 1.00 77.56 310 GLY A O 1
ATOM 2312 N N . THR A 1 311 ? 13.306 -0.691 -2.521 1.00 77.00 311 THR A N 1
ATOM 2313 C CA . THR A 1 311 ? 12.764 -0.198 -1.243 1.00 77.00 311 THR A CA 1
ATOM 2314 C C . THR A 1 311 ? 13.301 1.192 -0.904 1.00 77.00 311 THR A C 1
ATOM 2316 O O . THR A 1 311 ? 14.252 1.644 -1.531 1.00 77.00 311 THR A O 1
ATOM 2319 N N . ALA A 1 312 ? 12.797 1.840 0.140 1.00 78.69 312 ALA A N 1
ATOM 2320 C CA . ALA A 1 312 ? 13.323 3.108 0.629 1.00 78.69 312 ALA A CA 1
ATOM 2321 C C . ALA A 1 312 ? 14.860 3.080 0.750 1.00 78.69 312 ALA A C 1
ATOM 2323 O O . ALA A 1 312 ? 15.455 2.091 1.202 1.00 78.69 312 ALA A O 1
ATOM 2324 N N . ALA A 1 313 ? 15.509 4.153 0.304 1.00 85.12 313 ALA A N 1
ATOM 2325 C CA . ALA A 1 313 ? 16.958 4.220 0.129 1.00 85.12 313 ALA A CA 1
ATOM 2326 C C . ALA A 1 313 ? 17.496 5.634 0.361 1.00 85.12 313 ALA A C 1
ATOM 2328 O O . ALA A 1 313 ? 16.795 6.617 0.143 1.00 85.12 313 ALA A O 1
ATOM 2329 N N . ASP A 1 314 ? 18.772 5.739 0.730 1.00 87.62 314 ASP A N 1
ATOM 2330 C CA . ASP A 1 314 ? 19.522 6.981 0.540 1.00 87.62 314 ASP A CA 1
ATOM 2331 C C . ASP A 1 314 ? 20.059 6.999 -0.899 1.00 87.62 314 ASP A C 1
ATOM 2333 O O . ASP A 1 314 ? 20.870 6.148 -1.276 1.00 87.62 314 ASP A O 1
ATOM 2337 N N . LEU A 1 315 ? 19.623 7.956 -1.712 1.00 93.56 315 LEU A N 1
ATOM 2338 C CA . LEU A 1 315 ? 20.146 8.187 -3.053 1.00 93.56 315 LEU A CA 1
ATOM 2339 C C . LEU A 1 315 ? 21.355 9.112 -2.992 1.00 93.56 315 LEU A C 1
ATOM 2341 O O . LEU A 1 315 ? 21.207 10.323 -2.841 1.00 93.56 315 LEU A O 1
ATOM 2345 N N . ASP A 1 316 ? 22.551 8.558 -3.158 1.00 94.06 316 ASP A N 1
ATOM 2346 C CA . ASP A 1 316 ? 23.751 9.364 -3.347 1.00 94.06 316 ASP A CA 1
ATOM 2347 C C . ASP A 1 316 ? 23.762 9.936 -4.770 1.00 94.06 316 ASP A C 1
ATOM 2349 O O . ASP A 1 316 ? 23.731 9.191 -5.755 1.00 94.06 316 ASP A O 1
ATOM 2353 N N . VAL A 1 317 ? 23.829 11.261 -4.866 1.00 95.50 317 VAL A N 1
ATOM 2354 C CA . VAL A 1 317 ? 23.874 12.035 -6.105 1.00 95.50 317 VAL A CA 1
ATOM 2355 C C . VAL A 1 317 ? 25.237 12.706 -6.216 1.00 95.50 317 VAL A C 1
ATOM 2357 O O . VAL A 1 317 ? 25.634 13.485 -5.348 1.00 95.50 317 VAL A O 1
ATOM 2360 N N . GLU A 1 318 ? 25.944 12.429 -7.306 1.00 96.12 318 GLU A N 1
ATOM 2361 C CA . GLU A 1 318 ? 27.182 13.105 -7.688 1.00 96.12 318 GLU A CA 1
ATOM 2362 C C . GLU A 1 318 ? 26.980 13.793 -9.038 1.00 96.12 318 GLU A C 1
ATOM 2364 O O . GLU A 1 318 ? 26.612 13.144 -10.014 1.00 96.12 318 GLU A O 1
ATOM 2369 N N . TYR A 1 319 ? 27.244 15.096 -9.116 1.00 94.81 319 TYR A N 1
ATOM 2370 C CA . TYR A 1 319 ? 27.160 15.866 -10.356 1.00 94.81 319 TYR A CA 1
ATOM 2371 C C . TYR A 1 319 ? 28.388 16.762 -10.515 1.00 94.81 319 TYR A C 1
ATOM 2373 O O . TYR A 1 319 ? 28.799 17.466 -9.589 1.00 94.81 319 TYR A O 1
ATOM 2381 N N . ALA A 1 320 ? 29.012 16.699 -11.693 1.00 91.50 320 ALA A N 1
ATOM 2382 C CA . ALA A 1 320 ? 30.320 17.308 -11.933 1.00 91.50 320 ALA A CA 1
ATOM 2383 C C . ALA A 1 320 ? 30.267 18.714 -12.557 1.00 91.50 320 ALA A C 1
ATOM 2385 O O . ALA A 1 320 ? 31.331 19.309 -12.759 1.00 91.50 320 ALA A O 1
ATOM 2386 N N . GLY A 1 321 ? 29.070 19.238 -12.839 1.00 86.69 321 GLY A N 1
ATOM 2387 C CA . GLY A 1 321 ? 28.889 20.464 -13.616 1.00 86.69 321 GLY A CA 1
ATOM 2388 C C . GLY A 1 321 ? 29.106 20.267 -15.121 1.00 86.69 321 GLY A C 1
ATOM 2389 O O . GLY A 1 321 ? 29.473 19.185 -15.585 1.00 86.69 321 GLY A O 1
ATOM 2390 N N . ASP A 1 322 ? 28.875 21.321 -15.890 1.00 83.31 322 ASP A N 1
ATOM 2391 C CA . ASP A 1 322 ? 29.213 21.436 -17.304 1.00 83.31 322 ASP A CA 1
ATOM 2392 C C . ASP A 1 322 ? 30.745 21.485 -17.528 1.00 83.31 322 ASP A C 1
ATOM 2394 O O . ASP A 1 322 ? 31.542 21.128 -16.656 1.00 83.31 322 ASP A O 1
ATOM 2398 N N . GLU A 1 323 ? 31.191 21.871 -18.727 1.00 79.12 323 GLU A N 1
ATOM 2399 C CA . GLU A 1 323 ? 32.625 21.925 -19.060 1.00 79.12 323 GLU A CA 1
ATOM 2400 C C . GLU A 1 323 ? 33.423 22.901 -18.177 1.00 79.12 323 GLU A C 1
ATOM 2402 O O . GLU A 1 323 ? 34.611 22.663 -17.938 1.00 79.12 323 GLU A O 1
ATOM 2407 N N . ASP A 1 324 ? 32.768 23.929 -17.632 1.00 80.62 324 ASP A N 1
ATOM 2408 C CA . ASP A 1 324 ? 33.359 24.917 -16.728 1.00 80.62 324 ASP A CA 1
ATOM 2409 C C . ASP A 1 324 ? 33.185 24.528 -15.245 1.00 80.62 324 ASP A C 1
ATOM 2411 O O . ASP A 1 324 ? 33.770 25.145 -14.352 1.00 80.62 324 ASP A O 1
ATOM 2415 N N . GLY A 1 325 ? 32.458 23.440 -14.964 1.00 77.31 325 GLY A N 1
ATOM 2416 C CA . GLY A 1 325 ? 32.098 23.013 -13.612 1.00 77.31 325 GLY A CA 1
ATOM 2417 C C . GLY A 1 325 ? 30.920 23.786 -13.014 1.00 77.31 325 GLY A C 1
ATOM 2418 O O . GLY A 1 325 ? 30.667 23.644 -11.816 1.00 77.31 325 GLY A O 1
ATOM 2419 N N . GLU A 1 326 ? 30.223 24.564 -13.838 1.00 81.31 326 GLU A N 1
ATOM 2420 C CA . GLU A 1 326 ? 28.998 25.297 -13.524 1.00 81.31 326 GLU A CA 1
ATOM 2421 C C . GLU A 1 326 ? 27.778 24.483 -14.012 1.00 81.31 326 GLU A C 1
ATOM 2423 O O . GLU A 1 326 ? 27.887 23.286 -14.273 1.00 81.31 326 GLU A O 1
ATOM 2428 N N . GLY A 1 327 ? 26.586 25.072 -14.093 1.00 83.56 327 GLY A N 1
ATOM 2429 C CA . GLY A 1 327 ? 25.418 24.428 -14.712 1.00 83.56 327 GLY A CA 1
ATOM 2430 C C . GLY A 1 327 ? 24.428 23.806 -13.728 1.00 83.56 327 GLY A C 1
ATOM 2431 O O . GLY A 1 327 ? 24.739 23.546 -12.567 1.00 83.56 327 GLY A O 1
ATOM 2432 N N . TYR A 1 328 ? 23.206 23.601 -14.197 1.00 88.62 328 TYR A N 1
ATOM 2433 C CA . TYR A 1 328 ? 22.053 23.238 -13.382 1.00 88.62 328 TYR A CA 1
ATOM 2434 C C . TYR A 1 328 ? 21.945 21.726 -13.152 1.00 88.62 328 TYR A C 1
ATOM 2436 O O . TYR A 1 328 ? 22.255 20.934 -14.047 1.00 88.62 328 TYR A O 1
ATOM 2444 N N . PHE A 1 329 ? 21.484 21.331 -11.960 1.00 92.62 329 PHE A N 1
ATOM 2445 C CA . PHE A 1 329 ? 21.053 19.970 -11.652 1.00 92.62 329 PHE A CA 1
ATOM 2446 C C . PHE A 1 329 ? 19.757 19.976 -10.828 1.00 92.62 329 PHE A C 1
ATOM 2448 O O . PHE A 1 329 ? 19.733 20.395 -9.667 1.00 92.62 329 PHE A O 1
ATOM 2455 N N . GLY A 1 330 ? 18.690 19.453 -11.423 1.00 92.12 330 GLY A N 1
ATOM 2456 C CA . GLY A 1 330 ? 17.402 19.190 -10.798 1.00 92.12 330 GLY A CA 1
ATOM 2457 C C . GLY A 1 330 ? 17.094 17.694 -10.789 1.00 92.12 330 GLY A C 1
ATOM 2458 O O . GLY A 1 330 ? 17.344 16.989 -11.766 1.00 92.12 330 GLY A O 1
ATOM 2459 N N . LEU A 1 331 ? 16.537 17.197 -9.687 1.00 95.69 331 LEU A N 1
ATOM 2460 C CA . LEU A 1 331 ? 16.031 15.833 -9.572 1.00 95.69 331 LEU A CA 1
ATOM 2461 C C . LEU A 1 331 ? 14.704 15.843 -8.813 1.00 95.69 331 LEU A C 1
ATOM 2463 O O . LEU A 1 331 ? 14.638 16.305 -7.672 1.00 95.69 331 LEU A O 1
ATOM 2467 N N . THR A 1 332 ? 13.675 15.278 -9.437 1.00 93.12 332 THR A N 1
ATOM 2468 C CA . THR A 1 332 ? 12.351 15.061 -8.835 1.00 93.12 332 THR A CA 1
ATOM 2469 C C . THR A 1 332 ? 11.987 13.580 -8.853 1.00 93.12 332 THR A C 1
ATOM 2471 O O . THR A 1 332 ? 12.446 12.846 -9.732 1.00 93.12 332 THR A O 1
ATOM 2474 N N . SER A 1 333 ? 11.173 13.134 -7.898 1.00 91.81 333 SER A N 1
ATOM 2475 C CA . SER A 1 333 ? 10.566 11.799 -7.897 1.00 91.81 333 SER A CA 1
ATOM 2476 C C . SER A 1 333 ? 9.050 11.877 -8.007 1.00 91.81 333 SER A C 1
ATOM 2478 O O . SER A 1 333 ? 8.418 12.694 -7.344 1.00 91.81 333 SER A O 1
ATOM 2480 N N . HIS A 1 334 ? 8.484 10.993 -8.824 1.00 88.19 334 HIS A N 1
ATOM 2481 C CA . HIS A 1 334 ? 7.052 10.887 -9.091 1.00 88.19 334 HIS A CA 1
ATOM 2482 C C . HIS A 1 334 ? 6.593 9.467 -8.764 1.00 88.19 334 HIS A C 1
ATOM 2484 O O . HIS A 1 334 ? 7.198 8.500 -9.237 1.00 88.19 334 HIS A O 1
ATOM 2490 N N . GLU A 1 335 ? 5.537 9.319 -7.970 1.00 83.31 335 GLU A N 1
ATOM 2491 C CA . GLU A 1 335 ? 4.948 8.005 -7.698 1.00 83.31 335 GLU A CA 1
ATOM 2492 C C . GLU A 1 335 ? 4.198 7.484 -8.926 1.00 83.31 335 GLU A C 1
ATOM 2494 O O . GLU A 1 335 ? 3.490 8.237 -9.598 1.00 83.31 335 GLU A O 1
ATOM 2499 N N . ALA A 1 336 ? 4.302 6.180 -9.205 1.00 78.19 336 ALA A N 1
ATOM 2500 C CA . ALA A 1 336 ? 3.616 5.572 -10.348 1.00 78.19 336 ALA A CA 1
ATOM 2501 C C . ALA A 1 336 ? 2.092 5.805 -10.334 1.00 78.19 336 ALA A C 1
ATOM 2503 O O . ALA A 1 336 ? 1.497 6.031 -11.385 1.00 78.19 336 ALA A O 1
ATOM 2504 N N . SER A 1 337 ? 1.473 5.793 -9.148 1.00 74.25 337 SER A N 1
ATOM 2505 C CA . SER A 1 337 ? 0.034 6.016 -8.945 1.00 74.25 337 SER A CA 1
ATOM 2506 C C . SER A 1 337 ? -0.421 7.455 -9.188 1.00 74.25 337 SER A C 1
ATOM 2508 O O . SER A 1 337 ? -1.614 7.685 -9.371 1.00 74.25 337 SER A O 1
ATOM 2510 N N . SER A 1 338 ? 0.507 8.412 -9.198 1.00 76.19 338 SER A N 1
ATOM 2511 C CA . SER A 1 338 ? 0.210 9.849 -9.229 1.00 76.19 338 SER A CA 1
ATOM 2512 C C . SER A 1 338 ? 0.731 10.530 -10.496 1.00 76.19 338 SER A C 1
ATOM 2514 O O . SER A 1 338 ? 0.650 11.747 -10.620 1.00 76.19 338 SER A O 1
ATOM 2516 N N . LEU A 1 339 ? 1.210 9.756 -11.479 1.00 80.06 339 LEU A N 1
ATOM 2517 C CA . LEU A 1 339 ? 1.772 10.267 -12.735 1.00 80.06 339 LEU A CA 1
ATOM 2518 C C . LEU A 1 339 ? 0.805 11.125 -13.567 1.00 80.06 339 LEU A C 1
ATOM 2520 O O . LEU A 1 339 ? 1.237 11.845 -14.474 1.00 80.06 339 LEU A O 1
ATOM 2524 N N . ASP A 1 340 ? -0.497 11.060 -13.299 1.00 73.81 340 ASP A N 1
ATOM 2525 C CA . ASP A 1 340 ? -1.492 11.888 -13.975 1.00 73.81 340 ASP A CA 1
ATOM 2526 C C . ASP A 1 340 ? -1.610 13.312 -13.416 1.00 73.81 340 ASP A C 1
ATOM 2528 O O . ASP A 1 340 ? -2.082 14.196 -14.135 1.00 73.81 340 ASP A O 1
ATOM 2532 N N . ASP A 1 341 ? -1.097 13.568 -12.212 1.00 76.00 341 ASP A N 1
ATOM 2533 C CA . ASP A 1 341 ? -1.067 14.893 -11.595 1.00 76.00 341 ASP A CA 1
ATOM 2534 C C . ASP A 1 341 ? 0.320 15.549 -11.781 1.00 76.00 341 ASP A C 1
ATOM 2536 O O . ASP A 1 341 ? 1.312 15.061 -11.244 1.00 76.00 341 ASP A O 1
ATOM 2540 N N . PRO A 1 342 ? 0.438 16.643 -12.560 1.00 68.06 342 PRO A N 1
ATOM 2541 C CA . PRO A 1 342 ? 1.719 17.311 -12.795 1.00 68.06 342 PRO A CA 1
ATOM 2542 C C . PRO A 1 342 ? 2.316 17.983 -11.549 1.00 68.06 342 PRO A C 1
ATOM 2544 O O . PRO A 1 342 ? 3.515 18.255 -11.547 1.00 68.06 342 PRO A O 1
ATOM 2547 N N . ASP A 1 343 ? 1.509 18.259 -10.522 1.00 73.31 343 ASP A N 1
ATOM 2548 C CA . ASP A 1 343 ? 1.964 18.890 -9.280 1.00 73.31 343 ASP A CA 1
ATOM 2549 C C . ASP A 1 343 ? 2.332 17.845 -8.202 1.00 73.31 343 ASP A C 1
ATOM 2551 O O . ASP A 1 343 ? 2.882 18.197 -7.157 1.00 73.31 343 ASP A O 1
ATOM 2555 N N . ALA A 1 344 ? 2.071 16.555 -8.455 1.00 75.38 344 ALA A N 1
ATOM 2556 C CA . ALA A 1 344 ? 2.338 15.456 -7.530 1.00 75.38 344 ALA A CA 1
ATOM 2557 C C . ALA A 1 344 ? 3.759 14.893 -7.697 1.00 75.38 344 ALA A C 1
ATOM 2559 O O . ALA A 1 344 ? 3.969 13.819 -8.265 1.00 75.38 344 ALA A O 1
ATOM 2560 N N . TYR A 1 345 ? 4.747 15.623 -7.179 1.00 83.00 345 TYR A N 1
ATOM 2561 C CA . TYR A 1 345 ? 6.143 15.190 -7.157 1.00 83.00 345 TYR A CA 1
ATOM 2562 C C . TYR A 1 345 ? 6.873 15.647 -5.894 1.00 83.00 345 TYR A C 1
ATOM 2564 O O . TYR A 1 345 ? 6.554 16.682 -5.307 1.00 83.00 345 TYR A O 1
ATOM 2572 N N . ASP A 1 346 ? 7.929 14.919 -5.537 1.00 80.25 346 ASP A N 1
ATOM 2573 C CA . ASP A 1 346 ? 8.875 15.333 -4.505 1.00 80.25 346 ASP A CA 1
ATOM 2574 C C . ASP A 1 346 ? 10.133 15.928 -5.144 1.00 80.25 346 ASP A C 1
ATOM 2576 O O . ASP A 1 346 ? 10.752 15.340 -6.037 1.00 80.25 346 ASP A O 1
ATOM 2580 N N . LEU A 1 347 ? 10.536 17.114 -4.680 1.00 87.00 347 LEU A N 1
ATOM 2581 C CA . LEU A 1 347 ? 11.791 17.742 -5.084 1.00 87.00 347 LEU A CA 1
ATOM 2582 C C . LEU A 1 347 ? 12.946 17.179 -4.249 1.00 87.00 347 LEU A C 1
ATOM 2584 O O . LEU A 1 347 ? 13.067 17.493 -3.066 1.00 87.00 347 LEU A O 1
ATOM 2588 N N . LEU A 1 348 ? 13.817 16.387 -4.875 1.00 87.31 348 LEU A N 1
ATOM 2589 C CA . LEU A 1 348 ? 14.938 15.732 -4.195 1.00 87.31 348 LEU A CA 1
ATOM 2590 C C . LEU A 1 348 ? 16.212 16.579 -4.226 1.00 87.31 348 LEU A C 1
ATOM 2592 O O . LEU A 1 348 ? 16.912 16.692 -3.221 1.00 87.31 348 LEU A O 1
ATOM 2596 N N . VAL A 1 349 ? 16.532 17.164 -5.385 1.00 89.69 349 VAL A N 1
ATOM 2597 C CA . VAL A 1 349 ? 17.711 18.020 -5.579 1.00 89.69 349 VAL A CA 1
ATOM 2598 C C . VAL A 1 349 ? 17.358 19.186 -6.494 1.00 89.69 349 VAL A C 1
ATOM 2600 O O . VAL A 1 349 ? 16.667 19.005 -7.491 1.00 89.69 349 VAL A O 1
ATOM 2603 N N . ASN A 1 350 ? 17.856 20.376 -6.167 1.00 91.38 350 ASN A N 1
ATOM 2604 C CA . ASN A 1 350 ? 17.758 21.566 -7.005 1.00 91.38 350 ASN A CA 1
ATOM 2605 C C . ASN A 1 350 ? 18.950 22.477 -6.705 1.00 91.38 350 ASN A C 1
ATOM 2607 O O . ASN A 1 350 ? 18.935 23.188 -5.699 1.00 91.38 350 ASN A O 1
ATOM 2611 N N . ASP A 1 351 ? 19.997 22.405 -7.522 1.00 89.00 351 ASP A N 1
ATOM 2612 C CA . ASP A 1 351 ? 21.239 23.137 -7.276 1.00 89.00 351 ASP A CA 1
ATOM 2613 C C . ASP A 1 351 ? 21.961 23.509 -8.582 1.00 89.00 351 ASP A C 1
ATOM 2615 O O . ASP A 1 351 ? 21.602 23.072 -9.678 1.00 89.00 351 ASP A O 1
ATOM 2619 N N . THR A 1 352 ? 22.996 24.334 -8.459 1.00 87.69 352 THR A N 1
ATOM 2620 C CA . THR A 1 352 ? 23.867 24.765 -9.554 1.00 87.69 352 THR A CA 1
ATOM 2621 C C . THR A 1 352 ? 25.330 24.522 -9.206 1.00 87.69 352 THR A C 1
ATOM 2623 O O . THR A 1 352 ? 25.761 24.774 -8.082 1.00 87.69 352 THR A O 1
ATOM 2626 N N . GLY A 1 353 ? 26.114 24.096 -10.191 1.00 85.50 353 GLY A N 1
ATOM 2627 C CA . GLY A 1 353 ? 27.516 23.742 -10.016 1.00 85.50 353 GLY A CA 1
ATOM 2628 C C . GLY A 1 353 ? 27.705 22.337 -9.445 1.00 85.50 353 GLY A C 1
ATOM 2629 O O . GLY A 1 353 ? 26.788 21.519 -9.384 1.00 85.50 353 GLY A O 1
ATOM 2630 N N . ARG A 1 354 ? 28.944 22.021 -9.064 1.00 91.00 354 ARG A N 1
ATOM 2631 C CA . ARG A 1 354 ? 29.319 20.675 -8.600 1.00 91.00 354 ARG A CA 1
ATOM 2632 C C . ARG A 1 354 ? 28.668 20.334 -7.267 1.00 91.00 354 ARG A C 1
ATOM 2634 O O . ARG A 1 354 ? 28.824 21.082 -6.306 1.00 91.00 354 ARG A O 1
ATOM 2641 N N . LEU A 1 355 ? 28.084 19.142 -7.170 1.00 92.12 355 LEU A N 1
ATOM 2642 C CA . LEU A 1 355 ? 27.490 18.657 -5.925 1.00 92.12 355 LEU A CA 1
ATOM 2643 C C . LEU A 1 355 ? 27.778 17.178 -5.671 1.00 92.12 355 LEU A C 1
ATOM 2645 O O . LEU A 1 355 ? 27.975 16.372 -6.585 1.00 92.12 355 LEU A O 1
ATOM 2649 N N . ARG A 1 356 ? 27.793 16.846 -4.380 1.00 92.25 356 ARG A N 1
ATOM 2650 C CA . ARG A 1 356 ? 27.819 15.487 -3.846 1.00 92.25 356 ARG A CA 1
ATOM 2651 C C . ARG A 1 356 ? 26.975 15.459 -2.582 1.00 92.25 356 ARG A C 1
ATOM 2653 O O . ARG A 1 356 ? 27.405 15.987 -1.557 1.00 92.25 356 ARG A O 1
ATOM 2660 N N . GLN A 1 357 ? 25.795 14.860 -2.654 1.00 86.62 357 GLN A N 1
ATOM 2661 C CA . GLN A 1 357 ? 24.870 14.797 -1.524 1.00 86.62 357 GLN A CA 1
ATOM 2662 C C . GLN A 1 357 ? 24.014 13.535 -1.561 1.00 86.62 357 GLN A C 1
ATOM 2664 O O . GLN A 1 357 ? 23.938 12.873 -2.590 1.00 86.62 357 GLN A O 1
ATOM 2669 N N . ALA A 1 358 ? 23.367 13.220 -0.442 1.00 83.56 358 ALA A N 1
ATOM 2670 C CA . ALA A 1 358 ? 22.377 12.154 -0.366 1.00 83.56 358 ALA A CA 1
ATOM 2671 C C . ALA A 1 358 ? 20.968 12.756 -0.295 1.00 83.56 358 ALA A C 1
ATOM 2673 O O . ALA A 1 358 ? 20.757 13.725 0.435 1.00 83.56 358 ALA A O 1
ATOM 2674 N N . ALA A 1 359 ? 20.019 12.168 -1.019 1.00 82.31 359 ALA A N 1
ATOM 2675 C CA . ALA A 1 359 ? 18.599 12.502 -0.960 1.00 82.31 359 ALA A CA 1
ATOM 2676 C C . ALA A 1 359 ? 17.780 11.262 -0.556 1.00 82.31 359 ALA A C 1
ATOM 2678 O O . ALA A 1 359 ? 18.101 10.161 -1.002 1.00 82.31 359 ALA A O 1
ATOM 2679 N N . PRO A 1 360 ? 16.747 11.388 0.293 1.00 80.75 360 PRO A N 1
ATOM 2680 C CA . PRO A 1 360 ? 15.915 10.249 0.668 1.00 80.75 360 PRO A CA 1
ATOM 2681 C C . PRO A 1 360 ? 15.009 9.819 -0.498 1.00 80.75 360 PRO A C 1
ATOM 2683 O O . PRO A 1 360 ? 14.367 10.658 -1.121 1.00 80.75 360 PRO A O 1
ATOM 2686 N N . LEU A 1 361 ? 14.932 8.513 -0.759 1.00 83.12 361 LEU A N 1
ATOM 2687 C CA . LEU A 1 361 ? 13.935 7.885 -1.630 1.00 83.12 361 LEU A CA 1
ATOM 2688 C C . LEU A 1 361 ? 12.950 7.067 -0.798 1.00 83.12 361 LEU A C 1
ATOM 2690 O O . LEU A 1 361 ? 13.356 6.322 0.100 1.00 83.12 361 LEU A O 1
ATOM 2694 N N . THR A 1 362 ? 11.668 7.176 -1.134 1.00 77.00 362 THR A N 1
ATOM 2695 C CA . THR A 1 362 ? 10.599 6.305 -0.633 1.00 77.00 362 THR A CA 1
ATOM 2696 C C . THR A 1 362 ? 10.634 4.932 -1.317 1.00 77.00 362 THR A C 1
ATOM 2698 O O . THR A 1 362 ? 11.472 4.670 -2.187 1.00 77.00 362 THR A O 1
ATOM 2701 N N . ASP A 1 363 ? 9.773 4.013 -0.869 1.00 75.31 363 ASP A N 1
ATOM 2702 C CA . ASP A 1 363 ? 9.590 2.725 -1.541 1.00 75.31 363 ASP A CA 1
ATOM 2703 C C . ASP A 1 363 ? 9.111 2.948 -2.989 1.00 75.31 363 ASP A C 1
ATOM 2705 O O . ASP A 1 363 ? 8.213 3.748 -3.252 1.00 75.31 363 ASP A O 1
ATOM 2709 N N . GLY A 1 364 ? 9.724 2.233 -3.934 1.00 77.56 364 GLY A N 1
ATOM 2710 C CA . GLY A 1 364 ? 9.284 2.191 -5.323 1.00 77.56 364 GLY A CA 1
ATOM 2711 C C . GLY A 1 364 ? 7.907 1.540 -5.490 1.00 77.56 364 GLY A C 1
ATOM 2712 O O . GLY A 1 364 ? 7.428 0.850 -4.586 1.00 77.56 364 GLY A O 1
ATOM 2713 N N . PRO A 1 365 ? 7.282 1.690 -6.669 1.00 84.62 365 PRO A N 1
ATOM 2714 C CA . PRO A 1 365 ? 7.870 2.197 -7.912 1.00 84.62 365 PRO A CA 1
ATOM 2715 C C . PRO A 1 365 ? 7.819 3.733 -8.057 1.00 84.62 365 PRO A C 1
ATOM 2717 O O . PRO A 1 365 ? 6.747 4.337 -8.060 1.00 84.62 365 PRO A O 1
ATOM 2720 N N . LEU A 1 366 ? 8.990 4.351 -8.260 1.00 88.00 366 LEU A N 1
ATOM 2721 C CA . LEU A 1 366 ? 9.172 5.787 -8.508 1.00 88.00 366 LEU A CA 1
ATOM 2722 C C . LEU A 1 366 ? 9.740 6.053 -9.907 1.00 88.00 366 LEU A C 1
ATOM 2724 O O . LEU A 1 366 ? 10.603 5.318 -10.398 1.00 88.00 366 LEU A O 1
ATOM 2728 N N . LEU A 1 367 ? 9.319 7.163 -10.507 1.00 92.56 367 LEU A N 1
ATOM 2729 C CA . LEU A 1 367 ? 9.934 7.746 -11.691 1.00 92.56 367 LEU A CA 1
ATOM 2730 C C . LEU A 1 367 ? 10.785 8.950 -11.270 1.00 92.56 367 LEU A C 1
ATOM 2732 O O . LEU A 1 367 ? 10.273 9.954 -10.783 1.00 92.56 367 LEU A O 1
ATOM 2736 N N . LEU A 1 368 ? 12.094 8.840 -11.447 1.00 95.12 368 LEU A N 1
ATOM 2737 C CA . LEU A 1 368 ? 13.067 9.891 -11.187 1.00 95.12 368 LEU A CA 1
ATOM 2738 C C . LEU A 1 368 ? 13.292 10.697 -12.471 1.00 95.12 368 LEU A C 1
ATOM 2740 O O . LEU A 1 368 ? 13.738 10.146 -13.480 1.00 95.12 368 LEU A O 1
ATOM 2744 N N . VAL A 1 369 ? 13.001 11.995 -12.439 1.00 94.94 369 VAL A N 1
ATOM 2745 C CA . VAL A 1 369 ? 13.171 12.902 -13.583 1.00 94.94 369 VAL A CA 1
ATOM 2746 C C . VAL A 1 369 ? 14.325 13.850 -13.287 1.00 94.94 369 VAL A C 1
ATOM 2748 O O . VAL A 1 369 ? 14.288 14.600 -12.309 1.00 94.94 369 VAL A O 1
ATOM 2751 N N . LEU A 1 370 ? 15.358 13.776 -14.126 1.00 95.00 370 LEU A N 1
ATOM 2752 C CA . LEU A 1 370 ? 16.593 14.535 -14.004 1.00 95.00 370 LEU A CA 1
ATOM 2753 C C . LEU A 1 370 ? 16.649 15.641 -15.049 1.00 95.00 370 LEU A C 1
ATOM 2755 O O . LEU A 1 370 ? 16.495 15.387 -16.243 1.00 95.00 370 LEU A O 1
ATOM 2759 N N . GLU A 1 371 ? 17.011 16.832 -14.600 1.00 91.62 371 GLU A N 1
ATOM 2760 C CA . GLU A 1 371 ? 17.441 17.947 -15.434 1.00 91.62 371 GLU A CA 1
ATOM 2761 C C . GLU A 1 371 ? 18.908 18.213 -15.112 1.00 91.62 371 GLU A C 1
ATOM 2763 O O . GLU A 1 371 ? 19.250 18.469 -13.964 1.00 91.62 371 GLU A O 1
ATOM 2768 N N . ALA A 1 372 ? 19.802 18.101 -16.090 1.00 91.06 372 ALA A N 1
ATOM 2769 C CA . ALA A 1 372 ? 21.227 18.296 -15.849 1.00 91.06 372 ALA A CA 1
ATOM 2770 C C . ALA A 1 372 ? 21.924 18.861 -17.085 1.00 91.06 372 ALA A C 1
ATOM 2772 O O . ALA A 1 372 ? 21.642 18.419 -18.198 1.00 91.06 372 ALA A O 1
ATOM 2773 N N . ASP A 1 373 ? 22.891 19.757 -16.891 1.00 86.44 373 ASP A N 1
ATOM 2774 C CA . ASP A 1 373 ? 23.710 20.309 -17.987 1.00 86.44 373 ASP A CA 1
ATOM 2775 C C . ASP A 1 373 ? 25.018 19.523 -18.218 1.00 86.44 373 ASP A C 1
ATOM 2777 O O . ASP A 1 373 ? 25.662 19.612 -19.267 1.00 86.44 373 ASP A O 1
ATOM 2781 N N . GLY A 1 374 ? 25.402 18.702 -17.241 1.00 87.56 374 GLY A N 1
ATOM 2782 C CA . GLY A 1 374 ? 26.666 17.965 -17.185 1.00 87.56 374 GLY A CA 1
ATOM 2783 C C . GLY A 1 374 ? 26.518 16.477 -16.831 1.00 87.56 374 GLY A C 1
ATOM 2784 O O . GLY A 1 374 ? 25.413 15.924 -16.862 1.00 87.56 374 GLY A O 1
ATOM 2785 N N . PRO A 1 375 ? 27.633 15.778 -16.541 1.00 92.62 375 PRO A N 1
ATOM 2786 C CA . PRO A 1 375 ? 27.622 14.373 -16.174 1.00 92.62 375 PRO A CA 1
ATOM 2787 C C . PRO A 1 375 ? 27.272 14.174 -14.697 1.00 92.62 375 PRO A C 1
ATOM 2789 O O . PRO A 1 375 ? 27.710 14.925 -13.822 1.00 92.62 375 PRO A O 1
ATOM 2792 N N . TRP A 1 376 ? 26.523 13.110 -14.435 1.00 95.25 376 TRP A N 1
ATOM 2793 C CA . TRP A 1 376 ? 26.025 12.746 -13.115 1.00 95.25 376 TRP A CA 1
ATOM 2794 C C . TRP A 1 376 ? 26.167 11.244 -12.843 1.00 95.25 376 TRP A C 1
ATOM 2796 O O . TRP A 1 376 ? 26.297 10.420 -13.757 1.00 95.25 376 TRP A O 1
ATOM 2806 N N . GLN A 1 377 ? 26.136 10.883 -11.565 1.00 97.31 377 GLN A N 1
ATOM 2807 C CA . GLN A 1 377 ? 26.061 9.517 -11.072 1.00 97.31 377 GLN A CA 1
ATOM 2808 C C . GLN A 1 377 ? 25.078 9.437 -9.902 1.00 97.31 377 GLN A C 1
ATOM 2810 O O . GLN A 1 377 ? 25.104 10.263 -8.996 1.00 97.31 377 GLN A O 1
ATOM 2815 N N . LEU A 1 378 ? 24.227 8.416 -9.935 1.00 97.62 378 LEU A N 1
ATOM 2816 C CA . LEU A 1 378 ? 23.248 8.084 -8.910 1.00 97.62 378 LEU A CA 1
ATOM 2817 C C . LEU A 1 378 ? 23.587 6.725 -8.304 1.00 97.62 378 LEU A C 1
ATOM 2819 O O . LEU A 1 378 ? 23.835 5.772 -9.044 1.00 97.62 378 LEU A O 1
ATOM 2823 N N . THR A 1 379 ? 23.545 6.603 -6.982 1.00 95.81 379 THR A N 1
ATOM 2824 C CA . THR A 1 379 ? 23.664 5.312 -6.292 1.00 95.81 379 THR A CA 1
ATOM 2825 C C . THR A 1 379 ? 22.581 5.203 -5.234 1.00 95.81 379 THR A C 1
ATOM 2827 O O . THR A 1 379 ? 22.607 5.935 -4.251 1.00 95.81 379 THR A O 1
ATOM 2830 N N . ALA A 1 380 ? 21.636 4.279 -5.410 1.00 91.69 380 ALA A N 1
ATOM 2831 C CA . ALA A 1 380 ? 20.676 3.966 -4.361 1.00 91.69 380 ALA A CA 1
ATOM 2832 C C . ALA A 1 380 ? 21.343 3.051 -3.330 1.00 91.69 380 ALA A C 1
ATOM 2834 O O . ALA A 1 380 ? 21.786 1.948 -3.661 1.00 91.69 380 ALA A O 1
ATOM 2835 N N . ARG A 1 381 ? 21.411 3.502 -2.077 1.00 88.06 381 ARG A N 1
ATOM 2836 C CA . ARG A 1 381 ? 21.780 2.686 -0.920 1.00 88.06 381 ARG A CA 1
ATOM 2837 C C . ARG A 1 381 ? 20.496 2.298 -0.194 1.00 88.06 381 ARG A C 1
ATOM 2839 O O . ARG A 1 381 ? 19.989 3.124 0.567 1.00 88.06 381 ARG A O 1
ATOM 2846 N N . PRO A 1 382 ? 19.957 1.082 -0.416 1.00 79.06 382 PRO A N 1
ATOM 2847 C CA . PRO A 1 382 ? 18.769 0.633 0.290 1.00 79.06 382 PRO A CA 1
ATOM 2848 C C . PRO A 1 382 ? 18.960 0.818 1.787 1.00 79.06 382 PRO A C 1
ATOM 2850 O O . PRO A 1 382 ? 19.994 0.430 2.344 1.00 79.06 382 PRO A O 1
ATOM 2853 N N . LEU A 1 383 ? 17.962 1.412 2.433 1.00 70.56 383 LEU A N 1
ATOM 2854 C CA . LEU A 1 383 ? 17.903 1.379 3.881 1.00 70.56 383 LEU A CA 1
ATOM 2855 C C . LEU A 1 383 ? 17.830 -0.094 4.304 1.00 70.56 383 LEU A C 1
ATOM 2857 O O . LEU A 1 383 ? 17.327 -0.924 3.539 1.00 70.56 383 LEU A O 1
ATOM 2861 N N . PRO A 1 384 ? 18.336 -0.461 5.491 1.00 58.56 384 PRO A N 1
ATOM 2862 C CA . PRO A 1 384 ? 18.183 -1.812 6.004 1.00 58.56 384 PRO A CA 1
ATOM 2863 C C . PRO A 1 384 ? 16.697 -2.189 6.022 1.00 58.56 384 PRO A C 1
ATOM 2865 O O . PRO A 1 384 ? 15.939 -1.787 6.903 1.00 58.56 384 PRO A O 1
ATOM 2868 N N . VAL A 1 385 ? 16.262 -2.951 5.019 1.00 53.06 385 VAL A N 1
ATOM 2869 C CA . VAL A 1 385 ? 14.944 -3.568 5.010 1.00 53.06 385 VAL A CA 1
ATOM 2870 C C . VAL A 1 385 ? 14.986 -4.592 6.130 1.00 53.06 385 VAL A C 1
ATOM 2872 O O . VAL A 1 385 ? 15.683 -5.601 6.030 1.00 53.06 385 VAL A O 1
ATOM 2875 N N . HIS A 1 386 ? 14.291 -4.309 7.232 1.00 54.03 386 HIS A N 1
ATOM 2876 C CA . HIS A 1 386 ? 14.038 -5.311 8.255 1.00 54.03 386 HIS A CA 1
ATOM 2877 C C . HIS A 1 386 ? 13.335 -6.486 7.574 1.00 54.03 386 HIS A C 1
ATOM 2879 O O . HIS A 1 386 ? 12.206 -6.339 7.112 1.00 54.03 386 HIS A O 1
ATOM 2885 N N . ASP A 1 387 ? 14.043 -7.611 7.451 1.00 62.53 387 ASP A N 1
ATOM 2886 C CA . ASP A 1 387 ? 13.512 -8.910 7.044 1.00 62.53 387 ASP A CA 1
ATOM 2887 C C . ASP A 1 387 ? 12.131 -9.089 7.686 1.00 62.53 387 ASP A C 1
ATOM 2889 O O . ASP A 1 387 ? 12.038 -9.181 8.909 1.00 62.53 387 ASP A O 1
ATOM 2893 N N . GLN A 1 388 ? 11.055 -9.059 6.889 1.00 61.03 388 GLN A N 1
ATOM 2894 C CA . GLN A 1 388 ? 9.699 -9.113 7.435 1.00 61.03 388 GLN A CA 1
ATOM 2895 C C . GLN A 1 388 ? 9.459 -10.409 8.208 1.00 61.03 388 GLN A C 1
ATOM 2897 O O . GLN A 1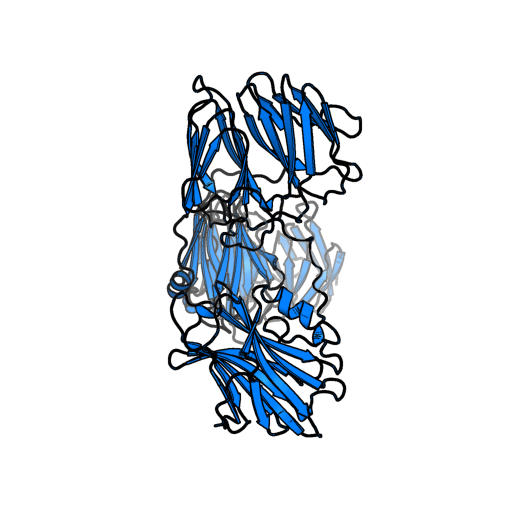 388 ? 8.731 -10.383 9.196 1.00 61.03 388 GLN A O 1
ATOM 2902 N N . ALA A 1 389 ? 10.110 -11.514 7.834 1.00 61.03 389 ALA A N 1
ATOM 2903 C CA . ALA A 1 389 ? 10.017 -12.757 8.585 1.00 61.03 389 ALA A CA 1
ATOM 2904 C C . ALA A 1 389 ? 10.724 -12.632 9.945 1.00 61.03 389 ALA A C 1
ATOM 2906 O O . ALA A 1 389 ? 10.183 -13.069 10.962 1.00 61.03 389 ALA A O 1
ATOM 2907 N N . ALA A 1 390 ? 11.886 -11.974 10.001 1.00 63.22 390 ALA A N 1
ATOM 2908 C CA . ALA A 1 390 ? 12.567 -11.681 11.264 1.00 63.22 390 ALA A CA 1
ATOM 2909 C C . ALA A 1 390 ? 11.822 -10.640 12.120 1.00 63.22 390 ALA A C 1
ATOM 2911 O O . ALA A 1 390 ? 11.734 -10.807 13.335 1.00 63.22 390 ALA A O 1
ATOM 2912 N N . ALA A 1 391 ? 11.257 -9.596 11.509 1.00 66.88 391 ALA A N 1
ATOM 2913 C CA . ALA A 1 391 ? 10.436 -8.580 12.167 1.00 66.88 391 ALA A CA 1
ATOM 2914 C C . ALA A 1 391 ? 9.167 -9.205 12.756 1.00 66.88 391 ALA A C 1
ATOM 2916 O O . ALA A 1 391 ? 8.850 -8.980 13.923 1.00 66.88 391 ALA A O 1
ATOM 2917 N N . GLN A 1 392 ? 8.507 -10.079 11.992 1.00 72.12 392 GLN A N 1
ATOM 2918 C CA . GLN A 1 392 ? 7.355 -10.857 12.436 1.00 72.12 392 GLN A CA 1
ATOM 2919 C C . GLN A 1 392 ? 7.726 -11.811 13.577 1.00 72.12 392 GLN A C 1
ATOM 2921 O O . GLN A 1 392 ? 6.980 -11.915 14.550 1.00 72.12 392 GLN A O 1
ATOM 2926 N N . ALA A 1 393 ? 8.887 -12.471 13.505 1.00 70.44 393 ALA A N 1
ATOM 2927 C CA . ALA A 1 393 ? 9.382 -13.326 14.583 1.00 70.44 393 ALA A CA 1
ATOM 2928 C C . ALA A 1 393 ? 9.740 -12.531 15.855 1.00 70.44 393 ALA A C 1
ATOM 2930 O O . ALA A 1 393 ? 9.543 -13.024 16.965 1.00 70.44 393 ALA A O 1
ATOM 2931 N N . ALA A 1 394 ? 10.247 -11.304 15.710 1.00 75.56 394 ALA A N 1
ATOM 2932 C CA . ALA A 1 394 ? 10.585 -10.411 16.819 1.00 75.56 394 ALA A CA 1
ATOM 2933 C C . ALA A 1 394 ? 9.377 -9.626 17.367 1.00 75.56 394 ALA A C 1
ATOM 2935 O O . ALA A 1 394 ? 9.436 -9.114 18.488 1.00 75.56 394 ALA A O 1
ATOM 2936 N N . GLY A 1 395 ? 8.299 -9.512 16.585 1.00 82.12 395 GLY A N 1
ATOM 2937 C CA . GLY A 1 395 ? 7.149 -8.656 16.866 1.00 82.12 395 GLY A CA 1
ATOM 2938 C C . GLY A 1 395 ? 7.475 -7.162 16.819 1.00 82.12 395 GLY A C 1
ATOM 2939 O O . GLY A 1 395 ? 6.800 -6.389 17.498 1.00 82.12 395 GLY A O 1
ATOM 2940 N N . VAL A 1 396 ? 8.522 -6.758 16.089 1.00 86.31 396 VAL A N 1
ATOM 2941 C CA . VAL A 1 396 ? 8.981 -5.364 15.975 1.00 86.31 396 VAL A CA 1
ATOM 2942 C C . VAL A 1 396 ? 9.255 -5.036 14.513 1.00 86.31 396 VAL A C 1
ATOM 2944 O O . VAL A 1 396 ? 10.054 -5.710 13.868 1.00 86.31 396 VAL A O 1
ATOM 2947 N N . TRP A 1 397 ? 8.640 -3.963 14.025 1.00 86.81 397 TRP A N 1
ATOM 2948 C CA . TRP A 1 397 ? 8.840 -3.398 12.698 1.00 86.81 397 TRP A CA 1
ATOM 2949 C C . TRP A 1 397 ? 9.379 -1.986 12.835 1.00 86.81 397 TRP A C 1
ATOM 2951 O O . TRP A 1 397 ? 8.966 -1.234 13.711 1.00 86.81 397 TRP A O 1
ATOM 2961 N N . THR A 1 398 ? 10.281 -1.619 11.946 1.00 84.00 398 THR A N 1
ATOM 2962 C CA . THR A 1 398 ? 10.917 -0.305 11.910 1.00 84.00 398 THR A CA 1
ATOM 2963 C C . THR A 1 398 ? 11.074 0.118 10.461 1.00 84.00 398 THR A C 1
ATOM 2965 O O . THR A 1 398 ? 11.244 -0.717 9.565 1.00 84.00 398 THR A O 1
ATOM 2968 N N . GLY A 1 399 ? 11.013 1.418 10.223 1.00 74.56 399 GLY A N 1
ATOM 2969 C CA . GLY A 1 399 ? 11.174 1.982 8.896 1.00 74.56 399 GLY A CA 1
ATOM 2970 C C . GLY A 1 399 ? 11.262 3.495 8.932 1.00 74.56 399 GLY A C 1
ATOM 2971 O O . GLY A 1 399 ? 11.359 4.103 9.995 1.00 74.56 399 GLY A O 1
ATOM 2972 N N . ARG A 1 400 ? 11.270 4.091 7.747 1.00 76.06 400 ARG A N 1
ATOM 2973 C CA . ARG A 1 400 ? 11.320 5.532 7.531 1.00 76.06 400 ARG A CA 1
ATOM 2974 C C . ARG A 1 400 ? 10.516 5.843 6.281 1.00 76.06 400 ARG A C 1
ATOM 2976 O O . ARG A 1 400 ? 10.541 5.036 5.354 1.00 76.06 400 ARG A O 1
ATOM 2983 N N . GLY A 1 401 ? 9.862 6.996 6.243 1.00 71.81 401 GLY A N 1
ATOM 2984 C CA . GLY A 1 401 ? 9.077 7.368 5.072 1.00 71.81 401 GLY A CA 1
ATOM 2985 C C . GLY A 1 401 ? 7.716 6.672 5.034 1.00 71.81 401 GLY A C 1
ATOM 2986 O O . GLY A 1 401 ? 7.362 5.889 5.930 1.00 71.81 401 GLY A O 1
ATOM 2987 N N . ALA A 1 402 ? 6.976 6.950 3.961 1.00 75.94 402 ALA A N 1
ATOM 2988 C CA . ALA A 1 402 ? 5.723 6.275 3.685 1.00 75.94 402 ALA A CA 1
ATOM 2989 C C . ALA A 1 402 ? 5.961 4.789 3.378 1.00 75.94 402 ALA A C 1
ATOM 2991 O O . ALA A 1 402 ? 6.877 4.448 2.629 1.00 75.94 402 ALA A O 1
ATOM 2992 N N . ARG A 1 403 ? 5.165 3.901 3.983 1.00 76.31 403 ARG A N 1
ATOM 2993 C CA . ARG A 1 403 ? 5.325 2.449 3.836 1.00 76.31 403 ARG A CA 1
ATOM 2994 C C . ARG A 1 403 ? 4.065 1.689 4.204 1.00 76.31 403 ARG A C 1
ATOM 2996 O O . ARG A 1 403 ? 3.411 2.018 5.187 1.00 76.31 403 ARG A O 1
ATOM 3003 N N . THR A 1 404 ? 3.798 0.593 3.499 1.00 80.38 404 THR A N 1
ATOM 3004 C CA . THR A 1 404 ? 2.790 -0.385 3.926 1.00 80.38 404 THR A CA 1
ATOM 3005 C C . THR A 1 404 ? 3.450 -1.557 4.649 1.00 80.38 404 THR A C 1
ATOM 3007 O O . THR A 1 404 ? 4.413 -2.146 4.157 1.00 80.38 404 THR A O 1
ATOM 3010 N N . VAL A 1 405 ? 2.938 -1.905 5.829 1.00 82.94 405 VAL A N 1
ATOM 3011 C CA . VAL A 1 405 ? 3.422 -3.015 6.658 1.00 82.94 405 VAL A CA 1
ATOM 3012 C C . VAL A 1 405 ? 2.279 -3.981 6.929 1.00 82.94 405 VAL A C 1
ATOM 3014 O O . VAL A 1 405 ? 1.215 -3.568 7.382 1.00 82.94 405 VAL A O 1
ATOM 3017 N N . THR A 1 406 ? 2.516 -5.273 6.709 1.00 83.69 406 THR A N 1
ATOM 3018 C CA . THR A 1 406 ? 1.600 -6.340 7.126 1.00 83.69 406 THR A CA 1
ATOM 3019 C C . THR A 1 406 ? 2.059 -6.897 8.466 1.00 83.69 406 THR A C 1
ATOM 3021 O O . THR A 1 406 ? 3.220 -7.275 8.628 1.00 83.69 406 THR A O 1
ATOM 3024 N N . LEU A 1 407 ? 1.148 -6.938 9.435 1.00 88.31 407 LEU A N 1
ATOM 3025 C CA . LEU A 1 407 ? 1.390 -7.477 10.764 1.00 88.31 407 LEU A CA 1
ATOM 3026 C C . LEU A 1 407 ? 0.494 -8.700 10.963 1.00 88.31 407 LEU A C 1
ATOM 3028 O O . LEU A 1 407 ? -0.730 -8.568 10.946 1.00 88.31 407 LEU A O 1
ATOM 3032 N N . ALA A 1 408 ? 1.078 -9.876 11.199 1.00 85.50 408 ALA A N 1
ATOM 3033 C CA . ALA A 1 408 ? 0.299 -11.052 11.574 1.00 85.50 408 ALA A CA 1
ATOM 3034 C C . ALA A 1 408 ? -0.012 -11.037 13.076 1.00 85.50 408 ALA A C 1
ATOM 3036 O O . ALA A 1 408 ? 0.864 -10.771 13.911 1.00 85.50 408 ALA A O 1
ATOM 3037 N N . ASN A 1 409 ? -1.259 -11.348 13.420 1.00 86.06 409 ASN A N 1
ATOM 3038 C CA . ASN A 1 409 ? -1.724 -11.422 14.794 1.00 86.06 409 ASN A CA 1
ATOM 3039 C C . ASN A 1 409 ? -1.062 -12.616 15.504 1.00 86.06 409 ASN A C 1
ATOM 3041 O O . ASN A 1 409 ? -1.256 -13.761 15.088 1.00 86.06 409 ASN A O 1
ATOM 3045 N N . PRO A 1 410 ? -0.321 -12.400 16.606 1.00 81.38 410 PRO A N 1
ATOM 3046 C CA . PRO A 1 410 ? 0.321 -13.485 17.346 1.00 81.38 410 PRO A CA 1
ATOM 3047 C C . PRO A 1 410 ? -0.684 -14.408 18.053 1.00 81.38 410 PRO A C 1
ATOM 3049 O O . PRO A 1 410 ? -0.309 -15.463 18.564 1.00 81.38 410 PRO A O 1
ATOM 3052 N N . SER A 1 411 ? -1.953 -14.013 18.160 1.00 85.56 411 SER A N 1
ATOM 3053 C CA . SER A 1 411 ? -3.023 -14.800 18.774 1.00 85.56 411 SER A CA 1
ATOM 3054 C C . SER A 1 411 ? -4.355 -14.556 18.054 1.00 85.56 411 SER A C 1
ATOM 3056 O O . SER A 1 411 ? -5.214 -13.852 18.593 1.00 85.56 411 SER A O 1
ATOM 3058 N N . PRO A 1 412 ? -4.556 -15.145 16.857 1.00 85.00 412 PRO A N 1
ATOM 3059 C CA . PRO A 1 412 ? -5.804 -15.012 16.107 1.00 85.00 412 PRO A CA 1
ATOM 3060 C C . PRO A 1 412 ? -7.030 -15.345 16.968 1.00 85.00 412 PRO A C 1
ATOM 3062 O O . PRO A 1 412 ? -7.006 -16.261 17.793 1.00 85.00 412 PRO A O 1
ATOM 3065 N N . GLY A 1 413 ? -8.100 -14.572 16.803 1.00 83.25 413 GLY A N 1
ATOM 3066 C CA . GLY A 1 413 ? -9.291 -14.598 17.655 1.00 83.25 413 GLY A CA 1
ATOM 3067 C C . GLY A 1 413 ? -9.192 -13.737 18.921 1.00 83.25 413 GLY A C 1
ATOM 3068 O O . GLY A 1 413 ? -10.167 -13.642 19.668 1.00 83.25 413 GLY A O 1
ATOM 3069 N N . ARG A 1 414 ? -8.046 -13.090 19.182 1.00 84.94 414 ARG A N 1
ATOM 3070 C CA . ARG A 1 414 ? -7.860 -12.155 20.301 1.00 84.94 414 ARG A CA 1
ATOM 3071 C C . ARG A 1 414 ? -7.290 -10.816 19.811 1.00 84.94 414 ARG A C 1
ATOM 3073 O O . ARG A 1 414 ? -6.482 -10.817 18.882 1.00 84.94 414 ARG A O 1
ATOM 3080 N N . PRO A 1 415 ? -7.655 -9.690 20.453 1.00 87.44 415 PRO A N 1
ATOM 3081 C CA . PRO A 1 415 ? -6.994 -8.411 20.214 1.00 87.44 415 PRO A CA 1
ATOM 3082 C C . PRO A 1 415 ? -5.509 -8.449 20.548 1.00 87.44 415 PRO A C 1
ATOM 3084 O O . PRO A 1 415 ? -5.090 -9.236 21.399 1.00 87.44 415 PRO A O 1
ATOM 3087 N N . ALA A 1 416 ? -4.737 -7.548 19.942 1.00 89.88 416 ALA A N 1
ATOM 3088 C CA . ALA A 1 416 ? -3.363 -7.274 20.343 1.00 89.88 416 ALA A CA 1
ATOM 3089 C C . ALA A 1 416 ? -3.164 -5.788 20.649 1.00 89.88 416 ALA A C 1
ATOM 3091 O O . ALA A 1 416 ? -3.912 -4.913 20.206 1.00 89.88 416 ALA A O 1
ATOM 3092 N N . LEU A 1 417 ? -2.129 -5.508 21.430 1.00 92.12 417 LEU A N 1
ATOM 3093 C CA . LEU A 1 417 ? -1.703 -4.155 21.732 1.00 92.12 417 LEU A CA 1
ATOM 3094 C C . LEU A 1 417 ? -0.590 -3.775 20.754 1.00 92.12 417 LEU A C 1
ATOM 3096 O O . LEU A 1 417 ? 0.404 -4.486 20.644 1.00 92.12 417 LEU A O 1
ATOM 3100 N N . LEU A 1 418 ? -0.749 -2.658 20.056 1.00 94.44 418 LEU A N 1
ATOM 3101 C CA . LEU A 1 418 ? 0.284 -2.083 19.208 1.00 94.44 418 LEU A CA 1
ATOM 3102 C C . LEU A 1 418 ? 0.932 -0.920 19.956 1.00 94.44 418 LEU A C 1
ATOM 3104 O O . LEU A 1 418 ? 0.271 0.070 20.267 1.00 94.44 418 LEU A O 1
ATOM 3108 N N . GLU A 1 419 ? 2.219 -1.047 20.250 1.00 93.88 419 GLU A N 1
ATOM 3109 C CA . GLU A 1 419 ? 3.071 0.060 20.676 1.00 93.88 419 GLU A CA 1
ATOM 3110 C C . GLU A 1 419 ? 3.698 0.690 19.432 1.00 93.88 419 GLU A C 1
ATOM 3112 O O . GLU A 1 419 ? 4.205 -0.024 18.569 1.00 93.88 419 GLU A O 1
ATOM 3117 N N . TYR A 1 420 ? 3.629 2.011 19.317 1.00 92.56 420 TYR A N 1
ATOM 3118 C CA . TYR A 1 420 ? 4.154 2.741 18.171 1.00 92.56 420 TYR A CA 1
ATOM 3119 C C . TYR A 1 420 ? 4.995 3.930 18.627 1.00 92.56 420 TYR A C 1
ATOM 3121 O O . TYR A 1 420 ? 4.732 4.538 19.668 1.00 92.56 420 TYR A O 1
ATOM 3129 N N . ALA A 1 421 ? 5.999 4.267 17.827 1.00 90.75 421 ALA A N 1
ATOM 3130 C CA . ALA A 1 421 ? 6.728 5.521 17.926 1.00 90.75 421 ALA A CA 1
ATOM 3131 C C . ALA A 1 421 ? 7.050 6.014 16.519 1.00 90.75 421 ALA A C 1
ATOM 3133 O O . ALA A 1 421 ? 7.592 5.261 15.717 1.00 90.75 421 ALA A O 1
ATOM 3134 N N . ILE A 1 422 ? 6.709 7.261 16.233 1.00 88.31 422 ILE A N 1
ATOM 3135 C CA . ILE A 1 422 ? 6.900 7.945 14.960 1.00 88.31 422 ILE A CA 1
ATOM 3136 C C . ILE A 1 422 ? 7.666 9.226 15.275 1.00 88.31 422 ILE A C 1
ATOM 3138 O O . ILE A 1 422 ? 7.222 10.052 16.075 1.00 88.31 422 ILE A O 1
ATOM 3142 N N . ALA A 1 423 ? 8.851 9.362 14.699 1.00 83.56 423 ALA A N 1
ATOM 3143 C CA . ALA A 1 423 ? 9.676 10.544 14.839 1.00 83.56 423 ALA A CA 1
ATOM 3144 C C . ALA A 1 423 ? 9.025 11.725 14.114 1.00 83.56 423 ALA A C 1
ATOM 3146 O O . ALA A 1 423 ? 8.409 11.572 13.060 1.00 83.56 423 ALA A O 1
ATOM 3147 N N . GLY A 1 424 ? 9.175 12.910 14.698 1.00 70.88 424 GLY A N 1
ATOM 3148 C CA . GLY A 1 424 ? 8.814 14.141 14.018 1.00 70.88 424 GLY A CA 1
ATOM 3149 C C . GLY A 1 424 ? 9.786 14.483 12.897 1.00 70.88 424 GLY A C 1
ATOM 3150 O O . GLY A 1 424 ? 10.936 14.040 12.904 1.00 70.88 424 GLY A O 1
ATOM 3151 N N . ASP A 1 425 ? 9.329 15.318 11.978 1.00 68.12 425 ASP A N 1
ATOM 3152 C CA . ASP A 1 425 ? 10.136 15.905 10.917 1.00 68.12 425 ASP A CA 1
ATOM 3153 C C . ASP A 1 425 ? 9.949 17.434 10.874 1.00 68.12 425 ASP A C 1
ATOM 3155 O O . ASP A 1 425 ? 9.080 18.013 11.537 1.00 68.12 425 ASP A O 1
ATOM 3159 N N . ASP A 1 426 ? 10.813 18.109 10.113 1.00 56.75 426 ASP A N 1
ATOM 3160 C CA . ASP A 1 426 ? 10.740 19.560 9.894 1.00 56.75 426 ASP A CA 1
ATOM 3161 C C . ASP A 1 426 ? 9.689 19.946 8.830 1.00 56.75 426 ASP A C 1
ATOM 3163 O O . ASP A 1 426 ? 9.612 21.107 8.413 1.00 56.75 426 ASP A O 1
ATOM 3167 N N . GLY A 1 427 ? 8.867 18.989 8.394 1.00 57.41 427 GLY A N 1
ATOM 3168 C CA . GLY A 1 427 ? 7.835 19.156 7.386 1.00 57.41 427 GLY A CA 1
ATOM 3169 C C . GLY A 1 427 ? 6.660 20.026 7.836 1.00 57.41 427 GLY A C 1
ATOM 3170 O O . GLY A 1 427 ? 6.554 20.508 8.974 1.00 57.41 427 GLY A O 1
ATOM 3171 N N . ILE A 1 428 ? 5.763 20.276 6.880 1.00 52.91 428 ILE A N 1
ATOM 3172 C CA . ILE A 1 428 ? 4.547 21.078 7.083 1.00 52.91 428 ILE A CA 1
ATOM 3173 C C . ILE A 1 428 ? 3.372 20.184 7.518 1.00 52.91 428 ILE A C 1
ATOM 3175 O O . ILE A 1 428 ? 2.500 20.643 8.260 1.00 52.91 428 ILE A O 1
ATOM 3179 N N . PHE A 1 429 ? 3.364 18.914 7.104 1.00 60.19 429 PHE A N 1
ATOM 3180 C CA . PHE A 1 429 ? 2.279 17.962 7.348 1.00 60.19 429 PHE A CA 1
ATOM 3181 C C . PHE A 1 429 ? 2.575 17.034 8.536 1.00 60.19 429 PHE A C 1
ATOM 3183 O O . PHE A 1 429 ? 3.716 16.893 8.966 1.00 60.19 429 PHE A O 1
ATOM 3190 N N . GLY A 1 430 ? 1.518 16.485 9.140 1.00 70.38 430 GLY A N 1
ATOM 3191 C CA . GLY A 1 430 ? 1.626 15.504 10.220 1.00 70.38 430 GLY A CA 1
ATOM 3192 C C . GLY A 1 430 ? 1.979 14.111 9.702 1.00 70.38 430 GLY A C 1
ATOM 3193 O O . GLY A 1 430 ? 2.354 13.953 8.547 1.00 70.38 430 GLY A O 1
ATOM 3194 N N . HIS A 1 431 ? 1.825 13.104 10.558 1.00 80.75 431 HIS A N 1
ATOM 3195 C CA . HIS A 1 431 ? 1.860 11.711 10.118 1.00 80.75 431 HIS A CA 1
ATOM 3196 C C . HIS A 1 431 ? 0.469 11.098 10.194 1.00 80.75 431 HIS A C 1
ATOM 3198 O O . HIS A 1 431 ? -0.329 11.439 11.077 1.00 80.75 431 HIS A O 1
ATOM 3204 N N . GLU A 1 432 ? 0.227 10.147 9.309 1.00 84.94 432 GLU A N 1
ATOM 3205 C CA . GLU A 1 432 ? -0.994 9.369 9.256 1.00 84.94 432 GLU A CA 1
ATOM 3206 C C . GLU A 1 432 ? -0.658 7.880 9.213 1.00 84.94 432 GLU A C 1
ATOM 3208 O O . GLU A 1 432 ? 0.351 7.452 8.655 1.00 84.94 432 GLU A O 1
ATOM 3213 N N . VAL A 1 433 ? -1.480 7.078 9.870 1.00 88.75 433 VAL A N 1
ATOM 3214 C CA . VAL A 1 433 ? -1.450 5.626 9.774 1.00 88.75 433 VAL A CA 1
ATOM 3215 C C . VAL A 1 433 ? -2.863 5.190 9.454 1.00 88.75 433 VAL A C 1
ATOM 3217 O O . VAL A 1 433 ? -3.783 5.490 10.219 1.00 88.75 433 VAL A O 1
ATOM 3220 N N . LYS A 1 434 ? -3.028 4.457 8.360 1.00 88.56 434 LYS A N 1
ATOM 3221 C CA . LYS A 1 434 ? -4.316 3.946 7.898 1.00 88.56 434 LYS A CA 1
ATOM 3222 C C . LYS A 1 434 ? -4.322 2.427 7.910 1.00 88.56 434 LYS A C 1
ATOM 3224 O O . LYS A 1 434 ? -3.300 1.793 7.643 1.00 88.56 434 LYS A O 1
ATOM 3229 N N . LEU A 1 435 ? -5.462 1.843 8.253 1.00 88.19 435 LEU A N 1
ATOM 3230 C CA . LEU A 1 435 ? -5.734 0.430 8.022 1.00 88.19 435 LEU A CA 1
ATOM 3231 C C . LEU A 1 435 ? -6.095 0.250 6.552 1.00 88.19 435 LEU A C 1
ATOM 3233 O O . LEU A 1 435 ? -6.924 0.994 6.043 1.00 88.19 435 LEU A O 1
ATOM 3237 N N . VAL A 1 436 ? -5.469 -0.725 5.902 1.00 82.19 436 VAL A N 1
ATOM 3238 C CA . VAL A 1 436 ? -5.738 -1.080 4.506 1.00 82.19 436 VAL A CA 1
ATOM 3239 C C . VAL A 1 436 ? -6.460 -2.418 4.489 1.00 82.19 436 VAL A C 1
ATOM 3241 O O . VAL A 1 436 ? -5.989 -3.377 5.114 1.00 82.19 436 VAL A O 1
ATOM 3244 N N . ASP A 1 437 ? -7.603 -2.484 3.818 1.00 75.88 437 ASP A N 1
ATOM 3245 C CA . ASP A 1 437 ? -8.374 -3.719 3.702 1.00 75.88 437 ASP A CA 1
ATOM 3246 C C . ASP A 1 437 ? -7.947 -4.587 2.496 1.00 75.88 437 ASP A C 1
ATOM 3248 O O . ASP A 1 437 ? -6.870 -4.413 1.916 1.00 75.88 437 ASP A O 1
ATOM 3252 N N . GLU A 1 438 ? -8.747 -5.607 2.167 1.00 63.22 438 GLU A N 1
ATOM 3253 C CA . GLU A 1 438 ? -8.474 -6.528 1.053 1.00 63.22 438 GLU A CA 1
ATOM 3254 C C . GLU A 1 438 ? -8.707 -5.912 -0.340 1.00 63.22 438 GLU A C 1
ATOM 3256 O O . GLU A 1 438 ? -8.230 -6.470 -1.328 1.00 63.22 438 GLU A O 1
ATOM 3261 N N . TYR A 1 439 ? -9.401 -4.772 -0.422 1.00 58.38 439 TYR A N 1
ATOM 3262 C CA . TYR A 1 439 ? -9.673 -4.018 -1.652 1.00 58.38 439 TYR A CA 1
ATOM 3263 C C . TYR A 1 439 ? -8.768 -2.786 -1.800 1.00 58.38 439 TYR A C 1
ATOM 3265 O O . TYR A 1 439 ? -8.975 -1.990 -2.713 1.00 58.38 439 TYR A O 1
ATOM 3273 N N . ASP A 1 440 ? -7.764 -2.652 -0.926 1.00 62.34 440 ASP A N 1
ATOM 3274 C CA . ASP A 1 440 ? -6.911 -1.470 -0.776 1.00 62.34 440 ASP A CA 1
ATOM 3275 C C . ASP A 1 440 ? -7.676 -0.190 -0.369 1.00 62.34 440 ASP A C 1
ATOM 3277 O O . ASP A 1 440 ? -7.157 0.916 -0.522 1.00 62.34 440 ASP A O 1
ATOM 3281 N N . ASP A 1 441 ? -8.874 -0.323 0.217 1.00 67.81 441 ASP A N 1
ATOM 3282 C CA . ASP A 1 441 ? -9.564 0.810 0.835 1.00 67.81 441 ASP A CA 1
ATOM 3283 C C . ASP A 1 441 ? -8.877 1.173 2.164 1.00 67.81 441 ASP A C 1
ATOM 3285 O O . ASP A 1 441 ? -8.472 0.308 2.951 1.00 67.81 441 ASP A O 1
ATOM 3289 N N . GLU A 1 442 ? -8.747 2.477 2.421 1.00 81.38 442 GLU A N 1
ATOM 3290 C CA . GLU A 1 442 ? -8.018 3.012 3.573 1.00 81.38 442 GLU A CA 1
ATOM 3291 C C . GLU A 1 442 ? -8.967 3.583 4.644 1.00 81.38 442 GLU A C 1
ATOM 3293 O O . GLU A 1 442 ? -9.821 4.424 4.359 1.00 81.38 442 GLU A O 1
ATOM 3298 N N . GLU A 1 443 ? -8.788 3.171 5.904 1.00 81.94 443 GLU A N 1
ATOM 3299 C CA . GLU A 1 443 ? -9.482 3.729 7.076 1.00 81.94 443 GLU A CA 1
ATOM 3300 C C . GLU A 1 443 ? -8.485 4.381 8.047 1.00 81.94 443 GLU A C 1
ATOM 3302 O O . GLU A 1 443 ? -7.526 3.741 8.489 1.00 81.94 443 GLU A O 1
ATOM 3307 N N . ASP A 1 444 ? -8.745 5.628 8.454 1.00 81.88 444 ASP A N 1
ATOM 3308 C CA . ASP A 1 444 ? -7.933 6.352 9.439 1.00 81.88 444 ASP A CA 1
ATOM 3309 C C . ASP A 1 444 ? -7.768 5.547 10.739 1.00 81.88 444 ASP A C 1
ATOM 3311 O O . ASP A 1 444 ? -8.729 5.267 11.471 1.00 81.88 444 ASP A O 1
ATOM 3315 N N . PHE A 1 445 ? -6.522 5.219 11.082 1.00 85.94 445 PHE A N 1
ATOM 3316 C CA . PHE A 1 445 ? -6.204 4.429 12.268 1.00 85.94 445 PHE A CA 1
ATOM 3317 C C . PHE A 1 445 ? -5.512 5.254 13.358 1.00 85.94 445 PHE A C 1
ATOM 3319 O O . PHE A 1 445 ? -5.969 5.262 14.508 1.00 85.94 445 PHE A O 1
ATOM 3326 N N . LEU A 1 446 ? -4.437 5.966 13.010 1.00 84.12 446 LEU A N 1
ATOM 3327 C CA . LEU A 1 446 ? -3.746 6.933 13.866 1.00 84.12 446 LEU A CA 1
ATOM 3328 C C . LEU A 1 446 ? -3.404 8.175 13.045 1.00 84.12 446 LEU A C 1
ATOM 3330 O O . LEU A 1 446 ? -3.058 8.082 11.877 1.00 84.12 446 LEU A O 1
ATOM 3334 N N . SER A 1 447 ? -3.429 9.338 13.677 1.00 78.81 447 SER A N 1
ATOM 3335 C CA . SER A 1 447 ? -2.979 10.582 13.057 1.00 78.81 447 SER A CA 1
ATOM 3336 C C . SER A 1 447 ? -2.316 11.440 14.119 1.00 78.81 447 SER A C 1
ATOM 3338 O O . SER A 1 447 ? -2.845 11.545 15.233 1.00 78.81 447 SER A O 1
ATOM 3340 N N . GLY A 1 448 ? -1.221 12.103 13.778 1.00 75.75 448 GLY A N 1
ATOM 3341 C CA . GLY A 1 448 ? -0.512 12.961 14.713 1.00 75.75 448 GLY A CA 1
ATOM 3342 C C . GLY A 1 448 ? 0.109 14.178 14.051 1.00 75.75 448 GLY A C 1
ATOM 3343 O O . GLY A 1 448 ? -0.049 14.444 12.863 1.00 75.75 448 GLY A O 1
ATOM 3344 N N . THR A 1 449 ? 0.791 14.981 14.863 1.00 72.88 449 THR A N 1
ATOM 3345 C CA . THR A 1 449 ? 1.424 16.218 14.388 1.00 72.88 449 THR A CA 1
ATOM 3346 C C . THR A 1 449 ? 2.833 15.947 13.863 1.00 72.88 449 THR A C 1
ATOM 3348 O O . THR A 1 449 ? 3.435 14.922 14.179 1.00 72.88 449 THR A O 1
ATOM 3351 N N . ARG A 1 450 ? 3.411 16.918 13.149 1.00 67.88 450 ARG A N 1
ATOM 3352 C CA . ARG A 1 450 ? 4.802 16.874 12.664 1.00 67.88 450 ARG A CA 1
ATOM 3353 C C . ARG A 1 450 ? 5.872 16.692 13.746 1.00 67.88 450 ARG A C 1
ATOM 3355 O O . ARG A 1 450 ? 7.015 16.406 13.446 1.00 67.88 450 ARG A O 1
ATOM 3362 N N . HIS A 1 451 ? 5.531 16.888 15.020 1.00 73.56 451 HIS A N 1
ATOM 3363 C CA . HIS A 1 451 ? 6.486 16.777 16.127 1.00 73.56 451 HIS A CA 1
ATOM 3364 C C . HIS A 1 451 ? 6.790 15.329 16.541 1.00 73.56 451 HIS A C 1
ATOM 3366 O O . HIS A 1 451 ? 7.594 15.120 17.447 1.00 73.56 451 HIS A O 1
ATOM 3372 N N . GLY A 1 452 ? 6.182 14.358 15.857 1.00 77.19 452 GLY A N 1
ATOM 3373 C CA . GLY A 1 452 ? 6.238 12.946 16.202 1.00 77.19 452 GLY A CA 1
ATOM 3374 C C . GLY A 1 452 ? 5.088 12.547 17.116 1.00 77.19 452 GLY A C 1
ATOM 3375 O O . GLY A 1 452 ? 4.349 13.391 17.630 1.00 77.19 452 GLY A O 1
ATOM 3376 N N . ASP A 1 453 ? 4.907 11.242 17.278 1.00 83.31 453 ASP A N 1
ATOM 3377 C CA . ASP A 1 453 ? 3.963 10.675 18.232 1.00 83.31 453 ASP A CA 1
ATOM 3378 C C . ASP A 1 453 ? 4.446 9.322 18.738 1.00 83.31 453 ASP A C 1
ATOM 3380 O O . ASP A 1 453 ? 5.117 8.575 18.033 1.00 83.31 453 ASP A O 1
ATOM 3384 N N . HIS A 1 454 ? 4.112 8.996 19.977 1.00 88.69 454 HIS A N 1
ATOM 3385 C CA . HIS A 1 454 ? 4.356 7.667 20.514 1.00 88.69 454 HIS A CA 1
ATOM 3386 C C . HIS A 1 454 ? 3.242 7.291 21.475 1.00 88.69 454 HIS A C 1
ATOM 3388 O O . HIS A 1 454 ? 2.668 8.132 22.171 1.00 88.69 454 HIS A O 1
ATOM 3394 N N . GLY A 1 455 ? 2.947 6.002 21.537 1.00 89.50 455 GLY A N 1
ATOM 3395 C CA . GLY A 1 455 ? 1.880 5.530 22.391 1.00 89.50 455 GLY A CA 1
ATOM 3396 C C . GLY A 1 455 ? 1.525 4.081 22.155 1.00 89.50 455 GLY A C 1
ATOM 3397 O O . GLY A 1 455 ? 2.265 3.301 21.554 1.00 89.50 455 GLY A O 1
ATOM 3398 N N . ARG A 1 456 ? 0.362 3.713 22.683 1.00 92.38 456 ARG A N 1
ATOM 3399 C CA . ARG A 1 456 ? -0.210 2.378 22.544 1.00 92.38 456 ARG A CA 1
ATOM 3400 C C . ARG A 1 456 ? -1.651 2.465 22.062 1.00 92.38 456 ARG A C 1
ATOM 3402 O O . ARG A 1 456 ? -2.426 3.281 22.555 1.00 92.38 456 ARG A O 1
ATOM 3409 N N . THR A 1 457 ? -2.011 1.588 21.133 1.00 91.50 457 THR A N 1
ATOM 3410 C CA . THR A 1 457 ? -3.349 1.462 20.536 1.00 91.50 457 THR A CA 1
ATOM 3411 C C . THR A 1 457 ? -3.754 -0.009 20.447 1.00 91.50 457 THR A C 1
ATOM 3413 O O . THR A 1 457 ? -2.909 -0.899 20.518 1.00 91.50 457 THR A O 1
ATOM 3416 N N . LEU A 1 458 ? -5.049 -0.286 20.304 1.00 89.44 458 LEU A N 1
ATOM 3417 C CA . LEU A 1 458 ? -5.530 -1.640 20.030 1.00 89.44 458 LEU A CA 1
ATOM 3418 C C . LEU A 1 458 ? -5.528 -1.927 18.529 1.00 89.44 458 LEU A C 1
ATOM 3420 O O . LEU A 1 458 ? -6.124 -1.169 17.759 1.00 89.44 458 LEU A O 1
ATOM 3424 N N . LEU A 1 459 ? -4.945 -3.067 18.162 1.00 89.62 459 LEU A N 1
ATOM 3425 C CA . LEU A 1 459 ? -4.997 -3.670 16.830 1.00 89.62 459 LEU A CA 1
ATOM 3426 C C . LEU A 1 459 ? -5.688 -5.045 16.910 1.00 89.62 459 LEU A C 1
ATOM 3428 O O . LEU A 1 459 ? -5.858 -5.601 17.998 1.00 89.62 459 LEU A O 1
ATOM 3432 N N . PHE A 1 460 ? -6.115 -5.580 15.765 1.00 87.44 460 PHE A N 1
ATOM 3433 C CA . PHE A 1 460 ? -6.874 -6.833 15.655 1.00 87.44 460 PHE A CA 1
ATOM 3434 C C . PHE A 1 460 ? -8.095 -6.866 16.584 1.00 87.44 460 PHE A C 1
ATOM 3436 O O . PHE A 1 460 ? -8.300 -7.811 17.345 1.00 87.44 460 PHE A O 1
ATOM 3443 N N . ARG A 1 461 ? -8.892 -5.792 16.604 1.00 79.44 461 ARG A N 1
ATOM 3444 C CA . ARG A 1 461 ? -9.962 -5.603 17.601 1.00 79.44 461 ARG A CA 1
ATOM 3445 C C . ARG A 1 461 ? -10.971 -6.758 17.628 1.00 79.44 461 ARG A C 1
ATOM 3447 O O . ARG A 1 461 ? -11.513 -7.038 18.698 1.00 79.44 461 ARG A O 1
ATOM 3454 N N . ASN A 1 462 ? -11.185 -7.439 16.501 1.00 76.44 462 ASN A N 1
ATOM 3455 C CA . ASN A 1 462 ? -12.068 -8.602 16.401 1.00 76.44 462 ASN A CA 1
ATOM 3456 C C . ASN A 1 462 ? -11.304 -9.935 16.362 1.00 76.44 462 ASN A C 1
ATOM 3458 O O . ASN A 1 462 ? -11.909 -10.989 16.175 1.00 76.44 462 ASN A O 1
ATOM 3462 N N . GLY A 1 463 ? -9.988 -9.907 16.572 1.00 78.19 463 GLY A N 1
ATOM 3463 C CA . GLY A 1 463 ? -9.125 -11.077 16.498 1.00 78.19 463 GLY A CA 1
ATOM 3464 C C . GLY A 1 463 ? -8.769 -11.475 15.070 1.00 78.19 463 GLY A C 1
ATOM 3465 O O . GLY A 1 463 ? -8.527 -12.653 14.817 1.00 78.19 463 GLY A O 1
ATOM 3466 N N . GLU A 1 464 ? -8.748 -10.515 14.148 1.00 85.69 464 GLU A N 1
ATOM 3467 C CA . GLU A 1 464 ? -8.302 -10.691 12.768 1.00 85.69 464 GLU A CA 1
ATOM 3468 C C . GLU A 1 464 ? -6.913 -11.355 12.732 1.00 85.69 464 GLU A C 1
ATOM 3470 O O . GLU A 1 464 ? -6.089 -11.136 13.623 1.00 85.69 464 GLU A O 1
ATOM 3475 N N . GLY A 1 465 ? -6.666 -12.213 11.737 1.00 83.19 465 GLY A N 1
ATOM 3476 C CA . GLY A 1 465 ? -5.408 -12.964 11.625 1.00 83.19 465 GLY A CA 1
ATOM 3477 C C . GLY A 1 465 ? -4.219 -12.101 11.203 1.00 83.19 465 GLY A C 1
ATOM 3478 O O . GLY A 1 465 ? -3.086 -12.396 11.572 1.00 83.19 465 GLY A O 1
ATOM 3479 N N . GLU A 1 466 ? -4.482 -11.019 10.479 1.00 88.25 466 GLU A N 1
ATOM 3480 C CA . GLU A 1 466 ? -3.494 -10.054 10.013 1.00 88.25 466 GLU A CA 1
ATOM 3481 C C . GLU A 1 466 ? -4.136 -8.677 9.806 1.00 88.25 466 GLU A C 1
ATOM 3483 O O . GLU A 1 466 ? -5.358 -8.534 9.848 1.00 88.25 466 GLU A O 1
ATOM 3488 N N . ALA A 1 467 ? -3.294 -7.657 9.670 1.00 87.69 467 ALA A N 1
ATOM 3489 C CA . ALA A 1 467 ? -3.688 -6.278 9.437 1.00 87.69 467 ALA A CA 1
ATOM 3490 C C . ALA A 1 467 ? -2.604 -5.601 8.602 1.00 87.69 467 ALA A C 1
ATOM 3492 O O . ALA A 1 467 ? -1.411 -5.754 8.886 1.00 87.69 467 ALA A O 1
ATOM 3493 N N . ARG A 1 468 ? -3.022 -4.837 7.593 1.00 88.44 468 ARG A N 1
ATOM 3494 C CA . ARG A 1 468 ? -2.138 -3.996 6.788 1.00 88.44 468 ARG A CA 1
ATOM 3495 C C . ARG A 1 468 ? -2.247 -2.560 7.281 1.00 88.44 468 ARG A C 1
ATOM 3497 O O . ARG A 1 468 ? -3.347 -2.035 7.426 1.00 88.44 468 ARG A O 1
ATOM 3504 N N . LEU A 1 469 ? -1.106 -1.946 7.569 1.00 90.56 469 LEU A N 1
ATOM 3505 C CA . LEU A 1 469 ? -1.004 -0.549 7.975 1.00 90.56 469 LEU A CA 1
ATOM 3506 C C . LEU A 1 469 ? -0.230 0.226 6.915 1.00 90.56 469 LEU A C 1
ATOM 3508 O O . LEU A 1 469 ? 0.928 -0.104 6.660 1.00 90.56 469 LEU A O 1
ATOM 3512 N N . ARG A 1 470 ? -0.839 1.261 6.336 1.00 86.62 470 ARG A N 1
ATOM 3513 C CA . ARG A 1 470 ? -0.145 2.268 5.530 1.00 86.62 470 ARG A CA 1
ATOM 3514 C C . ARG A 1 470 ? 0.284 3.400 6.447 1.00 86.62 470 ARG A C 1
ATOM 3516 O O . ARG A 1 470 ? -0.555 4.059 7.049 1.00 86.62 470 ARG A O 1
ATOM 3523 N N . LEU A 1 471 ? 1.586 3.584 6.592 1.00 87.25 471 LEU A N 1
ATOM 3524 C CA . LEU A 1 471 ? 2.183 4.694 7.316 1.00 87.25 471 LEU A CA 1
ATOM 3525 C C . LEU A 1 471 ? 2.541 5.778 6.308 1.00 87.25 471 LEU A C 1
ATOM 3527 O O . LEU A 1 471 ? 3.210 5.490 5.324 1.00 87.25 471 LEU A O 1
ATOM 3531 N N . GLU A 1 472 ? 2.141 7.009 6.582 1.00 82.69 472 GLU A N 1
ATOM 3532 C CA . GLU A 1 472 ? 2.482 8.211 5.829 1.00 82.69 472 GLU A CA 1
ATOM 3533 C C . GLU A 1 472 ? 3.196 9.159 6.795 1.00 82.69 472 GLU A C 1
ATOM 3535 O O . GLU A 1 472 ? 2.585 9.827 7.627 1.00 82.69 472 GLU A O 1
ATOM 3540 N N . SER A 1 473 ? 4.526 9.141 6.767 1.00 77.56 473 SER A N 1
ATOM 3541 C CA . SER A 1 473 ? 5.385 9.950 7.636 1.00 77.56 473 SER A CA 1
ATOM 3542 C C . SER A 1 473 ? 6.706 10.197 6.921 1.00 77.56 473 SER A C 1
ATOM 3544 O O . SER A 1 473 ? 7.201 9.274 6.285 1.00 77.56 473 SER A O 1
ATOM 3546 N N . ALA A 1 474 ? 7.317 11.382 7.033 1.00 67.00 474 ALA A N 1
ATOM 3547 C CA . ALA A 1 474 ? 8.671 11.590 6.499 1.00 67.00 474 ALA A CA 1
ATOM 3548 C C . ALA A 1 474 ? 9.774 11.164 7.497 1.00 67.00 474 ALA A C 1
ATOM 3550 O O . ALA A 1 474 ? 10.951 11.048 7.134 1.00 67.00 474 ALA A O 1
ATOM 3551 N N . GLY A 1 475 ? 9.400 10.906 8.756 1.00 73.25 475 GLY A N 1
ATOM 3552 C CA . GLY A 1 475 ? 10.287 10.503 9.846 1.00 73.25 475 GLY A CA 1
ATOM 3553 C C . GLY A 1 475 ? 10.542 8.995 9.937 1.00 73.25 475 GLY A C 1
ATOM 3554 O O . GLY A 1 475 ? 9.985 8.183 9.195 1.00 73.25 475 GLY A O 1
ATOM 3555 N N . GLU A 1 476 ? 11.421 8.613 10.865 1.00 83.88 476 GLU A N 1
ATOM 3556 C CA . GLU A 1 476 ? 11.588 7.216 11.284 1.00 83.88 476 GLU A CA 1
ATOM 3557 C C . GLU A 1 476 ? 10.392 6.761 12.120 1.00 83.88 476 GLU A C 1
ATOM 3559 O O . GLU A 1 476 ? 9.822 7.535 12.886 1.00 83.88 476 GLU A O 1
ATOM 3564 N N . TRP A 1 477 ? 10.035 5.489 12.037 1.00 88.75 477 TRP A N 1
ATOM 3565 C CA . TRP A 1 477 ? 8.965 4.916 12.836 1.00 88.75 477 TRP A CA 1
ATOM 3566 C C . TRP A 1 477 ? 9.295 3.499 13.294 1.00 88.75 477 TRP A C 1
ATOM 3568 O O . TRP A 1 477 ? 10.101 2.779 12.701 1.00 88.75 477 TRP A O 1
ATOM 3578 N N . SER A 1 478 ? 8.643 3.095 14.379 1.00 90.50 478 SER A N 1
ATOM 3579 C CA . SER A 1 478 ? 8.694 1.755 14.945 1.00 90.50 478 SER A CA 1
ATOM 3580 C C . SER A 1 478 ? 7.307 1.319 15.397 1.00 90.50 478 SER A C 1
ATOM 3582 O O . SER A 1 478 ? 6.544 2.108 15.955 1.00 90.50 478 SER A O 1
ATOM 3584 N N . LEU A 1 479 ? 7.001 0.051 15.164 1.00 92.94 479 LEU A N 1
ATOM 3585 C CA . LEU A 1 479 ? 5.784 -0.631 15.559 1.00 92.94 479 LEU A CA 1
ATOM 3586 C C . LEU A 1 479 ? 6.177 -1.891 16.320 1.00 92.94 479 LEU A C 1
ATOM 3588 O O . LEU A 1 479 ? 7.074 -2.621 15.902 1.00 92.94 479 LEU A O 1
ATOM 3592 N N . ARG A 1 480 ? 5.497 -2.183 17.420 1.00 92.69 480 ARG A N 1
ATOM 3593 C CA . ARG A 1 480 ? 5.726 -3.391 18.204 1.00 92.69 480 ARG A CA 1
ATOM 3594 C C . ARG A 1 480 ? 4.408 -4.004 18.633 1.00 92.69 480 ARG A C 1
ATOM 3596 O O . ARG A 1 480 ? 3.616 -3.364 19.323 1.00 92.69 480 ARG A O 1
ATOM 3603 N N . LEU A 1 481 ? 4.202 -5.267 18.274 1.00 92.38 481 LEU A N 1
ATOM 3604 C CA . LEU A 1 481 ? 3.069 -6.033 18.775 1.00 92.38 481 LEU A CA 1
ATOM 3605 C C . LEU A 1 481 ? 3.383 -6.577 20.162 1.00 92.38 481 LEU A C 1
ATOM 3607 O O . LEU A 1 481 ? 4.391 -7.247 20.395 1.00 92.38 481 LEU A O 1
ATOM 3611 N N . LEU A 1 482 ? 2.481 -6.289 21.087 1.00 89.75 482 LEU A N 1
ATOM 3612 C CA . LEU A 1 482 ? 2.510 -6.747 22.460 1.00 89.75 482 LEU A CA 1
ATOM 3613 C C . LEU A 1 482 ? 1.273 -7.623 22.721 1.00 89.75 482 LEU A C 1
ATOM 3615 O O . LEU A 1 482 ? 0.173 -7.307 22.253 1.00 89.75 482 LEU A O 1
ATOM 3619 N N . PRO A 1 483 ? 1.418 -8.712 23.497 1.00 87.38 483 PRO A N 1
ATOM 3620 C CA . PRO A 1 483 ? 0.282 -9.475 23.993 1.00 87.38 483 PRO A CA 1
ATOM 3621 C C . PRO A 1 483 ? -0.710 -8.576 24.735 1.00 87.38 483 PRO A C 1
ATOM 3623 O O . PRO A 1 483 ? -0.315 -7.672 25.479 1.00 87.38 483 PRO A O 1
ATOM 3626 N N . ILE A 1 484 ? -2.005 -8.846 24.570 1.00 87.75 484 ILE A N 1
ATOM 3627 C CA . ILE A 1 484 ? -3.083 -8.049 25.170 1.00 87.75 484 ILE A CA 1
ATOM 3628 C C . ILE A 1 484 ? -3.045 -8.044 26.706 1.00 87.75 484 ILE A C 1
ATOM 3630 O O . ILE A 1 484 ? -3.574 -7.143 27.351 1.00 87.75 484 ILE A O 1
ATOM 3634 N N . GLU A 1 485 ? -2.378 -9.025 27.310 1.00 88.81 485 GLU A N 1
ATOM 3635 C CA . GLU A 1 485 ? -2.128 -9.128 28.747 1.00 88.81 485 GLU A CA 1
ATOM 3636 C C . GLU A 1 485 ? -1.229 -8.005 29.280 1.00 88.81 485 GLU A C 1
ATOM 3638 O O . GLU A 1 485 ? -1.244 -7.737 30.480 1.00 88.81 485 GLU A O 1
ATOM 3643 N N . GLN A 1 486 ? -0.461 -7.332 28.415 1.00 91.31 486 GLN A N 1
ATOM 3644 C CA . GLN A 1 486 ? 0.359 -6.181 28.804 1.00 91.31 486 GLN A CA 1
ATOM 3645 C C . GLN A 1 486 ? -0.449 -4.886 28.957 1.00 91.31 486 GLN A C 1
ATOM 3647 O O . GLN A 1 486 ? 0.104 -3.868 29.382 1.00 91.31 486 GLN A O 1
ATOM 3652 N N . VAL A 1 487 ? -1.745 -4.899 28.627 1.00 92.44 487 VAL A N 1
ATOM 3653 C CA . VAL A 1 487 ? -2.618 -3.747 28.849 1.00 92.44 487 VAL A CA 1
ATOM 3654 C C . VAL A 1 487 ? -2.805 -3.526 30.362 1.00 92.44 487 VAL A C 1
ATOM 3656 O O . VAL A 1 487 ? -3.323 -4.412 31.051 1.00 92.44 487 VAL A O 1
ATOM 3659 N N . PRO A 1 488 ? -2.436 -2.349 30.904 1.00 94.00 488 PRO A N 1
ATOM 3660 C CA . PRO A 1 488 ? -2.586 -2.051 32.324 1.00 94.00 488 PRO A CA 1
ATOM 3661 C C . PRO A 1 488 ? -4.058 -2.007 32.748 1.00 94.00 488 PRO A C 1
ATOM 3663 O O . PRO A 1 488 ? -4.925 -1.549 32.004 1.00 94.00 488 PRO A O 1
ATOM 3666 N N . ALA A 1 489 ? -4.347 -2.446 33.974 1.00 94.19 489 ALA A N 1
ATOM 3667 C CA . ALA A 1 489 ? -5.688 -2.353 34.542 1.00 94.19 489 ALA A CA 1
ATOM 3668 C C . ALA A 1 489 ? -6.001 -0.923 35.027 1.00 94.19 489 ALA A C 1
ATOM 3670 O O . ALA A 1 489 ? -5.200 -0.310 35.732 1.00 94.19 489 ALA A O 1
ATOM 3671 N N . LEU A 1 490 ? -7.189 -0.411 34.701 1.00 94.75 490 LEU A N 1
ATOM 3672 C CA . LEU A 1 490 ? -7.733 0.848 35.208 1.00 94.75 490 LEU A CA 1
ATOM 3673 C C . LEU A 1 490 ? -8.527 0.587 36.491 1.00 94.75 490 LEU A C 1
ATOM 3675 O O . LEU A 1 490 ? -9.748 0.453 36.471 1.00 94.75 490 LEU A O 1
ATOM 3679 N N . THR A 1 491 ? -7.830 0.502 37.622 1.00 90.31 491 THR A N 1
ATOM 3680 C CA . THR A 1 491 ? -8.449 0.244 38.936 1.00 90.31 491 THR A CA 1
ATOM 3681 C C . THR A 1 491 ? -8.812 1.518 39.707 1.00 90.31 491 THR A C 1
ATOM 3683 O O . THR A 1 491 ? -9.385 1.439 40.790 1.00 90.31 491 THR A O 1
ATOM 3686 N N . GLY A 1 492 ? -8.452 2.696 39.190 1.00 91.81 492 GLY A N 1
ATOM 3687 C CA . GLY A 1 492 ? -8.639 3.996 39.837 1.00 91.81 492 GLY A CA 1
ATOM 3688 C C . GLY A 1 492 ? -8.192 5.152 38.934 1.00 91.81 492 GLY A C 1
ATOM 3689 O O . GLY A 1 492 ? -8.062 4.947 37.725 1.00 91.81 492 GLY A O 1
ATOM 3690 N N . PRO A 1 493 ? -7.960 6.360 39.486 1.00 94.62 493 PRO A N 1
ATOM 3691 C CA . PRO A 1 493 ? -7.464 7.491 38.710 1.00 94.62 493 PRO A CA 1
ATOM 3692 C C . PRO A 1 493 ? -6.103 7.186 38.071 1.00 94.62 493 PRO A C 1
ATOM 3694 O O . PRO A 1 493 ? -5.194 6.704 38.748 1.00 94.62 493 PRO A O 1
ATOM 3697 N N . ALA A 1 494 ? -5.956 7.508 36.790 1.00 96.25 494 ALA A N 1
ATOM 3698 C CA . ALA A 1 494 ? -4.729 7.353 36.020 1.00 96.25 494 ALA A CA 1
ATOM 3699 C C . ALA A 1 494 ? -4.350 8.681 35.355 1.00 96.25 494 ALA A C 1
ATOM 3701 O O . ALA A 1 494 ? -5.221 9.441 34.936 1.00 96.25 494 ALA A O 1
ATOM 3702 N N . GLU A 1 495 ? -3.055 8.960 35.250 1.00 95.00 495 GLU A N 1
ATOM 3703 C CA . GLU A 1 495 ? -2.513 10.144 34.579 1.00 95.00 495 GLU A CA 1
ATOM 3704 C C . GLU A 1 495 ? -1.426 9.709 33.596 1.00 95.00 495 GLU A C 1
ATOM 3706 O O . GLU A 1 495 ? -0.728 8.722 33.840 1.00 95.00 495 GLU A O 1
ATOM 3711 N N . GLY A 1 496 ? -1.291 10.426 32.485 1.00 92.00 496 GLY A N 1
ATOM 3712 C CA . GLY A 1 496 ? -0.321 10.093 31.449 1.00 92.00 496 GLY A CA 1
ATOM 3713 C C . GLY A 1 496 ? -0.217 11.161 30.369 1.00 92.00 496 GLY A C 1
ATOM 3714 O O . GLY A 1 496 ? -0.877 12.199 30.435 1.00 92.00 496 GLY A O 1
ATOM 3715 N N . THR A 1 497 ? 0.635 10.890 29.387 1.00 89.19 497 THR A N 1
ATOM 3716 C CA . THR A 1 497 ? 0.858 11.695 28.180 1.00 89.19 497 THR A CA 1
ATOM 3717 C C . THR A 1 497 ? 0.833 10.778 26.962 1.00 89.19 497 THR A C 1
ATOM 3719 O O . THR A 1 497 ? 1.203 9.609 27.088 1.00 89.19 497 THR A O 1
ATOM 3722 N N . GLY A 1 498 ? 0.402 11.288 25.807 1.00 86.31 498 GLY A N 1
ATOM 3723 C CA . GLY A 1 498 ? 0.284 10.486 24.586 1.00 86.31 498 GLY A CA 1
ATOM 3724 C C . GLY A 1 498 ? -0.817 9.423 24.655 1.00 86.31 498 GLY A C 1
ATOM 3725 O O . GLY A 1 498 ? -1.565 9.320 25.638 1.00 86.31 498 GLY A O 1
ATOM 3726 N N . SER A 1 499 ? -0.946 8.643 23.584 1.00 90.75 499 SER A N 1
ATOM 3727 C CA . SER A 1 499 ? -1.990 7.622 23.475 1.00 90.75 499 SER A CA 1
ATOM 3728 C C . SER A 1 499 ? -1.679 6.389 24.324 1.00 90.75 499 SER A C 1
ATOM 3730 O O . SER A 1 499 ? -0.544 5.912 24.381 1.00 90.75 499 SER A O 1
ATOM 3732 N N . THR A 1 500 ? -2.696 5.824 24.972 1.00 93.12 500 THR A N 1
ATOM 3733 C CA . THR A 1 500 ? -2.547 4.600 25.771 1.00 93.12 500 THR A CA 1
ATOM 3734 C C . THR A 1 500 ? -3.821 3.765 25.784 1.00 93.12 500 THR A C 1
ATOM 3736 O O . THR A 1 500 ? -4.904 4.244 25.450 1.00 93.12 500 THR A O 1
ATOM 3739 N N . VAL A 1 501 ? -3.710 2.517 26.234 1.00 94.25 501 VAL A N 1
ATOM 3740 C CA . VAL A 1 501 ? -4.841 1.600 26.404 1.00 94.25 501 VAL A CA 1
ATOM 3741 C C . VAL A 1 501 ? -4.859 1.092 27.836 1.00 94.25 501 VAL A C 1
ATOM 3743 O O . VAL A 1 501 ? -3.826 0.698 28.371 1.00 94.25 501 VAL A O 1
ATOM 3746 N N . PHE A 1 502 ? -6.045 1.041 28.430 1.00 94.75 502 PHE A N 1
ATOM 3747 C CA . PHE A 1 502 ? -6.303 0.371 29.695 1.00 94.75 502 PHE A CA 1
ATOM 3748 C C . PHE A 1 502 ? -7.327 -0.746 29.537 1.00 94.75 502 PHE A C 1
ATOM 3750 O O . PHE A 1 502 ? -8.208 -0.687 28.683 1.00 94.75 502 PHE A O 1
ATOM 3757 N N . ARG A 1 503 ? -7.255 -1.738 30.418 1.00 93.50 503 ARG A N 1
ATOM 3758 C CA . ARG A 1 503 ? -8.282 -2.756 30.627 1.00 93.50 503 ARG A CA 1
ATOM 3759 C C . ARG A 1 503 ? -9.090 -2.369 31.854 1.00 93.50 503 ARG A C 1
ATOM 3761 O O . ARG A 1 503 ? -8.512 -2.014 32.876 1.00 93.50 503 ARG A O 1
ATOM 3768 N N . TYR A 1 504 ? -10.405 -2.449 31.773 1.00 93.06 504 TYR A N 1
ATOM 3769 C CA . TYR A 1 504 ? -11.285 -2.235 32.910 1.00 93.06 504 TYR A CA 1
ATOM 3770 C C . TYR A 1 504 ? -12.096 -3.502 33.163 1.00 93.06 504 TYR A C 1
ATOM 3772 O O . TYR A 1 504 ? -12.764 -4.009 32.260 1.00 93.06 504 TYR A O 1
ATOM 3780 N N . ASP A 1 505 ? -12.021 -3.991 34.399 1.00 92.38 505 ASP A N 1
ATOM 3781 C CA . ASP A 1 505 ? -12.808 -5.115 34.893 1.00 92.38 505 ASP A CA 1
ATOM 3782 C C . ASP A 1 505 ? -13.663 -4.618 36.059 1.00 92.38 505 ASP A C 1
ATOM 3784 O O . ASP A 1 505 ? -13.152 -4.330 37.145 1.00 92.38 505 ASP A O 1
ATOM 3788 N N . GLY A 1 506 ? -14.962 -4.476 35.835 1.00 90.88 506 GLY A N 1
ATOM 3789 C CA . GLY A 1 506 ? -15.863 -3.901 36.820 1.00 90.88 506 GLY A CA 1
ATOM 3790 C C . GLY A 1 506 ? -17.278 -3.679 36.292 1.00 90.88 506 GLY A C 1
ATOM 3791 O O . GLY A 1 506 ? -17.579 -3.986 35.138 1.00 90.88 506 GLY A O 1
ATOM 3792 N N . PRO A 1 507 ? -18.178 -3.157 37.141 1.00 91.62 507 PRO A N 1
ATOM 3793 C CA . PRO A 1 507 ? -19.515 -2.771 36.708 1.00 91.62 507 PRO A CA 1
ATOM 3794 C C . PRO A 1 507 ? -19.463 -1.560 35.756 1.00 91.62 507 PRO A C 1
ATOM 3796 O O . PRO A 1 507 ? -18.471 -0.832 35.748 1.00 91.62 507 PRO A O 1
ATOM 3799 N N . PRO A 1 508 ? -20.543 -1.282 35.005 1.00 91.25 508 PRO A N 1
ATOM 3800 C CA . PRO A 1 508 ? -20.651 -0.058 34.214 1.00 91.25 508 PRO A CA 1
ATOM 3801 C C . PRO A 1 508 ? -20.369 1.189 35.066 1.00 91.25 508 PRO A C 1
ATOM 3803 O O . PRO A 1 508 ? -20.819 1.289 36.214 1.00 91.25 508 PRO A O 1
ATOM 3806 N N . ALA A 1 509 ? -19.622 2.142 34.512 1.00 93.00 509 ALA A N 1
ATOM 3807 C CA . ALA A 1 509 ? -19.126 3.306 35.244 1.00 93.00 509 ALA A CA 1
ATOM 3808 C C . ALA A 1 509 ? -19.129 4.574 34.378 1.00 93.00 509 ALA A C 1
ATOM 3810 O O . ALA A 1 509 ? -19.210 4.520 33.155 1.00 93.00 509 ALA A O 1
ATOM 3811 N N . LEU A 1 510 ? -19.015 5.736 35.014 1.00 93.06 510 LEU A N 1
ATOM 3812 C CA . LEU A 1 510 ? -18.743 7.000 34.343 1.00 93.06 510 LEU A CA 1
ATOM 3813 C C . LEU A 1 510 ? -17.230 7.205 34.234 1.00 93.06 510 LEU A C 1
ATOM 3815 O O . LEU A 1 510 ? -16.502 7.012 35.203 1.00 93.06 510 LEU A O 1
ATOM 3819 N N . LEU A 1 511 ? -16.757 7.636 33.074 1.00 93.69 511 LEU A N 1
ATOM 3820 C CA . LEU A 1 511 ? -15.355 7.910 32.804 1.00 93.69 511 LEU A CA 1
ATOM 3821 C C . LEU A 1 511 ? -15.127 9.417 32.727 1.00 93.69 511 LEU A C 1
ATOM 3823 O O . LEU A 1 511 ? -15.536 10.067 31.764 1.00 93.69 511 LEU A O 1
ATOM 3827 N N . GLY A 1 512 ? -14.477 9.979 33.742 1.00 93.19 512 GLY A N 1
ATOM 3828 C CA . GLY A 1 512 ? -14.020 11.362 33.720 1.00 93.19 512 GLY A CA 1
ATOM 3829 C C . GLY A 1 512 ? -12.720 11.488 32.934 1.00 93.19 512 GLY A C 1
ATOM 3830 O O . GLY A 1 512 ? -11.753 10.791 33.236 1.00 93.19 512 GLY A O 1
ATOM 3831 N N . LEU A 1 513 ? -12.682 12.394 31.959 1.00 94.19 513 LEU A N 1
ATOM 3832 C CA . LEU A 1 513 ? -11.487 12.725 31.185 1.00 94.19 513 LEU A CA 1
ATOM 3833 C C . LEU A 1 513 ? -11.191 14.217 31.335 1.00 94.19 513 LEU A C 1
ATOM 3835 O O . LEU A 1 513 ? -12.051 15.060 31.073 1.00 94.19 513 LEU A O 1
ATOM 3839 N N . ARG A 1 514 ? -9.966 14.561 31.741 1.00 91.75 514 ARG A N 1
ATOM 3840 C CA . ARG A 1 514 ? -9.501 15.954 31.784 1.00 91.75 514 ARG A CA 1
ATOM 3841 C C . ARG A 1 514 ? -8.102 16.091 31.205 1.00 91.75 514 ARG A C 1
ATOM 3843 O O . ARG A 1 514 ? -7.243 15.249 31.450 1.00 91.75 514 ARG A O 1
ATOM 3850 N N . ARG A 1 515 ? -7.863 17.201 30.513 1.00 91.25 515 ARG A N 1
ATOM 3851 C CA . ARG A 1 515 ? -6.520 17.628 30.115 1.00 91.25 515 ARG A CA 1
ATOM 3852 C C . ARG A 1 515 ? -5.765 18.175 31.328 1.00 91.25 515 ARG A C 1
ATOM 3854 O O . ARG A 1 515 ? -6.348 18.894 32.141 1.00 91.25 515 ARG A O 1
ATOM 3861 N N . THR A 1 516 ? -4.484 17.849 31.445 1.00 91.31 516 THR A N 1
ATOM 3862 C CA . THR A 1 516 ? -3.586 18.362 32.496 1.00 91.31 516 THR A CA 1
ATOM 3863 C C . THR A 1 516 ? -2.539 19.336 31.951 1.00 91.31 516 THR A C 1
ATOM 3865 O O . THR A 1 516 ? -1.953 20.094 32.723 1.00 91.31 516 THR A O 1
ATOM 3868 N N . THR A 1 517 ? -2.351 19.381 30.633 1.00 86.81 517 THR A N 1
ATOM 3869 C CA . THR A 1 517 ? -1.452 20.296 29.918 1.00 86.81 517 THR A CA 1
ATOM 3870 C C . THR A 1 517 ? -2.188 21.471 29.266 1.00 86.81 517 THR A C 1
ATOM 3872 O O . THR A 1 517 ? -3.418 21.538 29.213 1.00 86.81 517 THR A O 1
ATOM 3875 N N . GLY A 1 518 ? -1.416 22.466 28.821 1.00 78.25 518 GLY A N 1
ATOM 3876 C CA . GLY A 1 518 ? -1.930 23.686 28.199 1.00 78.25 518 GLY A CA 1
ATOM 3877 C C . GLY A 1 518 ? -1.980 23.671 26.669 1.00 78.25 518 GLY A C 1
ATOM 3878 O O . GLY A 1 518 ? -2.297 24.711 26.099 1.00 78.25 518 GLY A O 1
ATOM 3879 N N . ASP A 1 519 ? -1.636 22.562 26.024 1.00 79.25 519 ASP A N 1
ATOM 3880 C CA . ASP A 1 519 ? -1.631 22.428 24.567 1.00 79.25 519 ASP A CA 1
ATOM 3881 C C . ASP A 1 519 ? -3.051 22.255 23.989 1.00 79.25 519 ASP A C 1
ATOM 3883 O O . ASP A 1 519 ? -4.007 21.972 24.720 1.00 79.25 519 ASP A O 1
ATOM 3887 N N . ASP A 1 520 ? -3.152 22.403 22.669 1.00 71.81 520 ASP A N 1
ATOM 3888 C CA . 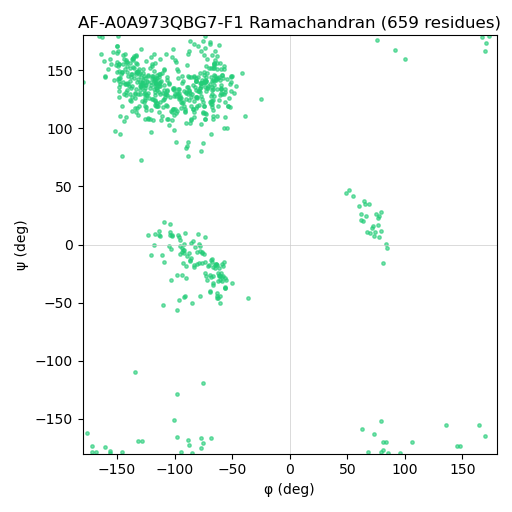ASP A 1 520 ? -4.396 22.295 21.899 1.00 71.81 520 ASP A CA 1
ATOM 3889 C C . ASP A 1 520 ? -4.504 20.959 21.128 1.00 71.81 520 ASP A C 1
ATOM 3891 O O . ASP A 1 520 ? -5.291 20.847 20.190 1.00 71.81 520 ASP A O 1
ATOM 3895 N N . GLY A 1 521 ? -3.711 19.940 21.489 1.00 73.44 521 GLY A N 1
ATOM 3896 C CA . GLY A 1 521 ? -3.730 18.629 20.836 1.00 73.44 521 GLY A CA 1
ATOM 3897 C C . GLY A 1 521 ? -5.053 17.892 21.037 1.00 73.44 521 GLY A C 1
ATOM 3898 O O . GLY A 1 521 ? -5.789 18.163 21.984 1.00 73.44 521 GLY A O 1
ATOM 3899 N N . ASN A 1 522 ? -5.384 16.930 20.178 1.00 78.56 522 ASN A N 1
ATOM 3900 C CA . ASN A 1 522 ? -6.599 16.131 20.360 1.00 78.56 522 ASN A CA 1
ATOM 3901 C C . ASN A 1 522 ? -6.524 15.298 21.649 1.00 78.56 522 ASN A C 1
ATOM 3903 O O . ASN A 1 522 ? -5.461 14.802 22.011 1.00 78.56 522 ASN A O 1
ATOM 3907 N N . LEU A 1 523 ? -7.655 15.166 22.351 1.00 88.50 523 LEU A N 1
ATOM 3908 C CA . LEU A 1 523 ? -7.779 14.306 23.529 1.00 88.50 523 LEU A CA 1
ATOM 3909 C C . LEU A 1 523 ? -9.191 13.739 23.621 1.00 88.50 523 LEU A C 1
ATOM 3911 O O . LEU A 1 523 ? -10.135 14.474 23.934 1.00 88.50 523 LEU A O 1
ATOM 3915 N N . LEU A 1 524 ? -9.306 12.433 23.404 1.00 91.00 524 LEU A N 1
ATOM 3916 C CA . LEU A 1 524 ? -10.554 11.688 23.520 1.00 91.00 524 LEU A CA 1
ATOM 3917 C C . LEU A 1 524 ? -10.307 10.279 24.059 1.00 91.00 524 LEU A C 1
ATOM 3919 O O . LEU A 1 524 ? -9.191 9.765 24.027 1.00 91.00 524 LEU A O 1
ATOM 3923 N N . THR A 1 525 ? -11.365 9.633 24.530 1.00 92.31 525 THR A N 1
ATOM 3924 C CA . THR A 1 525 ? -11.384 8.212 24.844 1.00 92.31 525 THR A CA 1
ATOM 3925 C C . THR A 1 525 ? -12.386 7.471 23.972 1.00 92.31 525 THR A C 1
ATOM 3927 O O . THR A 1 525 ? -13.500 7.938 23.719 1.00 92.31 525 THR A O 1
ATOM 3930 N N . ARG A 1 526 ? -12.005 6.269 23.547 1.00 89.75 526 ARG A N 1
ATOM 3931 C CA . ARG A 1 526 ? -12.921 5.265 23.007 1.00 89.75 526 ARG A CA 1
ATOM 3932 C C . ARG A 1 526 ? -12.940 4.069 23.939 1.00 89.75 526 ARG A C 1
ATOM 3934 O O . ARG A 1 526 ? -11.905 3.690 24.485 1.00 89.75 526 ARG A O 1
ATOM 3941 N N . THR A 1 527 ? -14.102 3.461 24.103 1.00 88.25 527 THR A N 1
ATOM 3942 C CA . THR A 1 527 ? -14.224 2.219 24.866 1.00 88.25 527 THR A CA 1
ATOM 3943 C C . THR A 1 527 ? -14.621 1.085 23.924 1.00 88.25 527 THR A C 1
ATOM 3945 O O . THR A 1 527 ? -15.353 1.302 22.961 1.00 88.25 527 THR A O 1
ATOM 3948 N N . PHE A 1 528 ? -14.143 -0.127 24.195 1.00 83.81 528 PHE A N 1
ATOM 3949 C CA . PHE A 1 528 ? -14.313 -1.314 23.351 1.00 83.81 528 PHE A CA 1
ATOM 3950 C C . PHE A 1 528 ? -14.509 -2.553 24.226 1.00 83.81 528 PHE A C 1
ATOM 3952 O O . PHE A 1 528 ? -13.931 -2.632 25.305 1.00 83.81 528 PHE A O 1
ATOM 3959 N N . HIS A 1 529 ? -15.221 -3.569 23.754 1.00 77.50 529 HIS A N 1
ATOM 3960 C CA . HIS A 1 529 ? -15.128 -4.923 24.309 1.00 77.50 529 HIS A CA 1
ATOM 3961 C C . HIS A 1 529 ? -15.006 -5.935 23.165 1.00 77.50 529 HIS A C 1
ATOM 3963 O O . HIS A 1 529 ? -15.378 -5.635 22.032 1.00 77.50 529 HIS A O 1
ATOM 3969 N N . ALA A 1 530 ? -14.446 -7.115 23.440 1.00 62.12 530 ALA A N 1
ATOM 3970 C CA . ALA A 1 530 ? -14.216 -8.131 22.413 1.00 62.12 530 ALA A CA 1
ATOM 3971 C C . ALA A 1 530 ? -15.538 -8.514 21.714 1.00 62.12 530 ALA A C 1
ATOM 3973 O O . ALA A 1 530 ? -16.537 -8.770 22.391 1.00 62.12 530 ALA A O 1
ATOM 3974 N N . GLY A 1 531 ? -15.542 -8.500 20.375 1.00 56.56 531 GLY A N 1
ATOM 3975 C CA . GLY A 1 531 ? -16.721 -8.766 19.537 1.00 56.56 531 GLY A CA 1
ATOM 3976 C C . GLY A 1 531 ? -17.780 -7.652 19.508 1.00 56.56 531 GLY A C 1
ATOM 3977 O O . GLY A 1 531 ? -18.868 -7.869 18.979 1.00 56.56 531 GLY A O 1
ATOM 3978 N N . GLY A 1 532 ? -17.496 -6.488 20.104 1.00 59.00 532 GLY A N 1
ATOM 3979 C CA . GLY A 1 532 ? -18.425 -5.366 20.242 1.00 59.00 532 GLY A CA 1
ATOM 3980 C C . GLY A 1 532 ? -18.115 -4.172 19.344 1.00 59.00 532 GLY A C 1
ATOM 3981 O O . GLY A 1 532 ? -17.008 -4.008 18.831 1.00 59.00 532 GLY A O 1
ATOM 3982 N N . ARG A 1 533 ? -19.103 -3.284 19.195 1.00 64.88 533 ARG A N 1
ATOM 3983 C CA . ARG A 1 533 ? -18.923 -1.988 18.529 1.00 64.88 533 ARG A CA 1
ATOM 3984 C C . ARG A 1 533 ? -17.995 -1.095 19.353 1.00 64.88 533 ARG A C 1
ATOM 3986 O O . ARG A 1 533 ? -17.933 -1.192 20.574 1.00 64.88 533 ARG A O 1
ATOM 3993 N N . SER A 1 534 ? -17.296 -0.187 18.678 1.00 73.94 534 SER A N 1
ATOM 3994 C CA . SER A 1 534 ? -16.566 0.895 19.342 1.00 73.94 534 SER A CA 1
ATOM 3995 C C . SER A 1 534 ? -17.371 2.186 19.340 1.00 73.94 534 SER A C 1
ATOM 3997 O O . SER A 1 534 ? -18.158 2.437 18.427 1.00 73.94 534 SER A O 1
ATOM 3999 N N . ALA A 1 535 ? -17.159 3.030 20.344 1.00 73.56 535 ALA A N 1
ATOM 4000 C CA . ALA A 1 535 ? -17.717 4.368 20.372 1.00 73.56 535 ALA A CA 1
ATOM 4001 C C . ALA A 1 535 ? -16.780 5.319 21.108 1.00 73.56 535 ALA A C 1
ATOM 4003 O O . ALA A 1 535 ? -16.070 4.936 22.039 1.00 73.56 535 ALA A O 1
ATOM 4004 N N . ILE A 1 536 ? -16.813 6.582 20.685 1.00 80.88 536 ILE A N 1
ATOM 4005 C CA . ILE A 1 536 ? -16.218 7.681 21.438 1.00 80.88 536 ILE A CA 1
ATOM 4006 C C . ILE A 1 536 ? -17.016 7.839 22.731 1.00 80.88 536 ILE A C 1
ATOM 4008 O O . ILE A 1 536 ? -18.213 8.152 22.716 1.00 80.88 536 ILE A O 1
ATOM 4012 N N . SER A 1 537 ? -16.331 7.601 23.841 1.00 85.19 537 SER A N 1
ATOM 4013 C CA . SER A 1 537 ? -16.896 7.670 25.180 1.00 85.19 537 SER A CA 1
ATOM 4014 C C . SER A 1 537 ? -16.847 9.107 25.681 1.00 85.19 537 SER A C 1
ATOM 4016 O O . SER A 1 537 ? -17.873 9.652 26.082 1.00 85.19 537 SER A O 1
ATOM 4018 N N . ALA A 1 538 ? -15.689 9.758 25.586 1.00 89.25 538 ALA A N 1
ATOM 4019 C CA . ALA A 1 538 ? -15.520 11.157 25.953 1.00 89.25 538 ALA A CA 1
ATOM 4020 C C . ALA A 1 538 ? -14.566 11.851 24.978 1.00 89.25 538 ALA A C 1
ATOM 4022 O O . ALA A 1 538 ? -13.533 11.294 24.638 1.00 89.25 538 ALA A O 1
ATOM 4023 N N . ASP A 1 539 ? -14.872 13.074 24.563 1.00 88.62 539 ASP A N 1
ATOM 4024 C CA . ASP A 1 539 ? -13.989 13.891 23.730 1.00 88.62 539 ASP A CA 1
ATOM 4025 C C . ASP A 1 539 ? -13.940 15.302 24.309 1.00 88.62 539 ASP A C 1
ATOM 4027 O O . ASP A 1 539 ? -14.976 15.899 24.620 1.00 88.62 539 ASP A O 1
ATOM 4031 N N . THR A 1 540 ? -12.730 15.818 24.511 1.00 83.88 540 THR A N 1
ATOM 4032 C CA . THR A 1 540 ? -12.537 17.183 25.010 1.00 83.88 540 THR A CA 1
ATOM 4033 C C . THR A 1 540 ? -12.775 18.240 23.934 1.00 83.88 540 THR A C 1
ATOM 4035 O O . THR A 1 540 ? -12.911 19.416 24.275 1.00 83.88 540 THR A O 1
ATOM 4038 N N . CYS A 1 541 ? -12.798 17.856 22.655 1.00 77.19 541 CYS A N 1
ATOM 4039 C CA . CYS A 1 541 ? -12.914 18.735 21.493 1.00 77.19 541 CYS A CA 1
ATOM 4040 C C . CYS A 1 541 ? -11.921 19.914 21.568 1.00 77.19 541 CYS A C 1
ATOM 4042 O O . CYS A 1 541 ? -12.295 21.079 21.402 1.00 77.19 541 CYS A O 1
ATOM 4044 N N . GLY A 1 542 ? -10.669 19.616 21.944 1.00 70.94 542 GLY A N 1
ATOM 4045 C CA . GLY A 1 542 ? -9.590 20.599 22.110 1.00 70.94 542 GLY A CA 1
ATOM 4046 C C . GLY A 1 542 ? -9.733 21.514 23.335 1.00 70.94 542 GLY A C 1
ATOM 4047 O O . GLY A 1 542 ? -9.081 22.551 23.425 1.00 70.94 542 GLY A O 1
ATOM 4048 N N . ARG A 1 543 ? -10.614 21.197 24.294 1.00 72.75 543 ARG A N 1
ATOM 4049 C CA . ARG A 1 543 ? -10.858 22.039 25.478 1.00 72.75 543 ARG A CA 1
ATOM 4050 C C . ARG A 1 543 ? -10.115 21.539 26.716 1.00 72.75 543 ARG A C 1
ATOM 4052 O O . ARG A 1 543 ? -9.756 20.376 26.859 1.00 72.75 543 ARG A O 1
ATOM 4059 N N . ARG A 1 544 ? -9.934 22.460 27.669 1.00 73.62 544 ARG A N 1
ATOM 4060 C CA . ARG A 1 544 ? -9.332 22.185 28.987 1.00 73.62 544 ARG A CA 1
ATOM 4061 C C . ARG A 1 544 ? -10.344 21.759 30.055 1.00 73.62 544 ARG A C 1
ATOM 4063 O O . ARG A 1 544 ? -9.948 21.385 31.154 1.00 73.62 544 ARG A O 1
ATOM 4070 N N . ARG A 1 545 ? -11.648 21.871 29.780 1.00 81.75 545 ARG A N 1
ATOM 4071 C CA . ARG A 1 545 ? -12.688 21.489 30.747 1.00 81.75 545 ARG A CA 1
ATOM 4072 C C . ARG A 1 545 ? -12.810 19.962 30.805 1.00 81.75 545 ARG A C 1
ATOM 4074 O O . ARG A 1 545 ? -12.729 19.335 29.752 1.00 81.75 545 ARG A O 1
ATOM 4081 N N . PRO A 1 546 ? -13.019 19.375 31.996 1.00 86.81 546 PRO A N 1
ATOM 4082 C CA . PRO A 1 546 ? -13.315 17.956 32.110 1.00 86.81 546 PRO A CA 1
ATOM 4083 C C . PRO A 1 546 ? -14.601 17.602 31.367 1.00 86.81 546 PRO A C 1
ATOM 4085 O O . PRO A 1 546 ? -15.577 18.352 31.426 1.00 86.81 546 PRO A O 1
ATOM 4088 N N . VAL A 1 547 ? -14.597 16.447 30.719 1.00 90.44 547 VAL A N 1
ATOM 4089 C CA . VAL A 1 547 ? -15.769 15.835 30.090 1.00 90.44 547 VAL A CA 1
ATOM 4090 C C . VAL A 1 547 ? -16.017 14.472 30.719 1.00 90.44 547 VAL A C 1
ATOM 4092 O O . VAL A 1 547 ? -15.135 13.899 31.366 1.00 90.44 547 VAL A O 1
ATOM 4095 N N . THR A 1 548 ? -17.232 13.958 30.554 1.00 91.25 548 THR A N 1
ATOM 4096 C CA . THR A 1 548 ? -17.596 12.634 31.062 1.00 91.25 548 THR A CA 1
ATOM 4097 C C . THR A 1 548 ? -18.152 11.772 29.946 1.00 91.25 548 THR A C 1
ATOM 4099 O O . THR A 1 548 ? -18.844 12.259 29.052 1.00 91.25 548 THR A O 1
ATOM 4102 N N . GLY A 1 549 ? -17.826 10.488 29.997 1.00 91.38 549 GLY A N 1
ATOM 4103 C CA . GLY A 1 549 ? -18.257 9.499 29.023 1.00 91.38 549 GLY A CA 1
ATOM 4104 C C . GLY A 1 549 ? -18.711 8.208 29.682 1.00 91.38 549 GLY A C 1
ATOM 4105 O O . GLY A 1 549 ? -18.328 7.945 30.821 1.00 91.38 549 GLY A O 1
ATOM 4106 N N . PRO A 1 550 ? -19.512 7.384 28.998 1.00 91.56 550 PRO A N 1
ATOM 4107 C CA . PRO A 1 550 ? -19.849 6.067 29.494 1.00 91.56 550 PRO A CA 1
ATOM 4108 C C . PRO A 1 550 ? -18.630 5.148 29.422 1.00 91.56 550 PRO A C 1
ATOM 4110 O O . PRO A 1 550 ? -17.920 5.106 28.419 1.00 91.56 550 PRO A O 1
ATOM 4113 N N . LEU A 1 551 ? -18.411 4.380 30.480 1.00 90.50 551 LEU A N 1
ATOM 4114 C CA . LEU A 1 551 ? -17.582 3.190 30.440 1.00 90.50 551 LEU A CA 1
ATOM 4115 C C . LEU A 1 551 ? -18.533 1.998 30.317 1.00 90.50 551 LEU A C 1
ATOM 4117 O O . LEU A 1 551 ? -19.014 1.463 31.318 1.00 90.50 551 LEU A O 1
ATOM 4121 N N . TRP A 1 552 ? -18.857 1.656 29.069 1.00 87.06 552 TRP A N 1
ATOM 4122 C CA . TRP A 1 552 ? -19.661 0.478 28.755 1.00 87.06 552 TRP A CA 1
ATOM 4123 C C . TRP A 1 552 ? -18.847 -0.807 28.955 1.00 87.06 552 TRP A C 1
ATOM 4125 O O . TRP A 1 552 ? -17.637 -0.841 28.727 1.00 87.06 552 TRP A O 1
ATOM 4135 N N . VAL A 1 553 ? -19.491 -1.873 29.418 1.00 86.44 553 VAL A N 1
ATOM 4136 C CA . VAL A 1 553 ? -18.827 -3.155 29.692 1.00 86.44 553 VAL A CA 1
ATOM 4137 C C . VAL A 1 553 ? -19.622 -4.300 29.083 1.00 86.44 553 VAL A C 1
ATOM 4139 O O . VAL A 1 553 ? -20.847 -4.246 29.008 1.00 86.44 553 VAL A O 1
ATOM 4142 N N . SER A 1 554 ? -18.915 -5.352 28.670 1.00 85.62 554 SER A N 1
ATOM 4143 C CA . SER A 1 554 ? -19.532 -6.613 28.237 1.00 85.62 554 SER A CA 1
ATOM 4144 C C . SER A 1 554 ? -20.340 -7.279 29.361 1.00 85.62 554 SER A C 1
ATOM 4146 O O . SER A 1 554 ? -20.233 -6.903 30.529 1.00 85.62 554 SER A O 1
ATOM 4148 N N . ASP A 1 555 ? -21.085 -8.342 29.039 1.00 82.50 555 ASP A N 1
ATOM 4149 C CA . ASP A 1 555 ? -21.803 -9.188 30.008 1.00 82.50 555 ASP A CA 1
ATOM 4150 C C . ASP A 1 555 ? -20.940 -9.665 31.179 1.00 82.50 555 ASP A C 1
ATOM 4152 O O . ASP A 1 555 ? -21.429 -9.817 32.297 1.00 82.50 555 ASP A O 1
ATOM 4156 N N . ALA A 1 556 ? -19.652 -9.887 30.923 1.00 83.62 556 ALA A N 1
ATOM 4157 C CA . ALA A 1 556 ? -18.686 -10.327 31.918 1.00 83.62 556 ALA A CA 1
ATOM 4158 C C . ALA A 1 556 ? -18.056 -9.167 32.721 1.00 83.62 556 ALA A C 1
ATOM 4160 O O . ALA A 1 556 ? -17.216 -9.408 33.582 1.00 83.62 556 ALA A O 1
ATOM 4161 N N . GLY A 1 557 ? -18.454 -7.915 32.471 1.00 85.94 557 GLY A N 1
ATOM 4162 C CA . GLY A 1 557 ? -17.911 -6.734 33.148 1.00 85.94 557 GLY A CA 1
ATOM 4163 C C . GLY A 1 557 ? -16.539 -6.303 32.628 1.00 85.94 557 GLY A C 1
ATOM 4164 O O . GLY A 1 557 ? -15.775 -5.678 33.356 1.00 85.94 557 GLY A O 1
ATOM 4165 N N . HIS A 1 558 ? -16.204 -6.653 31.384 1.00 88.00 558 HIS A N 1
ATOM 4166 C CA . HIS A 1 558 ? -14.897 -6.369 30.787 1.00 88.00 558 HIS A CA 1
ATOM 4167 C C . HIS A 1 558 ? -15.002 -5.369 29.635 1.00 88.00 558 HIS A C 1
ATOM 4169 O O . HIS A 1 558 ? -15.862 -5.523 28.758 1.00 88.00 558 HIS A O 1
ATOM 4175 N N . CYS A 1 559 ? -14.088 -4.397 29.596 1.00 90.00 559 CYS A N 1
ATOM 4176 C CA . CYS A 1 559 ? -13.841 -3.550 28.432 1.00 90.00 559 CYS A CA 1
ATOM 4177 C C . CYS A 1 559 ? -12.380 -3.072 28.369 1.00 90.00 559 CYS A C 1
ATOM 4179 O O . CYS A 1 559 ? -11.610 -3.189 29.323 1.00 90.00 559 CYS A O 1
ATOM 4181 N N . TYR A 1 560 ? -12.017 -2.465 27.248 1.00 91.75 560 TYR A N 1
ATOM 4182 C CA . TYR A 1 560 ? -10.790 -1.712 27.055 1.00 91.75 560 TYR A CA 1
ATOM 4183 C C . TYR A 1 560 ? -11.114 -0.238 26.842 1.00 91.75 560 TYR A C 1
ATOM 4185 O O . TYR A 1 560 ? -12.061 0.100 26.134 1.00 91.75 560 TYR A O 1
ATOM 4193 N N . VAL A 1 561 ? -10.320 0.641 27.439 1.00 92.94 561 VAL A N 1
ATOM 4194 C CA . VAL A 1 561 ? -10.413 2.091 27.282 1.00 92.94 561 VAL A CA 1
ATOM 4195 C C . VAL A 1 561 ? -9.158 2.563 26.573 1.00 92.94 561 VAL A C 1
ATOM 4197 O O . VAL A 1 561 ? -8.065 2.483 27.126 1.00 92.94 561 VAL A O 1
ATOM 4200 N N . GLN A 1 562 ? -9.314 3.068 25.359 1.00 92.06 562 GLN A N 1
ATOM 4201 C CA . GLN A 1 562 ? -8.237 3.702 24.622 1.00 92.06 562 GLN A CA 1
ATOM 4202 C C . GLN A 1 562 ? -8.310 5.210 24.806 1.00 92.06 562 GLN A C 1
ATOM 4204 O O . GLN A 1 562 ? -9.337 5.818 24.510 1.00 92.06 562 GLN A O 1
ATOM 4209 N N . VAL A 1 563 ? -7.217 5.807 25.262 1.00 92.69 563 VAL A N 1
ATOM 4210 C CA . VAL A 1 563 ? -7.000 7.250 25.247 1.00 92.69 563 VAL A CA 1
ATOM 4211 C C . VAL A 1 563 ? -6.252 7.586 23.964 1.00 92.69 563 VAL A C 1
ATOM 4213 O O . VAL A 1 563 ? -5.162 7.066 23.739 1.00 92.69 563 VAL A O 1
ATOM 4216 N N . PHE A 1 564 ? -6.835 8.449 23.141 1.00 88.62 564 PHE A N 1
ATOM 4217 C CA . PHE A 1 564 ? -6.167 9.059 21.999 1.00 88.62 564 PHE A CA 1
ATOM 4218 C C . PHE A 1 564 ? -5.725 10.453 22.409 1.00 88.62 564 PHE A C 1
ATOM 4220 O O . PHE A 1 564 ? -6.564 11.298 22.740 1.00 88.62 564 PHE A O 1
ATOM 4227 N N . ALA A 1 565 ? -4.418 10.672 22.416 1.00 87.12 565 ALA A N 1
ATOM 4228 C CA . ALA A 1 565 ? -3.812 11.943 22.762 1.00 87.12 565 ALA A CA 1
ATOM 4229 C C . ALA A 1 565 ? -2.519 12.118 21.968 1.00 87.12 565 ALA A C 1
ATOM 4231 O O . ALA A 1 565 ? -1.790 11.148 21.775 1.00 87.12 565 ALA A O 1
ATOM 4232 N N . THR A 1 566 ? -2.217 13.342 21.538 1.00 79.19 566 THR A N 1
ATOM 4233 C CA . THR A 1 566 ? -0.893 13.630 20.967 1.00 79.19 566 THR A CA 1
ATOM 4234 C C . THR A 1 566 ? 0.192 13.488 22.041 1.00 79.19 566 THR A C 1
ATOM 4236 O O . THR A 1 566 ? -0.084 13.710 23.222 1.00 79.19 566 THR A O 1
ATOM 4239 N N . ASP A 1 567 ? 1.419 13.147 21.646 1.00 73.88 567 ASP A N 1
ATOM 4240 C CA . ASP A 1 567 ? 2.590 12.918 22.512 1.00 73.88 567 ASP A CA 1
ATOM 4241 C C . ASP A 1 567 ? 2.720 13.832 23.748 1.00 73.88 567 ASP A C 1
ATOM 4243 O O . ASP A 1 567 ? 2.965 13.369 24.863 1.00 73.88 567 ASP A O 1
ATOM 4247 N N . ARG A 1 568 ? 2.526 15.141 23.573 1.00 78.44 568 ARG A N 1
ATOM 4248 C CA . ARG A 1 568 ? 2.678 16.171 24.611 1.00 78.44 568 ARG A CA 1
ATOM 4249 C C . ARG A 1 568 ? 1.387 16.488 25.357 1.00 78.44 568 ARG A C 1
ATOM 4251 O O . ARG A 1 568 ? 1.429 17.230 26.340 1.00 78.44 568 ARG A O 1
ATOM 4258 N N . THR A 1 569 ? 0.255 15.944 24.916 1.00 86.06 569 THR A N 1
ATOM 4259 C CA . THR A 1 569 ? -1.029 16.110 25.594 1.00 86.06 569 THR A CA 1
ATOM 4260 C C . THR A 1 569 ? -1.049 15.263 26.859 1.00 86.06 569 THR A C 1
ATOM 4262 O O . THR A 1 569 ? -1.172 14.039 26.810 1.00 86.06 569 THR A O 1
ATOM 4265 N N . GLY A 1 570 ? -0.973 15.923 28.010 1.00 90.56 570 GLY A N 1
ATOM 4266 C CA . GLY A 1 570 ? -1.192 15.310 29.309 1.00 90.56 570 GLY A CA 1
ATOM 4267 C C . GLY A 1 570 ? -2.675 15.201 29.641 1.00 90.56 570 GLY A C 1
ATOM 4268 O O . GLY A 1 570 ? -3.470 16.119 29.400 1.00 90.56 570 GLY A O 1
ATOM 4269 N N . TRP A 1 571 ? -3.051 14.086 30.252 1.00 94.00 571 TRP A N 1
ATOM 4270 C CA . TRP A 1 571 ? -4.428 13.787 30.615 1.00 94.00 571 TRP A CA 1
ATOM 4271 C C . TRP A 1 571 ? -4.523 13.078 31.968 1.00 94.00 571 TRP A C 1
ATOM 4273 O O . TRP A 1 571 ? -3.572 12.471 32.458 1.00 94.00 571 TRP A O 1
ATOM 4283 N N . ARG A 1 572 ? -5.709 13.166 32.578 1.00 95.00 572 ARG A N 1
ATOM 4284 C CA . ARG A 1 572 ? -6.139 12.327 33.700 1.00 95.00 572 ARG A CA 1
ATOM 4285 C C . ARG A 1 572 ? -7.459 11.662 33.358 1.00 95.00 572 ARG A C 1
ATOM 4287 O O . ARG A 1 572 ? -8.391 12.325 32.896 1.00 95.00 572 ARG A O 1
ATOM 4294 N N . LEU A 1 573 ? -7.521 10.376 33.660 1.00 95.50 573 LEU A N 1
ATOM 4295 C CA . LEU A 1 573 ? -8.663 9.501 33.501 1.00 95.50 573 LEU A CA 1
ATOM 4296 C C . LEU A 1 573 ? -9.132 9.020 34.875 1.00 95.50 573 LEU A C 1
ATOM 4298 O O . LEU A 1 573 ? -8.312 8.607 35.690 1.00 95.50 573 LEU A O 1
ATOM 4302 N N . GLU A 1 574 ? -10.430 9.067 35.153 1.00 94.12 574 GLU A N 1
ATOM 4303 C CA . GLU A 1 574 ? -10.962 8.672 36.460 1.00 94.12 574 GLU A CA 1
ATOM 4304 C C . GLU A 1 574 ? -12.305 7.942 36.313 1.00 94.12 574 GLU A C 1
ATOM 4306 O O . GLU A 1 574 ? -13.298 8.577 35.945 1.00 94.12 574 GLU A O 1
ATOM 4311 N N . PRO A 1 575 ? -12.364 6.619 36.567 1.00 93.56 575 PRO A N 1
ATOM 4312 C CA . PRO A 1 575 ? -13.628 5.898 36.621 1.00 93.56 575 PRO A CA 1
ATOM 4313 C C . PRO A 1 575 ? -14.382 6.239 37.915 1.00 93.56 575 PRO A C 1
ATOM 4315 O O . PRO A 1 575 ? -13.813 6.236 39.007 1.00 93.56 575 PRO A O 1
ATOM 4318 N N . ALA A 1 576 ? -15.681 6.493 37.800 1.00 92.00 576 ALA A N 1
ATOM 4319 C CA . ALA A 1 576 ? -16.580 6.807 38.902 1.00 92.00 576 ALA A CA 1
ATOM 4320 C C . ALA A 1 576 ? -17.860 5.964 38.807 1.00 92.00 576 ALA A C 1
ATOM 4322 O O . ALA A 1 576 ? -18.377 5.720 37.721 1.00 92.00 576 ALA A O 1
ATOM 4323 N N . GLY A 1 577 ? -18.395 5.506 39.941 1.00 91.12 577 GLY A N 1
ATOM 4324 C CA . GLY A 1 577 ? -19.618 4.692 39.948 1.00 91.12 577 GLY A CA 1
ATOM 4325 C C . GLY A 1 577 ? -20.854 5.466 39.475 1.00 91.12 577 GLY A C 1
ATOM 4326 O O . GLY A 1 577 ? -20.923 6.680 39.634 1.00 91.12 577 GLY A O 1
ATOM 4327 N N . LEU A 1 578 ? -21.875 4.764 38.971 1.00 91.12 578 LEU A N 1
ATOM 4328 C CA . LEU A 1 578 ? -23.083 5.375 38.379 1.00 91.12 578 LEU A CA 1
ATOM 4329 C C . LEU A 1 578 ? -23.865 6.318 39.310 1.00 91.12 578 LEU A C 1
ATOM 4331 O O . LEU A 1 578 ? -24.649 7.135 38.837 1.00 91.12 578 LEU A O 1
ATOM 4335 N N . ALA A 1 579 ? -23.649 6.237 40.625 1.00 89.00 579 ALA A N 1
ATOM 4336 C CA . ALA A 1 579 ? -24.232 7.164 41.595 1.00 89.00 579 ALA A CA 1
ATOM 4337 C C . ALA A 1 579 ? -23.749 8.618 41.419 1.00 89.00 579 ALA A C 1
ATOM 4339 O O . ALA A 1 579 ? -24.372 9.530 41.955 1.00 89.00 579 ALA A O 1
ATOM 4340 N N . THR A 1 580 ? -22.649 8.845 40.694 1.00 89.75 580 THR A N 1
ATOM 4341 C CA . THR A 1 580 ? -22.137 10.190 40.391 1.00 89.75 580 THR A CA 1
ATOM 4342 C C . THR A 1 580 ? -22.753 10.798 39.132 1.00 89.75 580 THR A C 1
ATOM 4344 O O . THR A 1 580 ? -22.509 11.973 38.857 1.00 89.75 580 THR A O 1
ATOM 4347 N N . VAL A 1 581 ? -23.542 10.031 38.367 1.00 91.81 581 VAL A N 1
ATOM 4348 C CA . VAL A 1 581 ? -24.184 10.522 37.144 1.00 91.81 581 VAL A CA 1
ATOM 4349 C C . VAL A 1 581 ? -25.225 11.588 37.511 1.00 91.81 581 VAL A C 1
ATOM 4351 O O . VAL A 1 581 ? -26.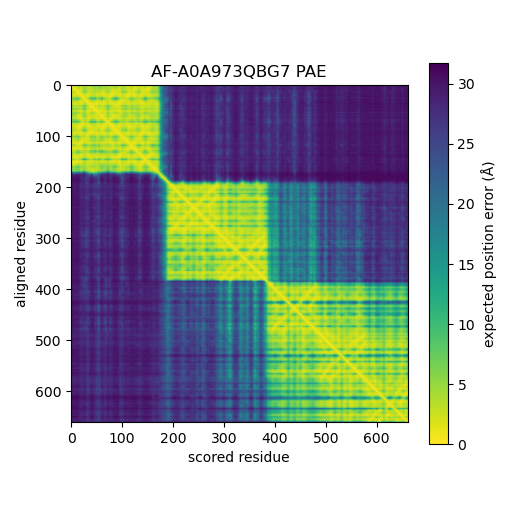128 11.300 38.300 1.00 91.81 581 VAL A O 1
ATOM 4354 N N . PRO A 1 582 ? -25.144 12.803 36.941 1.00 92.00 582 PRO A N 1
ATOM 4355 C CA . PRO A 1 582 ? -26.120 13.856 37.198 1.00 92.00 582 PRO A CA 1
ATOM 4356 C C . PRO A 1 582 ? -27.542 13.439 36.797 1.00 92.00 582 PRO A C 1
ATOM 4358 O O . PRO A 1 582 ? -27.768 12.985 35.673 1.00 92.00 582 PRO A O 1
ATOM 4361 N N . GLU A 1 583 ? -28.514 13.633 37.690 1.00 92.44 583 GLU A N 1
ATOM 4362 C CA . GLU A 1 583 ? -29.931 13.429 37.373 1.00 92.44 583 GLU A CA 1
ATOM 4363 C C . GLU A 1 583 ? -30.532 14.641 36.649 1.00 92.44 583 GLU A C 1
ATOM 4365 O O . GLU A 1 583 ? -30.279 15.796 37.006 1.00 92.44 583 GLU A O 1
ATOM 4370 N N . ILE A 1 584 ? -31.394 14.381 35.663 1.00 90.69 584 ILE A N 1
ATOM 4371 C CA . ILE A 1 584 ? -32.235 15.403 35.039 1.00 90.69 584 ILE A CA 1
ATOM 4372 C C . ILE A 1 584 ? -33.371 15.735 36.013 1.00 90.69 584 ILE A C 1
ATOM 4374 O O . ILE A 1 584 ? -34.440 15.133 35.984 1.00 90.69 584 ILE A O 1
ATOM 4378 N N . GLY A 1 585 ? -33.107 16.682 36.916 1.00 85.00 585 GLY A N 1
ATOM 4379 C CA . GLY A 1 585 ? -34.108 17.244 37.820 1.00 85.00 585 GLY A CA 1
ATOM 4380 C C . GLY A 1 585 ? -35.039 18.219 37.090 1.00 85.00 585 GLY A C 1
ATOM 4381 O O . GLY A 1 585 ? -35.719 17.870 36.133 1.00 85.00 585 GLY A O 1
ATOM 4382 N N . LYS A 1 586 ? -35.063 19.488 37.520 1.00 84.12 586 LYS A N 1
ATOM 4383 C CA . LYS A 1 586 ? -35.776 20.551 36.777 1.00 84.12 586 LYS A CA 1
ATOM 4384 C C . LYS A 1 586 ? -35.072 20.931 35.474 1.00 84.12 586 LYS A C 1
ATOM 4386 O O . LYS A 1 586 ? -35.719 21.363 34.528 1.00 84.12 586 LYS A O 1
ATOM 4391 N N . GLN A 1 587 ? -33.751 20.808 35.468 1.00 89.50 587 GLN A N 1
ATOM 4392 C CA . GLN A 1 587 ? -32.873 21.112 34.353 1.00 89.50 587 GLN A CA 1
ATOM 4393 C C . GLN A 1 587 ? -31.549 20.380 34.586 1.00 89.50 587 GLN A C 1
ATOM 4395 O O . GLN A 1 587 ? -31.094 20.288 35.728 1.00 89.50 587 GLN A O 1
ATOM 4400 N N . ALA A 1 588 ? -30.931 19.891 33.517 1.00 91.19 588 ALA A N 1
ATOM 4401 C CA . ALA A 1 588 ? -29.528 19.492 33.496 1.00 91.19 588 ALA A CA 1
ATOM 4402 C C . ALA A 1 588 ? -28.791 20.333 32.453 1.00 91.19 588 ALA A C 1
ATOM 4404 O O . ALA A 1 588 ? -29.356 20.669 31.414 1.00 91.19 588 ALA A O 1
ATOM 4405 N N . GLU A 1 589 ? -27.538 20.680 32.718 1.00 92.06 589 GLU A N 1
ATOM 4406 C CA . GLU A 1 589 ? -26.711 21.446 31.790 1.00 92.06 589 GLU A CA 1
ATOM 4407 C C . GLU A 1 589 ? -25.289 20.902 31.742 1.00 92.06 589 GLU A C 1
ATOM 4409 O O . GLU A 1 589 ? -24.808 20.279 32.690 1.00 92.06 589 GLU A O 1
ATOM 4414 N N . GLY A 1 590 ? -24.610 21.158 30.632 1.00 88.94 590 GLY A N 1
ATOM 4415 C CA . GLY A 1 590 ? -23.229 20.756 30.454 1.00 88.94 590 GLY A CA 1
ATOM 4416 C C . GLY A 1 590 ? -22.585 21.397 29.238 1.00 88.94 590 GLY A C 1
ATOM 4417 O O . GLY A 1 590 ? -23.165 22.232 28.538 1.00 88.94 590 GLY A O 1
ATOM 4418 N N . GLN A 1 591 ? -21.330 21.034 29.014 1.00 87.31 591 GLN A N 1
ATOM 4419 C CA . GLN A 1 591 ? -20.559 21.486 27.869 1.00 87.31 591 GLN A CA 1
ATOM 4420 C C . GLN A 1 591 ? -19.700 20.337 27.372 1.00 87.31 591 GLN A C 1
ATOM 4422 O O . GLN A 1 591 ? -19.002 19.712 28.166 1.00 87.31 591 GLN A O 1
ATOM 4427 N N . GLY A 1 592 ? -19.709 20.110 26.065 1.00 87.12 592 GLY A N 1
ATOM 4428 C CA . GLY A 1 592 ? -18.994 18.987 25.491 1.00 87.12 592 GLY A CA 1
ATOM 4429 C C . GLY A 1 592 ? -19.764 17.673 25.653 1.00 87.12 592 GLY A C 1
ATOM 4430 O O . GLY A 1 592 ? -20.993 17.653 25.799 1.00 87.12 592 GLY A O 1
ATOM 4431 N N . TYR A 1 593 ? -19.009 16.578 25.704 1.00 91.00 593 TYR A N 1
ATOM 4432 C CA . TYR A 1 593 ? -19.528 15.252 26.018 1.00 91.00 593 TYR A CA 1
ATOM 4433 C C . TYR A 1 593 ? -19.974 15.152 27.482 1.00 91.00 593 TYR A C 1
ATOM 4435 O O . TYR A 1 593 ? -19.285 15.620 28.395 1.00 91.00 593 TYR A O 1
ATOM 4443 N N . GLY A 1 594 ? -21.112 14.500 27.713 1.00 91.75 594 GLY A N 1
ATOM 4444 C CA . GLY A 1 594 ? -21.594 14.225 29.063 1.00 91.75 594 GLY A CA 1
ATOM 4445 C C . GLY A 1 594 ? -22.627 13.111 29.124 1.00 91.75 594 GLY A C 1
ATOM 4446 O O . GLY A 1 594 ? -23.297 12.815 28.134 1.00 91.75 594 GLY A O 1
ATOM 4447 N N . VAL A 1 595 ? -22.762 12.511 30.306 1.00 93.62 595 VAL A N 1
ATOM 4448 C CA . VAL A 1 595 ? -23.788 11.506 30.614 1.00 93.62 595 VAL A CA 1
ATOM 4449 C C . VAL A 1 595 ? -24.695 12.041 31.713 1.00 93.62 595 VAL A C 1
ATOM 4451 O O . VAL A 1 595 ? -24.220 12.615 32.690 1.00 93.62 595 VAL A O 1
ATOM 4454 N N . VAL A 1 596 ? -25.998 11.838 31.556 1.00 94.06 596 VAL A N 1
ATOM 4455 C CA . VAL A 1 596 ? -27.028 12.202 32.535 1.00 94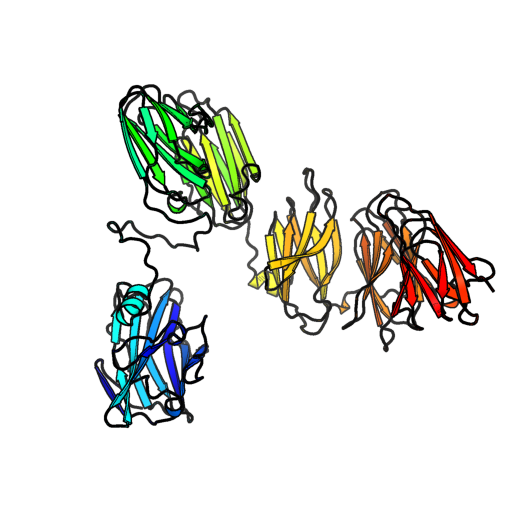.06 596 VAL A CA 1
ATOM 4456 C C . VAL A 1 596 ? -28.003 11.043 32.721 1.00 94.06 596 VAL A C 1
ATOM 4458 O O . VAL A 1 596 ? -28.075 10.140 31.885 1.00 94.06 596 VAL A O 1
ATOM 4461 N N . ARG A 1 597 ? -28.774 11.065 33.808 1.00 94.38 597 ARG A N 1
ATOM 4462 C CA . ARG A 1 597 ? -29.783 10.047 34.118 1.00 94.38 597 ARG A CA 1
ATOM 4463 C C . ARG A 1 597 ? -31.172 10.660 34.249 1.00 94.38 597 ARG A C 1
ATOM 4465 O O . ARG A 1 597 ? -31.346 11.650 34.952 1.00 94.38 597 ARG A O 1
ATOM 4472 N N . HIS A 1 598 ? -32.174 10.039 33.637 1.00 92.06 598 HIS A N 1
ATOM 4473 C CA . HIS A 1 598 ? -33.588 10.348 33.848 1.00 92.06 598 HIS A CA 1
ATOM 4474 C C . HIS A 1 598 ? -34.256 9.238 34.658 1.00 92.06 598 HIS A C 1
ATOM 4476 O O . HIS A 1 598 ? -34.289 8.089 34.224 1.00 92.06 598 HIS A O 1
ATOM 4482 N N . THR A 1 599 ? -34.797 9.568 35.830 1.00 89.06 599 THR A N 1
ATOM 4483 C CA . THR A 1 599 ? -35.431 8.599 36.746 1.00 89.06 599 THR A CA 1
ATOM 4484 C C . THR A 1 599 ? -36.962 8.641 36.724 1.00 89.06 599 THR A C 1
ATOM 4486 O O . THR A 1 599 ? -37.609 7.799 37.348 1.00 89.06 599 THR A O 1
ATOM 4489 N N . GLY A 1 600 ? -37.563 9.573 35.975 1.00 85.81 600 GLY A N 1
ATOM 4490 C CA . GLY A 1 600 ? -39.015 9.691 35.809 1.00 85.81 600 GLY A CA 1
ATOM 4491 C C . GLY A 1 600 ? -39.602 8.788 34.710 1.00 85.81 600 GLY A C 1
ATOM 4492 O O . GLY A 1 600 ? -38.869 8.050 34.048 1.00 85.81 600 GLY A O 1
ATOM 4493 N N . PRO A 1 601 ? -40.929 8.835 34.478 1.00 87.44 601 PRO A N 1
ATOM 4494 C CA . PRO A 1 601 ? -41.539 8.209 33.305 1.00 87.44 601 PRO A CA 1
ATOM 4495 C C . PRO A 1 601 ? -41.036 8.870 32.013 1.00 87.44 601 PRO A C 1
ATOM 4497 O O . PRO A 1 601 ? -40.520 9.989 32.038 1.00 87.44 601 PRO A O 1
ATOM 4500 N N . ALA A 1 602 ? -41.208 8.193 30.874 1.00 88.62 602 ALA A N 1
ATOM 4501 C CA . ALA A 1 602 ? -40.848 8.761 29.577 1.00 88.62 602 ALA A CA 1
ATOM 4502 C C . ALA A 1 602 ? -41.569 10.103 29.359 1.00 88.62 602 ALA A C 1
ATOM 4504 O O . ALA A 1 602 ? -42.800 10.152 29.395 1.00 88.62 602 ALA A O 1
ATOM 4505 N N . THR A 1 603 ? -40.805 11.170 29.127 1.00 91.06 603 THR A N 1
ATOM 4506 C CA . THR A 1 603 ? -41.300 12.555 29.105 1.00 91.06 603 THR A CA 1
ATOM 4507 C C . THR A 1 603 ? -40.724 13.319 27.923 1.00 91.06 603 THR A C 1
ATOM 4509 O O . THR A 1 603 ? -39.714 12.918 27.336 1.00 91.06 603 THR A O 1
ATOM 4512 N N . GLU A 1 604 ? -41.368 14.421 27.560 1.00 92.00 604 GLU A N 1
ATOM 4513 C CA . GLU A 1 604 ? -40.795 15.376 26.619 1.00 92.00 604 GLU A CA 1
ATOM 4514 C C . GLU A 1 604 ? -39.748 16.237 27.335 1.00 92.00 604 GLU A C 1
ATOM 4516 O O . GLU A 1 604 ? -39.957 16.700 28.452 1.00 92.00 604 GLU A O 1
ATOM 4521 N N . VAL A 1 605 ? -38.595 16.435 26.709 1.00 89.62 605 VAL A N 1
ATOM 4522 C CA . VAL A 1 605 ? -37.501 17.274 27.200 1.00 89.62 605 VAL A CA 1
ATOM 4523 C C . VAL A 1 605 ? -37.164 18.285 26.126 1.00 89.62 605 VAL A C 1
ATOM 4525 O O . VAL A 1 605 ? -36.935 17.929 24.971 1.00 89.62 605 VAL A O 1
ATOM 4528 N N . MET A 1 606 ? -37.122 19.556 26.507 1.00 91.62 606 MET A N 1
ATOM 4529 C CA . MET A 1 606 ? -36.567 20.593 25.654 1.00 91.62 606 MET A CA 1
ATOM 4530 C C . MET A 1 606 ? -35.044 20.475 25.681 1.00 91.62 606 MET A C 1
ATOM 4532 O O . MET A 1 606 ? -34.421 20.692 26.721 1.00 91.62 606 MET A O 1
ATOM 4536 N N . VAL A 1 607 ? -34.461 20.117 24.540 1.00 90.56 607 VAL A N 1
ATOM 4537 C CA . VAL A 1 607 ? -33.014 20.083 24.328 1.00 90.56 607 VAL A CA 1
ATOM 4538 C C . VAL A 1 607 ? -32.597 21.410 23.715 1.00 90.56 607 VAL A C 1
ATOM 4540 O O . VAL A 1 607 ? -33.008 21.731 22.600 1.00 90.56 607 VAL A O 1
ATOM 4543 N N . THR A 1 608 ? -31.764 22.172 24.416 1.00 90.25 608 THR A N 1
ATOM 4544 C CA . THR A 1 608 ? -31.148 23.385 23.864 1.00 90.25 608 THR A CA 1
ATOM 4545 C C . THR A 1 608 ? -29.668 23.132 23.669 1.00 90.25 608 THR A C 1
ATOM 4547 O O . THR A 1 608 ? -28.997 22.679 24.592 1.00 90.25 608 THR A O 1
ATOM 4550 N N . TYR A 1 609 ? -29.145 23.444 22.487 1.00 87.88 609 TYR A N 1
ATOM 4551 C CA . TYR A 1 609 ? -27.726 23.337 22.186 1.00 87.88 609 TYR A CA 1
ATOM 4552 C C . TYR A 1 609 ? -27.191 24.620 21.564 1.00 87.88 609 TYR A C 1
ATOM 4554 O O . TYR A 1 609 ? -27.735 25.122 20.581 1.00 87.88 609 TYR A O 1
ATOM 4562 N N . ALA A 1 610 ? -26.094 25.118 22.123 1.00 87.38 610 ALA A N 1
ATOM 4563 C CA . ALA A 1 610 ? -25.322 26.218 21.577 1.00 87.38 610 ALA A CA 1
ATOM 4564 C C . ALA A 1 610 ? -24.032 25.652 20.953 1.00 87.38 610 ALA A C 1
ATOM 4566 O O . ALA A 1 610 ? -23.114 25.301 21.709 1.00 87.38 610 ALA A O 1
ATOM 4567 N N . PRO A 1 611 ? -23.958 25.540 19.609 1.00 79.19 611 PRO A N 1
ATOM 4568 C CA . PRO A 1 611 ? -22.808 24.971 18.914 1.00 79.19 611 PRO A CA 1
ATOM 4569 C C . PRO A 1 611 ? -21.561 25.833 19.086 1.00 79.19 611 PRO A C 1
ATOM 4571 O O . PRO A 1 611 ? -21.639 27.042 19.308 1.00 79.19 611 PRO A O 1
ATOM 4574 N N . ASN A 1 612 ? -20.398 25.201 18.953 1.00 71.06 612 ASN A N 1
ATOM 4575 C CA . ASN A 1 612 ? -19.099 25.850 19.124 1.00 71.06 612 ASN A CA 1
ATOM 4576 C C . ASN A 1 612 ? -18.333 26.029 17.799 1.00 71.06 612 ASN A C 1
ATOM 4578 O O . ASN A 1 612 ? -17.115 26.194 17.798 1.00 71.06 612 ASN A O 1
ATOM 4582 N N . GLY A 1 613 ? -19.045 25.962 16.671 1.00 66.81 613 GLY A N 1
ATOM 4583 C CA . GLY A 1 613 ? -18.504 26.017 15.314 1.00 66.81 613 GLY A CA 1
ATOM 4584 C C . GLY A 1 613 ? -19.574 25.682 14.271 1.00 66.81 613 GLY A C 1
ATOM 4585 O O . GLY A 1 613 ? -20.687 25.296 14.621 1.00 66.81 613 GLY A O 1
ATOM 4586 N N . MET A 1 614 ? -19.244 25.836 12.985 1.00 48.16 614 MET A N 1
ATOM 4587 C CA . MET A 1 614 ? -20.214 25.749 11.879 1.00 48.16 614 MET A CA 1
ATOM 4588 C C . MET A 1 614 ? -20.738 24.322 11.604 1.00 48.16 614 MET A C 1
ATOM 4590 O O . MET A 1 614 ? -21.786 24.179 10.985 1.00 48.16 614 MET A O 1
ATOM 4594 N N . LEU A 1 615 ? -20.034 23.283 12.077 1.00 53.72 615 LEU A N 1
ATOM 4595 C CA . LEU A 1 615 ? -20.324 21.862 11.802 1.00 53.72 615 LEU A CA 1
ATOM 4596 C C . LEU A 1 615 ? -20.550 21.010 13.069 1.00 53.72 615 LEU A C 1
ATOM 4598 O O . LEU A 1 615 ? -20.649 19.790 12.992 1.00 53.72 615 LEU A O 1
ATOM 4602 N N . ASP A 1 616 ? -20.637 21.635 14.244 1.00 69.62 616 ASP A N 1
ATOM 4603 C CA . ASP A 1 616 ? -20.781 20.939 15.527 1.00 69.62 616 ASP A CA 1
ATOM 4604 C C . ASP A 1 616 ? -22.270 20.704 15.833 1.00 69.62 616 ASP A C 1
ATOM 4606 O O . ASP A 1 616 ? -22.923 21.553 16.437 1.00 69.62 616 ASP A O 1
ATOM 4610 N N . LEU A 1 617 ? -22.834 19.586 15.365 1.00 70.50 617 LEU A N 1
ATOM 4611 C CA . LEU A 1 617 ? -24.197 19.171 15.715 1.00 70.50 617 LEU A CA 1
ATOM 4612 C C . LEU A 1 617 ? -24.163 18.182 16.885 1.00 70.50 617 LEU A C 1
ATOM 4614 O O . LEU A 1 617 ? -23.472 17.163 16.801 1.00 70.50 617 LEU A O 1
ATOM 4618 N N . PRO A 1 618 ? -24.934 18.427 17.958 1.00 82.06 618 PRO A N 1
ATOM 4619 C CA . PRO A 1 618 ? -24.970 17.518 19.086 1.00 82.06 618 PRO A CA 1
ATOM 4620 C C . PRO A 1 618 ? -25.677 16.232 18.678 1.00 82.06 618 PRO A C 1
ATOM 4622 O O . PRO A 1 618 ? -26.588 16.250 17.856 1.00 82.06 618 PRO A O 1
ATOM 4625 N N . VAL A 1 619 ? -25.340 15.119 19.312 1.00 87.19 619 VAL A N 1
ATOM 4626 C CA . VAL A 1 619 ? -26.107 13.882 19.207 1.00 87.19 619 VAL A CA 1
ATOM 4627 C C . VAL A 1 619 ? -26.486 13.405 20.595 1.00 87.19 619 VAL A C 1
ATOM 4629 O O . VAL A 1 619 ? -25.617 13.191 21.440 1.00 87.19 619 VAL A O 1
ATOM 4632 N N . LEU A 1 620 ? -27.787 13.220 20.813 1.00 90.06 620 LEU A N 1
ATOM 4633 C CA . LEU A 1 620 ? -28.32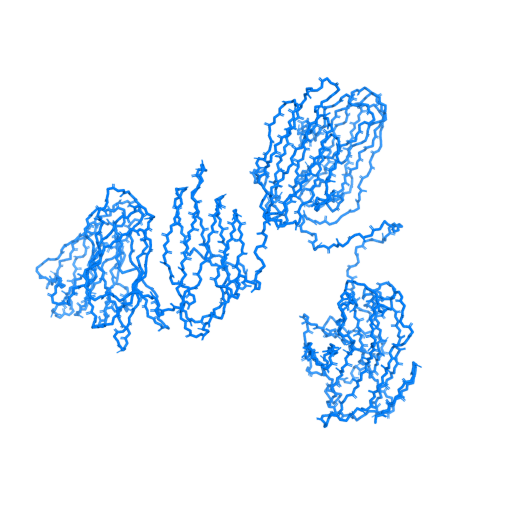0 12.612 22.028 1.00 90.06 620 LEU A CA 1
ATOM 4634 C C . LEU A 1 620 ? -28.523 11.109 21.805 1.00 90.06 620 LEU A C 1
ATOM 4636 O O . LEU A 1 620 ? -29.256 10.709 20.896 1.00 90.06 620 LEU A O 1
ATOM 4640 N N . TRP A 1 621 ? -27.892 10.297 22.644 1.00 91.00 621 TRP A N 1
ATOM 4641 C CA . TRP A 1 621 ? -27.992 8.841 22.652 1.00 91.00 621 TRP A CA 1
ATOM 4642 C C . TRP A 1 621 ? -28.701 8.356 23.908 1.00 91.00 621 TRP A C 1
ATOM 4644 O O . TRP A 1 621 ? -28.405 8.816 25.006 1.00 91.00 621 TRP A O 1
ATOM 4654 N N . GLU A 1 622 ? -29.606 7.404 23.734 1.00 92.31 622 GLU A N 1
ATOM 4655 C CA . GLU A 1 622 ? -30.091 6.530 24.794 1.00 92.31 622 GLU A CA 1
ATOM 4656 C C . GLU A 1 622 ? -29.060 5.441 25.056 1.00 92.31 622 GLU A C 1
ATOM 4658 O O . GLU A 1 622 ? -28.569 4.820 24.106 1.00 92.31 622 GLU A O 1
ATOM 4663 N N . LEU A 1 623 ? -28.754 5.229 26.333 1.00 91.50 623 LEU A N 1
ATOM 4664 C CA . LEU A 1 623 ? -27.890 4.157 26.789 1.00 91.50 623 LEU A CA 1
ATOM 4665 C C . LEU A 1 623 ? -28.698 3.132 27.591 1.00 91.50 623 LEU A C 1
ATOM 4667 O O . LEU A 1 623 ? -29.624 3.506 28.315 1.00 91.50 623 LEU A O 1
ATOM 4671 N N . ASP A 1 624 ? -28.319 1.862 27.498 1.00 90.38 624 ASP A N 1
ATOM 4672 C CA . ASP A 1 624 ? -28.865 0.812 28.357 1.00 90.38 624 ASP A CA 1
ATOM 4673 C C . ASP A 1 624 ? -28.254 0.833 29.779 1.00 90.38 624 ASP A C 1
ATOM 4675 O O . ASP A 1 624 ? -27.458 1.707 30.140 1.00 90.38 624 ASP A O 1
ATOM 4679 N N . ASP A 1 625 ? -28.614 -0.150 30.609 1.00 87.75 625 ASP A N 1
ATOM 4680 C CA . ASP A 1 625 ? -28.109 -0.276 31.986 1.00 87.75 625 ASP A CA 1
ATOM 4681 C C . ASP A 1 625 ? -26.607 -0.602 32.067 1.00 87.75 625 ASP A C 1
ATOM 4683 O O . ASP A 1 625 ? -25.992 -0.456 33.127 1.00 87.75 625 ASP A O 1
ATOM 4687 N N . ARG A 1 626 ? -26.001 -1.026 30.953 1.00 87.50 626 ARG A N 1
ATOM 4688 C CA . ARG A 1 626 ? -24.557 -1.229 30.803 1.00 87.50 626 ARG A CA 1
ATOM 4689 C C . ARG A 1 626 ? -23.862 -0.045 30.146 1.00 87.50 626 ARG A C 1
ATOM 4691 O O . ARG A 1 626 ? -22.663 -0.116 29.892 1.00 87.50 626 ARG A O 1
ATOM 4698 N N . LEU A 1 627 ? -24.590 1.054 29.958 1.00 89.06 627 LEU A N 1
ATOM 4699 C CA . LEU A 1 627 ? -24.176 2.275 29.283 1.00 89.06 627 LEU A CA 1
ATOM 4700 C C . LEU A 1 627 ? -23.858 2.103 27.790 1.00 89.06 627 LEU A C 1
ATOM 4702 O O . LEU A 1 627 ? -23.181 2.955 27.207 1.00 89.06 627 LEU A O 1
ATOM 4706 N N . GLU A 1 628 ? -24.359 1.043 27.156 1.00 87.12 628 GLU A N 1
ATOM 4707 C CA . GLU A 1 628 ? -24.224 0.855 25.720 1.00 87.12 628 GLU A CA 1
ATOM 4708 C C . GLU A 1 628 ? -25.209 1.751 24.951 1.00 87.12 628 GLU A C 1
ATOM 4710 O O . GLU A 1 628 ? -26.406 1.731 25.241 1.00 87.12 628 GLU A O 1
ATOM 4715 N N . PRO A 1 629 ? -24.753 2.558 23.969 1.00 87.06 629 PRO A N 1
ATOM 4716 C CA . PRO A 1 629 ? -2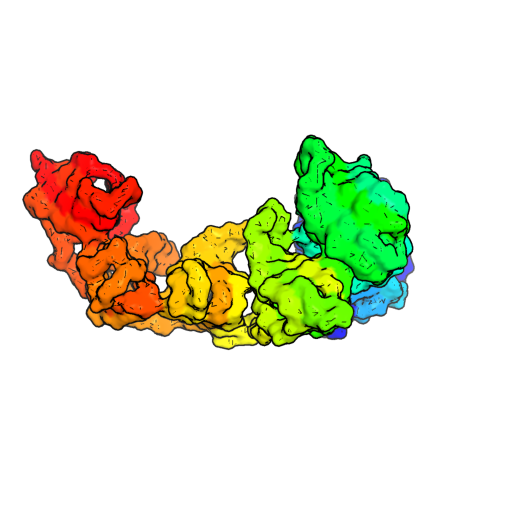5.628 3.334 23.102 1.00 87.06 629 PRO A CA 1
ATOM 4717 C C . PRO A 1 629 ? -26.534 2.432 22.258 1.00 87.06 629 PRO A C 1
ATOM 4719 O O . PRO A 1 629 ? -26.090 1.792 21.306 1.00 87.06 629 PRO A O 1
ATOM 4722 N N . VAL A 1 630 ? -27.831 2.452 22.560 1.00 88.44 630 VAL A N 1
ATOM 4723 C CA . VAL A 1 630 ? -28.841 1.606 21.902 1.00 88.44 630 VAL A CA 1
ATOM 4724 C C . VAL A 1 630 ? -29.684 2.363 20.882 1.00 88.44 630 VAL A C 1
ATOM 4726 O O . VAL A 1 630 ? -30.126 1.785 19.888 1.00 88.44 630 VAL A O 1
ATOM 4729 N N . ARG A 1 631 ? -29.910 3.668 21.085 1.00 89.06 631 ARG A N 1
ATOM 4730 C CA . ARG A 1 631 ? -30.761 4.461 20.187 1.00 89.06 631 ARG A CA 1
ATOM 4731 C C . ARG A 1 631 ? -30.325 5.916 20.093 1.00 89.06 631 ARG A C 1
ATOM 4733 O O . ARG A 1 631 ? -30.149 6.600 21.095 1.00 89.06 631 ARG A O 1
ATOM 4740 N N . ARG A 1 632 ? -30.231 6.424 18.865 1.00 89.56 632 ARG A N 1
ATOM 4741 C CA . ARG A 1 632 ? -30.031 7.851 18.582 1.00 89.56 632 ARG A CA 1
ATOM 4742 C C . ARG A 1 632 ? -31.374 8.582 18.658 1.00 89.56 632 ARG A C 1
ATOM 4744 O O . ARG A 1 632 ? -32.323 8.170 17.996 1.00 89.56 632 ARG A O 1
ATOM 4751 N N . ILE A 1 633 ? -31.458 9.655 19.445 1.00 84.75 633 ILE A N 1
ATOM 4752 C CA . ILE A 1 633 ? -32.702 10.412 19.665 1.00 84.75 633 ILE A CA 1
ATOM 4753 C C . ILE A 1 633 ? -32.795 11.640 18.743 1.00 84.75 633 ILE A C 1
ATOM 4755 O O . ILE A 1 633 ? -33.835 11.830 18.124 1.00 84.75 633 ILE A O 1
ATOM 4759 N N . SER A 1 634 ? -31.747 12.471 18.618 1.00 71.44 634 SER A N 1
ATOM 4760 C CA . SER A 1 634 ? -31.800 13.699 17.792 1.00 71.44 634 SER A CA 1
ATOM 4761 C C . SER A 1 634 ? -30.425 14.296 17.458 1.00 71.44 634 SER A C 1
ATOM 4763 O O . SER A 1 634 ? -29.433 13.958 18.110 1.00 71.44 634 SER A O 1
ATOM 4765 N N . THR A 1 635 ? -30.397 15.195 16.460 1.00 64.81 635 THR A N 1
ATOM 4766 C CA . THR A 1 635 ? -29.259 16.049 16.063 1.00 64.81 635 THR A CA 1
ATOM 4767 C C . THR A 1 635 ? -29.500 17.560 16.182 1.00 64.81 635 THR A C 1
ATOM 4769 O O . THR A 1 635 ? -28.616 18.345 15.845 1.00 64.81 635 THR A O 1
ATOM 4772 N N . ALA A 1 636 ? -30.692 17.997 16.608 1.00 68.44 636 ALA A N 1
ATOM 4773 C CA . ALA A 1 636 ? -31.084 19.410 16.621 1.00 68.44 636 ALA A CA 1
ATOM 4774 C C . ALA A 1 636 ? -31.726 19.826 17.953 1.00 68.44 636 ALA A C 1
ATOM 4776 O O . ALA A 1 636 ? -32.309 19.002 18.662 1.00 68.44 636 ALA A O 1
ATOM 4777 N N . SER A 1 637 ? -31.643 21.123 18.271 1.00 81.50 637 SER A N 1
ATOM 4778 C CA . SER A 1 637 ? -32.364 21.706 19.411 1.00 81.50 637 SER A CA 1
ATOM 4779 C C . SER A 1 637 ? -33.876 21.577 19.212 1.00 81.50 637 SER A C 1
ATOM 4781 O O . SER A 1 637 ? -34.372 21.726 18.095 1.00 81.50 637 SER A O 1
ATOM 4783 N N . GLY A 1 638 ? -34.613 21.326 20.290 1.00 86.19 638 GLY A N 1
ATOM 4784 C CA . GLY A 1 638 ? -36.064 21.194 20.265 1.00 86.19 638 GLY A CA 1
ATOM 4785 C C . GLY A 1 638 ? -36.592 20.168 21.259 1.00 86.19 638 GLY A C 1
ATOM 4786 O O . GLY A 1 638 ? -35.855 19.620 22.080 1.00 86.19 638 GLY A O 1
ATOM 4787 N N . LEU A 1 639 ? -37.895 19.914 21.175 1.00 89.38 639 LEU A N 1
ATOM 4788 C CA . LEU A 1 639 ? -38.583 18.972 22.046 1.00 89.38 639 LEU A CA 1
ATOM 4789 C C . LEU A 1 639 ? -38.276 17.532 21.618 1.00 89.38 639 LEU A C 1
ATOM 4791 O O . LEU A 1 639 ? -38.458 17.173 20.456 1.00 89.38 639 LEU A O 1
ATOM 4795 N N . GLN A 1 640 ? -37.790 16.721 22.552 1.00 88.88 640 GLN A N 1
ATOM 4796 C CA . GLN A 1 640 ? -37.410 15.329 22.328 1.00 88.88 640 GLN A CA 1
ATOM 4797 C C . GLN A 1 640 ? -38.043 14.443 23.389 1.00 88.88 640 GLN A C 1
ATOM 4799 O O . GLN A 1 640 ? -38.011 14.764 24.574 1.00 88.88 640 GLN A O 1
ATOM 4804 N N . ARG A 1 641 ? -38.588 13.296 22.986 1.00 89.00 641 ARG A N 1
ATOM 4805 C CA . ARG A 1 641 ? -39.105 12.316 23.942 1.00 89.00 641 ARG A CA 1
ATOM 4806 C C . ARG A 1 641 ? -37.966 11.428 24.433 1.00 89.00 641 ARG A C 1
ATOM 4808 O O . ARG A 1 641 ? -37.385 10.683 23.640 1.00 89.00 641 ARG A O 1
ATOM 4815 N N . ILE A 1 642 ? -37.673 11.487 25.730 1.00 88.62 642 ILE A N 1
ATOM 4816 C CA . ILE A 1 642 ? -36.636 10.660 26.357 1.00 88.62 642 ILE A CA 1
ATOM 4817 C C . ILE A 1 642 ? -37.257 9.548 27.220 1.00 88.62 642 ILE A C 1
ATOM 4819 O O . ILE A 1 642 ? -38.309 9.764 27.833 1.00 88.62 642 ILE A O 1
ATOM 4823 N N . PRO A 1 643 ? -36.646 8.354 27.269 1.00 87.38 643 PRO A N 1
ATOM 4824 C CA . PRO A 1 643 ? -37.061 7.277 28.160 1.00 87.38 643 PRO A CA 1
ATOM 4825 C C . PRO A 1 643 ? -36.467 7.444 29.564 1.00 87.38 643 PRO A C 1
ATOM 4827 O O . PRO A 1 643 ? -35.629 8.312 29.804 1.00 87.38 643 PRO A O 1
ATOM 4830 N N . ASN A 1 644 ? -36.915 6.598 30.493 1.00 90.50 644 ASN A N 1
ATOM 4831 C CA . ASN A 1 644 ? -36.224 6.381 31.763 1.00 90.50 644 ASN A CA 1
ATOM 4832 C C . ASN A 1 644 ? -34.884 5.687 31.488 1.00 90.50 644 ASN A C 1
ATOM 4834 O O . ASN A 1 644 ? -34.859 4.742 30.704 1.00 90.50 644 ASN A O 1
ATOM 4838 N N . GLY A 1 645 ? -33.803 6.141 32.119 1.00 92.75 645 GLY A N 1
ATOM 4839 C CA . GLY A 1 645 ? -32.483 5.535 31.958 1.00 92.75 645 GLY A CA 1
ATOM 4840 C C . GLY A 1 645 ? -31.369 6.557 31.773 1.00 92.75 645 GLY A C 1
ATOM 4841 O O . GLY A 1 645 ? -31.465 7.702 32.223 1.00 92.75 645 GLY A O 1
ATOM 4842 N N . PHE A 1 646 ? -30.286 6.124 31.138 1.00 94.38 646 PHE A N 1
ATOM 4843 C CA . PHE A 1 646 ? -29.098 6.936 30.908 1.00 94.38 646 PHE A CA 1
ATOM 4844 C C . PHE A 1 646 ? -29.113 7.553 29.511 1.00 94.38 646 PHE A C 1
ATOM 4846 O O . PHE A 1 646 ? -29.545 6.940 28.536 1.00 94.38 646 PHE A O 1
ATOM 4853 N N . LEU A 1 647 ? -28.616 8.782 29.412 1.00 93.19 647 LEU A N 1
ATOM 4854 C CA . LEU A 1 647 ? -28.472 9.497 28.152 1.00 93.19 647 LEU A CA 1
ATOM 4855 C C . LEU A 1 647 ? -27.047 10.022 28.015 1.00 93.19 647 LEU A C 1
ATOM 4857 O O . LEU A 1 647 ? -26.489 10.550 28.976 1.00 93.19 647 LEU A O 1
ATOM 4861 N N . GLN A 1 648 ? -26.487 9.943 26.810 1.00 92.50 648 GLN A N 1
ATOM 4862 C CA . GLN A 1 648 ? -25.214 10.572 26.465 1.00 92.50 648 GLN A CA 1
ATOM 4863 C C . GLN A 1 648 ? -25.436 11.694 25.456 1.00 92.50 648 GLN A C 1
ATOM 4865 O O . GLN A 1 648 ? -26.041 11.488 24.405 1.00 92.50 648 GLN A O 1
ATOM 4870 N N . ILE A 1 649 ? -24.884 12.865 25.747 1.00 90.69 649 ILE A N 1
ATOM 4871 C CA . ILE A 1 649 ? -24.774 13.972 24.801 1.00 90.69 649 ILE A CA 1
ATOM 4872 C C . ILE A 1 649 ? -23.362 13.947 24.222 1.00 90.69 649 ILE A C 1
ATOM 4874 O O . ILE A 1 649 ? -22.388 13.919 24.972 1.00 90.69 649 ILE A O 1
ATOM 4878 N N . ARG A 1 650 ? -23.255 13.955 22.892 1.00 88.62 650 ARG A N 1
ATOM 4879 C CA . ARG A 1 650 ? -21.993 14.048 22.144 1.00 88.62 650 ARG A CA 1
ATOM 4880 C C . ARG A 1 650 ? -21.985 15.333 21.325 1.00 88.62 650 ARG A C 1
ATOM 4882 O O . ARG A 1 650 ? -22.863 15.503 20.491 1.00 88.62 650 ARG A O 1
ATOM 4889 N N . GLY A 1 651 ? -21.030 16.224 21.554 1.00 84.62 651 GLY A N 1
ATOM 4890 C CA . GLY A 1 651 ? -20.901 17.507 20.849 1.00 84.62 651 GLY A CA 1
ATOM 4891 C C . GLY A 1 651 ? -19.860 18.393 21.530 1.00 84.62 651 GLY A C 1
ATOM 4892 O O . GLY A 1 651 ? -19.463 18.082 22.649 1.00 84.62 651 GLY A O 1
ATOM 4893 N N . GLY A 1 652 ? -19.405 19.468 20.883 1.00 82.12 652 GLY A N 1
ATOM 4894 C CA . GLY A 1 652 ? -18.394 20.402 21.415 1.00 82.12 652 GLY A CA 1
ATOM 4895 C C . GLY A 1 652 ? -18.954 21.653 22.118 1.00 82.12 652 GLY A C 1
ATOM 4896 O O . GLY A 1 652 ? -18.203 22.438 22.719 1.00 82.12 652 GLY A O 1
ATOM 4897 N N . GLY A 1 653 ? -20.267 21.862 22.033 1.00 85.12 653 GLY A N 1
ATOM 4898 C CA . GLY A 1 653 ? -21.009 23.031 22.499 1.00 85.12 653 GLY A CA 1
ATOM 4899 C C . GLY A 1 653 ? -21.605 22.905 23.900 1.00 85.12 653 GLY A C 1
ATOM 4900 O O . GLY A 1 653 ? -21.416 21.913 24.605 1.00 85.12 653 GLY A O 1
ATOM 4901 N N . ARG A 1 654 ? -22.319 23.951 24.331 1.00 89.50 654 ARG A N 1
ATOM 4902 C CA . ARG A 1 654 ? -23.081 23.938 25.593 1.00 89.50 654 ARG A CA 1
ATOM 4903 C C . ARG A 1 654 ? -24.469 23.374 25.351 1.00 89.50 654 ARG A C 1
ATOM 4905 O O . ARG A 1 654 ? -25.075 23.677 24.328 1.00 89.50 654 ARG A O 1
ATOM 4912 N N . TRP A 1 655 ? -24.992 22.629 26.311 1.00 91.31 655 TRP A N 1
ATOM 4913 C CA . TRP A 1 655 ? -26.332 22.065 26.235 1.00 91.31 655 TRP A CA 1
ATOM 4914 C C . TRP A 1 655 ? -27.110 22.242 27.531 1.00 91.31 655 TRP A C 1
ATOM 4916 O O . TRP A 1 655 ? -26.531 22.271 28.618 1.00 91.31 655 TRP A O 1
ATOM 4926 N N . THR A 1 656 ? -28.432 22.312 27.397 1.00 92.75 656 THR A N 1
ATOM 4927 C CA . THR A 1 656 ? -29.386 22.179 28.498 1.00 92.75 656 THR A CA 1
ATOM 4928 C C . THR A 1 656 ? -30.480 21.177 28.136 1.00 92.75 656 THR A C 1
ATOM 4930 O O . THR A 1 656 ? -30.873 21.045 26.975 1.00 92.75 656 THR A O 1
ATOM 4933 N N . LEU A 1 657 ? -30.956 20.454 29.147 1.00 91.56 657 LEU A N 1
ATOM 4934 C CA . LEU A 1 657 ? -32.055 19.501 29.082 1.00 91.56 657 LEU A CA 1
ATOM 4935 C C . LEU A 1 657 ? -33.088 19.896 30.130 1.00 91.56 657 LEU A C 1
ATOM 4937 O O . LEU A 1 657 ? -32.803 19.858 31.326 1.00 91.56 657 LEU A O 1
ATOM 4941 N N . GLU A 1 658 ? -34.282 20.267 29.687 1.00 91.81 658 GLU A N 1
ATOM 4942 C CA . GLU A 1 658 ? -35.371 20.708 30.560 1.00 91.81 658 GLU A CA 1
ATOM 4943 C C . GLU A 1 658 ? -36.615 19.841 30.345 1.00 91.81 658 GLU A C 1
ATOM 4945 O O . GLU A 1 658 ? -37.272 19.973 29.304 1.00 91.81 658 GLU A O 1
ATOM 4950 N N . PRO A 1 659 ? -36.973 18.964 31.300 1.00 88.94 659 PRO A N 1
ATOM 4951 C CA . PRO A 1 659 ? -38.226 18.224 31.250 1.00 88.94 659 PRO A CA 1
ATOM 4952 C C . PRO A 1 659 ? -39.435 19.148 31.138 1.00 88.94 659 PRO A C 1
ATOM 4954 O O . PRO A 1 659 ? -39.591 20.117 31.884 1.00 88.94 659 PRO A O 1
ATOM 4957 N N . ARG A 1 660 ? -40.309 18.825 30.191 1.00 86.81 660 ARG A N 1
ATOM 4958 C CA . ARG A 1 660 ? -41.633 19.409 30.013 1.00 86.81 660 ARG A CA 1
ATOM 4959 C C . ARG A 1 660 ? -42.625 18.352 30.491 1.00 86.81 660 ARG A C 1
ATOM 4961 O O . ARG A 1 660 ? -42.711 17.274 29.908 1.00 86.81 660 ARG A O 1
ATOM 4968 N N . GLY A 1 661 ? -43.220 18.631 31.650 1.00 66.12 661 GLY A N 1
ATOM 4969 C CA . GLY A 1 661 ? -44.195 17.766 32.316 1.00 66.12 661 GLY A CA 1
ATOM 4970 C C . GLY A 1 661 ? -45.606 17.960 31.799 1.00 66.12 661 GLY A C 1
ATOM 4971 O O . GLY A 1 661 ? -45.880 19.052 31.246 1.00 66.12 661 GLY A O 1
#

Foldseek 3Di:
DDEDEAFDKDFDDQFKKKKKWKFFQDPQFWDKWKKKAFAFPVLAGPAPLRIDTDVNAARPLRQKGWPAWDDDPRMIITIMIGNNNSRDPRGFKMWMKMFTDNAFPVRTHFTKMFMADPVRHTRYIYTADPTDRAGMFGQWMWGDDPNTIMIHGHGDGDNVTPVVVNVVRPHPDPDDDDDDPDDDDDDDDPDLQDDFDDKDKDKDFAKDKDWDPDDDDFFKWKKKKWFAAFWWKWKFKADPVRDGDDTFDTARDHRDIAIAIDGADPPGTTMMIIHTRTMMMIMIGHCVPFAEADQDKDKDWFKGKYWYQAAKFWKKKWFQAAPVQWWWKWKKKAASVCRNPPVRIDTFDTDIGTDTDIGIDHHDRIIITIGIHTMMMIHTGHDPQDPLVVCQVQQKDKDAAKDKHKHFDPFAQDKWKKWKWWAADPDPAWKWKWWQDPVRDTHTDATAGNRIATEMDIDCLQRDRMIMITIHHRTMMMMGIDGPVPAAACPWKDKDFAKYKHKYAAAKWKKKKFWPDDDQWWKWKWKGDHPDDIDTFFTQNSHRDIAIGINFADPRRIMMMIIHTGRGTMMMMGTHHPVPAAEQDQKDKDFAKGKHFYADAWFKKFKDWDAPDDPWFKWKFDADSSRHGDDTFDRDTGITTDGGTMMMIHTGTMMMIGTDD

Secondary structure (DSSP, 8-state):
--B--TT-EEE--SSEEEEEEEEE--TTPPEEEEEEEEE-TTSS-SSGGGEEBTTB-B-TTSSEEEEEEEEETTEEEEEEEEEGGGS-TT--EEEEEEEEESS-GGGSTT-EEEEE-TTS-EEEEEE-----S-SEEEEEEEEEETTEEEEEEEEEEETTHHHHHHHHTT----PPS-PPS-----------S----PPEEEEEESSEEEE--SPPPSSEEEEEEEE-SSS-EEEEEE-TTSSEEEEEEEE--TT-EEEEEEEPPTTS--EEEEEESSEEEEEEE-GGGSEEE-SS-EEEESSEEEEE-SSSEEEEEEE--STTS--EEEEEEEEGGGTT-TT--EEEEEEES-EEEEEEE-SSPEEEEEEESSEEEEEEEE-----HHHHHHHTEEEEESSEEEEEE-SSTTS-EEEEEEEE--SSSS-EEEEEE-TT--EEEEEEE-TTEEEEEEEESTT--SEEEEEEE-SSEEEEEEE-GGGSPB--S-EEEESBEEEEEESS-EEEEEEE-SS----EEEEEE-TTS--EEEEE-TT-SS-EEEEE---TTSEEEEEEEE-TT-EEEEEEEEGGGSPB-SS-EEEESSEEEEE-SSSEEEEEEEE-SSTT---EEEEE-TT--EEEEEESSSEEEEE-SEEEEEESSSEEEEEEE-